Protein 5HK7 (pdb70)

Solvent-accessible surface area: 26959 Å² total; per-residue (Å²): 156,46,70,59,178,47,32,98,93,24,114,73,16,30,126,79,33,0,58,104,0,28,86,53,0,24,168,55,31,77,138,35,0,26,81,66,50,23,0,48,27,0,0,19,0,0,40,18,54,6,24,0,0,64,17,0,0,26,37,0,33,141,51,51,92,117,0,112,90,12,0,26,36,0,6,89,65,0,46,125,6,19,37,40,20,65,11,10,40,8,31,57,26,4,70,81,44,12,8,110,59,30,38,54,38,57,109,82,30,35,96,129,1,49,71,31,10,85,73,0,13,90,27,3,99,58,3,10,45,59,1,65,129,11,15,206,133,68,99,144,49,62,60,163,41,27,92,86,33,107,70,23,30,123,82,32,0,48,102,0,24,158,61,0,21,163,60,28,77,107,38,0,28,85,70,46,22,0,74,28,0,0,23,0,0,40,21,53,7,23,0,0,67,19,0,0,37,33,0,36,130,48,57,92,112,0,111,88,11,0,23,40,0,4,83,65,1,44,104,9,57,21,46,34,46,10,16,31,10,33,98,34,2,64,91,55,12,8,56,66,22,43,54,40,49,110,85,37,40,102,130,1,49,67,24,6,92,80,1,22,42,34,2,109,76,2,23,54,34,2,47,98,16,29,169,139,85,146,61,74,62,182,52,26,110,86,30,107,74,21,23,119,77,26,0,34,85,0,26,165,64,0,23,166,55,24,64,116,36,0,24,83,61,45,25,0,71,23,0,0,22,0,0,42,22,66,6,22,0,0,52,13,0,0,36,45,0,40,145,50,55,98,106,0,113,88,1,0,26,33,0,10,84,58,2,53,106,7,59,28,56,29,15,11,23,35,4,26,117,34,3,59,76,44,10,10,99,60,28,55,60,28,51,105,82,32,36,103,147,1,55,72,18,9,85,77,0,6,83,30,2,106,64,2,14,51,39,2,54,105,22,28,181,90,112,152,52,44,48,178,39,32,103,73,34,114,71,22,31,121,77,34,0,58,113,0,29,84,58,0,20,170,55,30,82,117,34,0,26,87,65,40,23,0,68,28,0,0,27,0,0,48,25,56,9,23,0,0,71,18,0,0,47,42,0,33,149,50,57,92,112,0,116,90,11,0,22,36,1,7,93,68,4,52,98,11,61,38,56,39,38,5,19,37,5,22,92,29,2,58,77,46,8,6,115,45,29,48,52,92,51,91,80,38,36,103,145,1,53,69,32,9,78,82,1,6,87,38,1,98,72,2,17,64,46,2,36,96,15,56,168,145,128

Secondary structure (DSSP, 8-state):
--HHHHHHHHHHHHHHHHHHHHHHHTTT-HHHHSSHHHHHHHHHHHHTTSSIIIIIIHHHHHHSTTTHHHHHHHHHHHHHHHHHHHHHHHHHHHIIIIIHHHHHHHHHHHHHHHHHHHHHHHHHHHHHHHHHHHHHHT-/--THHHHHHHHHHHHHHHHHHHHHHTTT-HHHHSSHHHHHHHHHHHHTTSSIIIIIITTHHHHSTTTHHHHHHHHHHHHHHHHHHHHHHHHHHHIIIIIHHHHHHHHHHHHHHHHHHHHHHHHHHHHHHHHHHHHHH-/--THHHHHHHHHHHHHHHHHHHHHHTTT-HHHHSSHHHHHHHHHHHHTTSSIIIIIIHHHHHHSTTTHHHHHHHHHHHHHHHHHHHHHHHHHHHIIIIIHHHHHHHHHHHHHHHHHHHHHHHHHHHHHHHHHHHHHH-/--THHHHHHHHHHHHHHHHHHHHHHTTT-HHHHSSHHHHHHHHHHHHTTSSIIIIIIHHHHTTSGGGHHHHHHHHHHHHHHHHHHHHHHHHHHHIIIIIHHHHHHHHHHHHHHHHHHHHHHHHHHHHHHHTTTTTT--

Structure (mmCIF, N/CA/C/O backbone):
data_5HK7
#
_entry.id   5HK7
#
_cell.length_a   153.510
_cell.length_b   160.520
_cell.length_c   166.370
_cell.angle_alpha   90.00
_cell.angle_beta   90.00
_cell.angle_gamma   90.00
#
_symmetry.space_group_name_H-M   'I 2 2 2'
#
loop_
_entity.id
_entity.type
_entity.pdbx_description
1 polymer 'Ion transport protein'
2 non-polymer 'CHLORIDE ION'
3 non-polymer '2-{[(S)-(2-aminoethoxy)(hydroxy)phosphoryl]oxy}ethyl heptadecanoate'
4 non-polymer 'SODIUM ION'
5 water water
#
loop_
_atom_site.group_PDB
_atom_site.id
_atom_site.type_symbol
_atom_site.label_atom_id
_atom_site.label_alt_id
_atom_site.label_comp_id
_atom_site.label_asym_id
_atom_site.label_entity_id
_atom_site.label_seq_id
_atom_site.pdbx_PDB_ins_code
_atom_site.Cartn_x
_atom_site.Cartn_y
_atom_site.Cartn_z
_atom_site.occupancy
_atom_site.B_iso_or_equiv
_atom_site.auth_seq_id
_atom_site.auth_comp_id
_atom_site.auth_asym_id
_atom_site.auth_atom_id
_atom_site.pdbx_PDB_model_num
ATOM 1 N N . PRO A 1 12 ? 18.023 34.136 35.010 1.00 151.52 148 PRO A N 1
ATOM 2 C CA . PRO A 1 12 ? 18.142 35.361 35.811 1.00 139.23 148 PRO A CA 1
ATOM 3 C C . PRO A 1 12 ? 18.872 34.933 37.077 1.00 120.37 148 PRO A C 1
ATOM 4 O O . PRO A 1 12 ? 18.884 35.625 38.097 1.00 96.06 148 PRO A O 1
ATOM 8 N N . GLY A 1 13 ? 19.484 33.762 36.967 1.00 121.63 149 GLY A N 1
ATOM 9 C CA . GLY A 1 13 ? 20.687 33.431 37.719 1.00 128.37 149 GLY A CA 1
ATOM 10 C C . GLY A 1 13 ? 20.577 32.159 38.572 1.00 139.58 149 GLY A C 1
ATOM 11 O O . GLY A 1 13 ? 20.152 31.114 38.094 1.00 149.90 149 GLY A O 1
ATOM 12 N N . ILE A 1 14 ? 20.968 32.268 39.839 1.00 134.52 150 ILE A N 1
ATOM 13 C CA . ILE A 1 14 ? 20.752 31.234 40.853 1.00 120.38 150 ILE A CA 1
ATOM 14 C C . ILE A 1 14 ? 19.282 30.994 41.103 1.00 127.31 150 ILE A C 1
ATOM 15 O O . ILE A 1 14 ? 18.898 29.948 41.612 1.00 149.22 150 ILE A O 1
ATOM 20 N N . ALA A 1 15 ? 18.456 31.993 40.823 1.00 122.84 151 ALA A N 1
ATOM 21 C CA . ALA A 1 15 ? 17.047 31.783 40.997 1.00 114.15 151 ALA A CA 1
ATOM 22 C C . ALA A 1 15 ? 16.748 30.658 40.001 1.00 120.34 151 ALA A C 1
ATOM 23 O O . ALA A 1 15 ? 15.931 29.759 40.254 1.00 128.32 151 ALA A O 1
ATOM 25 N N . TRP A 1 16 ? 17.507 30.649 38.912 1.00 134.30 152 TRP A N 1
ATOM 26 C CA . TRP A 1 16 ? 17.472 29.496 38.024 1.00 148.34 152 TRP A CA 1
ATOM 27 C C . TRP A 1 16 ? 17.597 28.230 38.873 1.00 131.87 152 TRP A C 1
ATOM 28 O O . TRP A 1 16 ? 16.713 27.378 38.847 1.00 128.53 152 TRP A O 1
ATOM 39 N N . ILE A 1 17 ? 18.663 28.155 39.671 1.00 126.28 153 ILE A N 1
ATOM 40 C CA . ILE A 1 17 ? 18.960 26.975 40.511 1.00 112.37 153 ILE A CA 1
ATOM 41 C C . ILE A 1 17 ? 17.946 26.716 41.633 1.00 106.96 153 ILE A C 1
ATOM 42 O O . ILE A 1 17 ? 17.717 25.562 41.972 1.00 104.32 153 ILE A O 1
ATOM 47 N N . ALA A 1 18 ? 17.368 27.781 42.206 1.00 95.69 154 ALA A N 1
ATOM 48 C CA . ALA A 1 18 ? 16.336 27.656 43.239 1.00 86.85 154 ALA A CA 1
ATOM 49 C C . ALA A 1 18 ? 15.121 26.978 42.635 1.00 96.99 154 ALA A C 1
ATOM 50 O O . ALA A 1 18 ? 14.399 26.254 43.302 1.00 111.53 154 ALA A O 1
ATOM 52 N N . LEU A 1 19 ? 14.889 27.210 41.357 1.00 102.83 155 LEU A N 1
ATOM 53 C CA . LEU A 1 19 ? 13.769 26.576 40.728 1.00 106.79 155 LEU A CA 1
ATOM 54 C C . LEU A 1 19 ? 14.056 25.097 40.535 1.00 100.05 155 LEU A C 1
ATOM 55 O O . LEU A 1 19 ? 13.124 24.297 40.547 1.00 110.21 155 LEU A O 1
ATOM 60 N N . LEU A 1 20 ? 15.332 24.739 40.364 1.00 90.61 156 LEU A N 1
ATOM 61 C CA . LEU A 1 20 ? 15.702 23.327 40.229 1.00 97.09 156 LEU A CA 1
ATOM 62 C C . LEU A 1 20 ? 15.414 22.585 41.524 1.00 112.02 156 LEU A C 1
ATOM 63 O O . LEU A 1 20 ? 15.038 21.404 41.515 1.00 128.77 156 LEU A O 1
ATOM 68 N N . LEU A 1 21 ? 15.621 23.282 42.634 1.00 112.32 157 LEU A N 1
ATOM 69 C CA . LEU A 1 21 ? 15.395 22.714 43.948 1.00 99.47 157 LEU A CA 1
ATOM 70 C C . LEU A 1 21 ? 13.905 22.466 44.170 1.00 100.70 157 LEU A C 1
ATOM 71 O O . LEU A 1 21 ? 13.521 21.344 44.463 1.00 114.86 157 LEU A O 1
ATOM 76 N N . LEU A 1 22 ? 13.076 23.499 44.002 1.00 95.48 158 LEU A N 1
ATOM 77 C CA . LEU A 1 22 ? 11.634 23.389 44.197 1.00 90.63 158 LEU A CA 1
ATOM 78 C C . LEU A 1 22 ? 11.048 22.306 43.315 1.00 97.25 158 LEU A C 1
ATOM 79 O O . LEU A 1 22 ? 10.013 21.757 43.627 1.00 100.91 158 LEU A O 1
ATOM 84 N N . VAL A 1 23 ? 11.703 21.994 42.207 1.00 105.14 159 VAL A N 1
ATOM 85 C CA . VAL A 1 23 ? 11.200 20.948 41.325 1.00 105.48 159 VAL A CA 1
ATOM 86 C C . VAL A 1 23 ? 11.522 19.590 41.915 1.00 103.90 159 VAL A C 1
ATOM 87 O O . VAL A 1 23 ? 10.695 18.698 41.850 1.00 104.01 159 VAL A O 1
ATOM 91 N N . ILE A 1 24 ? 12.704 19.460 42.518 1.00 108.96 160 ILE A N 1
ATOM 92 C CA . ILE A 1 24 ? 13.120 18.227 43.189 1.00 107.87 160 ILE A CA 1
ATOM 93 C C . ILE A 1 24 ? 12.253 17.890 44.399 1.00 105.62 160 ILE A C 1
ATOM 94 O O . ILE A 1 24 ? 11.967 16.711 44.642 1.00 106.83 160 ILE A O 1
ATOM 99 N N . PHE A 1 25 ? 11.845 18.907 45.157 1.00 90.80 161 PHE A N 1
ATOM 100 C CA . PHE A 1 25 ? 10.877 18.684 46.224 1.00 92.38 161 PHE A CA 1
ATOM 101 C C . PHE A 1 25 ? 9.636 18.117 45.656 1.00 100.72 161 PHE A C 1
ATOM 102 O O . PHE A 1 25 ? 9.146 17.101 46.117 1.00 113.27 161 PHE A O 1
ATOM 110 N N . TYR A 1 26 ? 9.118 18.817 44.659 1.00 101.92 162 TYR A N 1
ATOM 111 C CA . TYR A 1 26 ? 7.810 18.538 44.161 1.00 101.49 162 TYR A CA 1
ATOM 112 C C . TYR A 1 26 ? 7.764 17.061 43.726 1.00 99.76 162 TYR A C 1
ATOM 113 O O . TYR A 1 26 ? 6.803 16.340 43.993 1.00 103.63 162 TYR A O 1
ATOM 122 N N . VAL A 1 27 ? 8.836 16.622 43.093 1.00 81.57 163 VAL A N 1
ATOM 123 C CA . VAL A 1 27 ? 8.894 15.326 42.494 1.00 80.72 163 VAL A CA 1
ATOM 124 C C . VAL A 1 27 ? 8.950 14.259 43.575 1.00 94.80 163 VAL A C 1
ATOM 125 O O . VAL A 1 27 ? 8.309 13.208 43.470 1.00 101.91 163 VAL A O 1
ATOM 129 N N . PHE A 1 28 ? 9.739 14.521 44.607 1.00 88.94 164 PHE A N 1
ATOM 130 C CA . PHE A 1 28 ? 9.919 13.549 45.660 1.00 81.09 164 PHE A CA 1
ATOM 131 C C . PHE A 1 28 ? 8.713 13.570 46.624 1.00 80.77 164 PHE A C 1
ATOM 132 O O . PHE A 1 28 ? 8.337 12.548 47.181 1.00 81.47 164 PHE A O 1
ATOM 140 N N . ALA A 1 29 ? 8.108 14.737 46.823 1.00 78.90 165 ALA A N 1
ATOM 141 C CA . ALA A 1 29 ? 6.887 14.833 47.615 1.00 77.39 165 ALA A CA 1
ATOM 142 C C . ALA A 1 29 ? 5.768 14.061 46.968 1.00 88.16 165 ALA A C 1
ATOM 143 O O . ALA A 1 29 ? 4.986 13.409 47.636 1.00 102.89 165 ALA A O 1
ATOM 145 N N . VAL A 1 30 ? 5.680 14.130 45.655 1.00 94.15 166 VAL A N 1
ATOM 146 C CA . VAL A 1 30 ? 4.694 13.323 44.974 1.00 94.41 166 VAL A CA 1
ATOM 147 C C . VAL A 1 30 ? 5.094 11.861 44.882 1.00 94.14 166 VAL A C 1
ATOM 148 O O . VAL A 1 30 ? 4.238 10.996 45.005 1.00 103.72 166 VAL A O 1
ATOM 152 N N . MET A 1 31 ? 6.373 11.590 44.621 1.00 90.27 167 MET A N 1
ATOM 153 C CA . MET A 1 31 ? 6.856 10.215 44.535 1.00 93.00 167 MET A CA 1
ATOM 154 C C . MET A 1 31 ? 6.659 9.595 45.916 1.00 92.43 167 MET A C 1
ATOM 155 O O . MET A 1 31 ? 6.421 8.397 46.084 1.00 90.78 167 MET A O 1
ATOM 160 N N . GLY A 1 32 ? 6.718 10.468 46.905 1.00 87.14 168 GLY A N 1
ATOM 161 C CA . GLY A 1 32 ? 6.618 10.049 48.268 1.00 86.61 168 GLY A CA 1
ATOM 162 C C . GLY A 1 32 ? 5.201 9.854 48.736 1.00 81.91 168 GLY A C 1
ATOM 163 O O . GLY A 1 32 ? 4.936 8.937 49.487 1.00 90.94 168 GLY A O 1
ATOM 164 N N . THR A 1 33 ? 4.280 10.713 48.329 1.00 79.28 169 THR A N 1
ATOM 165 C CA . THR A 1 33 ? 2.926 10.502 48.769 1.00 80.23 169 THR A CA 1
ATOM 166 C C . THR A 1 33 ? 2.340 9.273 48.093 1.00 86.49 169 THR A C 1
ATOM 167 O O . THR A 1 33 ? 1.685 8.484 48.763 1.00 82.42 169 THR A O 1
ATOM 171 N N . LYS A 1 34 ? 2.595 9.098 46.787 1.00 98.60 170 LYS A N 1
ATOM 172 C CA . LYS A 1 34 ? 2.158 7.892 46.047 1.00 91.62 170 LYS A CA 1
ATOM 173 C C . LYS A 1 34 ? 2.707 6.709 46.779 1.00 85.61 170 LYS A C 1
ATOM 174 O O . LYS A 1 34 ? 1.957 5.842 47.195 1.00 102.47 170 LYS A O 1
ATOM 176 N N . LEU A 1 35 ? 4.012 6.714 46.986 1.00 76.40 171 LEU A N 1
ATOM 177 C CA . LEU A 1 35 ? 4.701 5.577 47.585 1.00 83.24 171 LEU A CA 1
ATOM 178 C C . LEU A 1 35 ? 4.358 5.219 49.066 1.00 90.40 171 LEU A C 1
ATOM 179 O O . LEU A 1 35 ? 4.297 4.046 49.423 1.00 90.57 171 LEU A O 1
ATOM 184 N N . PHE A 1 36 ? 4.180 6.210 49.942 1.00 94.26 172 PHE A N 1
ATOM 185 C CA . PHE A 1 36 ? 4.193 5.938 51.392 1.00 89.32 172 PHE A CA 1
ATOM 186 C C . PHE A 1 36 ? 2.969 6.325 52.170 1.00 92.83 172 PHE A C 1
ATOM 187 O O . PHE A 1 36 ? 2.971 6.181 53.366 1.00 105.67 172 PHE A O 1
ATOM 195 N N . ALA A 1 37 ? 1.943 6.877 51.562 1.00 86.86 173 ALA A N 1
ATOM 196 C CA . ALA A 1 37 ? 0.882 7.425 52.407 1.00 84.04 173 ALA A CA 1
ATOM 197 C C . ALA A 1 37 ? -0.032 6.374 53.031 1.00 89.77 173 ALA A C 1
ATOM 198 O O . ALA A 1 37 ? -0.782 6.676 53.953 1.00 95.10 173 ALA A O 1
ATOM 200 N N . GLN A 1 38 ? -0.007 5.147 52.528 1.00 88.68 174 GLN A N 1
ATOM 201 C CA . GLN A 1 38 ? -0.854 4.156 53.131 1.00 92.91 174 GLN A CA 1
ATOM 202 C C . GLN A 1 38 ? -0.225 3.847 54.468 1.00 96.52 174 GLN A C 1
ATOM 203 O O . GLN A 1 38 ? -0.840 4.101 55.497 1.00 99.00 174 GLN A O 1
ATOM 209 N N . SER A 1 39 ? 1.022 3.376 54.458 1.00 90.74 175 SER A N 1
ATOM 210 C CA . SER A 1 39 ? 1.692 3.017 55.711 1.00 82.99 175 SER A CA 1
ATOM 211 C C . SER A 1 39 ? 2.233 4.139 56.594 1.00 75.57 175 SER A C 1
ATOM 212 O O . SER A 1 39 ? 2.323 3.968 57.777 1.00 86.44 175 SER A O 1
ATOM 215 N N . PHE A 1 40 ? 2.578 5.293 56.062 1.00 72.57 176 PHE A N 1
ATOM 216 C CA . PHE A 1 40 ? 3.092 6.343 56.927 1.00 72.17 176 PHE A CA 1
ATOM 217 C C . PHE A 1 40 ? 2.322 7.598 56.686 1.00 77.87 176 PHE A C 1
ATOM 218 O O . PHE A 1 40 ? 2.871 8.560 56.233 1.00 87.57 176 PHE A O 1
ATOM 226 N N . PRO A 1 41 ? 1.040 7.595 57.023 1.00 80.46 177 PRO A N 1
ATOM 227 C CA . PRO A 1 41 ? 0.161 8.710 56.730 1.00 74.13 177 PRO A CA 1
ATOM 228 C C . PRO A 1 41 ? 0.538 9.990 57.432 1.00 84.93 177 PRO A C 1
ATOM 229 O O . PRO A 1 41 ? 0.118 11.064 56.990 1.00 92.24 177 PRO A O 1
ATOM 233 N N . GLU A 1 42 ? 1.251 9.912 58.555 1.00 99.57 178 GLU A N 1
ATOM 234 C CA . GLU A 1 42 ? 1.430 11.125 59.340 1.00 101.62 178 GLU A CA 1
ATOM 235 C C . GLU A 1 42 ? 2.400 11.971 58.576 1.00 92.92 178 GLU A C 1
ATOM 236 O O . GLU A 1 42 ? 2.174 13.160 58.327 1.00 89.84 178 GLU A O 1
ATOM 242 N N . TRP A 1 43 ? 3.453 11.278 58.155 1.00 85.31 179 TRP A N 1
ATOM 243 C CA . TRP A 1 43 ? 4.588 11.826 57.487 1.00 77.68 179 TRP A CA 1
ATOM 244 C C . TRP A 1 43 ? 4.365 12.150 56.043 1.00 79.36 179 TRP A C 1
ATOM 245 O O . TRP A 1 43 ? 4.756 13.194 55.605 1.00 89.68 179 TRP A O 1
ATOM 256 N N . PHE A 1 44 ? 3.778 11.213 55.307 1.00 83.21 180 PHE A N 1
ATOM 257 C CA . PHE A 1 44 ? 3.594 11.292 53.853 1.00 80.83 180 PHE A CA 1
ATOM 258 C C . PHE A 1 44 ? 2.155 11.116 53.430 1.00 86.28 180 PHE A C 1
ATOM 259 O O . PHE A 1 44 ? 1.898 10.538 52.394 1.00 92.84 180 PHE A O 1
ATOM 267 N N . GLY A 1 45 ? 1.211 11.577 54.234 1.00 96.24 181 GLY A N 1
ATOM 268 C CA . GLY A 1 45 ? -0.195 11.221 54.037 1.00 99.46 181 GLY A CA 1
ATOM 269 C C . GLY A 1 45 ? -0.812 11.934 52.870 1.00 85.49 181 GLY A C 1
ATOM 270 O O . GLY A 1 45 ? -1.677 11.406 52.208 1.00 94.90 181 GLY A O 1
ATOM 271 N N . THR A 1 46 ? -0.323 13.135 52.637 1.00 82.64 182 THR A N 1
ATOM 272 C CA . THR A 1 46 ? -0.891 14.090 51.748 1.00 82.50 182 THR A CA 1
ATOM 273 C C . THR A 1 46 ? 0.331 14.837 51.192 1.00 93.26 182 THR A C 1
ATOM 274 O O . THR A 1 46 ? 1.421 14.714 51.735 1.00 103.40 182 THR A O 1
ATOM 278 N N . LEU A 1 47 ? 0.181 15.593 50.110 1.00 94.54 183 LEU A N 1
ATOM 279 C CA . LEU A 1 47 ? 1.339 16.251 49.539 1.00 89.25 183 LEU A CA 1
ATOM 280 C C . LEU A 1 47 ? 1.903 17.246 50.512 1.00 95.27 183 LEU A C 1
ATOM 281 O O . LEU A 1 47 ? 3.125 17.373 50.637 1.00 92.98 183 LEU A O 1
ATOM 286 N N . GLY A 1 48 ? 1.004 17.978 51.168 1.00 94.01 184 GLY A N 1
ATOM 287 C CA . GLY A 1 48 ? 1.415 18.981 52.138 1.00 98.99 184 GLY A CA 1
ATOM 288 C C . GLY A 1 48 ? 2.273 18.317 53.188 1.00 95.81 184 GLY A C 1
ATOM 289 O O . GLY A 1 48 ? 3.373 18.789 53.522 1.00 94.88 184 GLY A O 1
ATOM 290 N N . ALA A 1 49 ? 1.763 17.191 53.679 1.00 85.78 185 ALA A N 1
ATOM 291 C CA . ALA A 1 49 ? 2.436 16.419 54.689 1.00 79.11 185 ALA A CA 1
ATOM 292 C C . ALA A 1 49 ? 3.788 16.007 54.187 1.00 82.83 185 ALA A C 1
ATOM 293 O O . ALA A 1 49 ? 4.799 16.128 54.869 1.00 87.17 185 ALA A O 1
ATOM 295 N N . SER A 1 50 ? 3.791 15.521 52.964 1.00 80.33 186 SER A N 1
ATOM 296 C CA . SER A 1 50 ? 4.960 14.914 52.429 1.00 79.28 186 SER A CA 1
ATOM 297 C C . SER A 1 50 ? 6.103 15.901 52.205 1.00 76.40 186 SER A C 1
ATOM 298 O O . SER A 1 50 ? 7.258 15.522 52.151 1.00 73.43 186 SER A O 1
ATOM 301 N N . MET A 1 51 ? 5.768 17.166 52.056 1.00 80.03 187 MET A N 1
ATOM 302 C CA . MET A 1 51 ? 6.761 18.170 51.775 1.00 88.32 187 MET A CA 1
ATOM 303 C C . MET A 1 51 ? 7.407 18.599 53.044 1.00 89.72 187 MET A C 1
ATOM 304 O O . MET A 1 51 ? 8.638 18.782 53.100 1.00 82.80 187 MET A O 1
ATOM 309 N N . TYR A 1 52 ? 6.551 18.819 54.044 1.00 77.64 188 TYR A N 1
ATOM 310 C CA . TYR A 1 52 ? 7.027 19.169 55.354 1.00 79.46 188 TYR A CA 1
ATOM 311 C C . TYR A 1 52 ? 8.084 18.143 55.737 1.00 84.92 188 TYR A C 1
ATOM 312 O O . TYR A 1 52 ? 9.177 18.499 56.178 1.00 84.06 188 TYR A O 1
ATOM 321 N N . THR A 1 53 ? 7.735 16.872 55.549 1.00 74.72 189 THR A N 1
ATOM 322 C CA . THR A 1 53 ? 8.583 15.785 55.924 1.00 68.41 189 THR A CA 1
ATOM 323 C C . THR A 1 53 ? 9.868 15.867 55.160 1.00 67.72 189 THR A C 1
ATOM 324 O O . THR A 1 53 ? 10.913 15.563 55.690 1.00 68.86 189 THR A O 1
ATOM 328 N N . LEU A 1 54 ? 9.805 16.315 53.919 1.00 68.49 190 LEU A N 1
ATOM 329 C CA . LEU A 1 54 ? 11.004 16.353 53.118 1.00 72.65 190 LEU A CA 1
ATOM 330 C C . LEU A 1 54 ? 11.854 17.553 53.448 1.00 87.39 190 LEU A C 1
ATOM 331 O O . LEU A 1 54 ? 13.089 17.482 53.315 1.00 86.05 190 LEU A O 1
ATOM 336 N N . PHE A 1 55 ? 11.203 18.660 53.831 1.00 85.53 191 PHE A N 1
ATOM 337 C CA . PHE A 1 55 ? 11.937 19.832 54.304 1.00 83.01 191 PHE A CA 1
ATOM 338 C C . PHE A 1 55 ? 12.674 19.468 55.588 1.00 91.00 191 PHE A C 1
ATOM 339 O O . PHE A 1 55 ? 13.771 19.927 55.864 1.00 88.92 191 PHE A O 1
ATOM 347 N N . GLN A 1 56 ? 12.028 18.628 56.376 1.00 90.44 192 GLN A N 1
ATOM 348 C CA . GLN A 1 56 ? 12.592 18.142 57.590 1.00 68.51 192 GLN A CA 1
ATOM 349 C C . GLN A 1 56 ? 13.745 17.232 57.347 1.00 67.97 192 GLN A C 1
ATOM 350 O O . GLN A 1 56 ? 14.682 17.246 58.111 1.00 73.23 192 GLN A O 1
ATOM 356 N N . VAL A 1 57 ? 13.647 16.390 56.327 1.00 69.35 193 VAL A N 1
ATOM 357 C CA . VAL A 1 57 ? 14.775 15.531 55.919 1.00 74.26 193 VAL A CA 1
ATOM 358 C C . VAL A 1 57 ? 15.940 16.372 55.375 1.00 75.86 193 VAL A C 1
ATOM 359 O O . VAL A 1 57 ? 17.092 16.026 55.517 1.00 66.69 193 VAL A O 1
ATOM 363 N N . MET A 1 58 ? 15.619 17.467 54.715 1.00 76.55 194 MET A N 1
ATOM 364 C CA . MET A 1 58 ? 16.621 18.256 54.076 1.00 79.86 194 MET A CA 1
ATOM 365 C C . MET A 1 58 ? 17.464 18.991 55.086 1.00 82.81 194 MET A C 1
ATOM 366 O O . MET A 1 58 ? 18.639 19.248 54.827 1.00 106.64 194 MET A O 1
ATOM 371 N N . THR A 1 59 ? 16.863 19.335 56.220 1.00 68.58 195 THR A N 1
ATOM 372 C CA . THR A 1 59 ? 17.586 19.985 57.289 1.00 64.89 195 THR A CA 1
ATOM 373 C C . THR A 1 59 ? 18.288 18.901 58.062 1.00 65.46 195 THR A C 1
ATOM 374 O O . THR A 1 59 ? 18.912 19.151 59.087 1.00 66.88 195 THR A O 1
ATOM 378 N N . LEU A 1 60 ? 18.151 17.676 57.583 1.00 67.26 196 LEU A N 1
ATOM 379 C CA . LEU A 1 60 ? 18.792 16.526 58.227 1.00 68.02 196 LEU A CA 1
ATOM 380 C C . LEU A 1 60 ? 18.289 16.213 59.634 1.00 75.40 196 LEU A C 1
ATOM 381 O O . LEU A 1 60 ? 19.023 15.652 60.446 1.00 81.89 196 LEU A O 1
ATOM 386 N N . GLU A 1 61 ? 17.042 16.573 59.920 1.00 72.20 197 GLU A N 1
ATOM 387 C CA . GLU A 1 61 ? 16.549 16.514 61.263 1.00 69.33 197 GLU A CA 1
ATOM 388 C C . GLU A 1 61 ? 15.879 15.179 61.520 1.00 74.86 197 GLU A C 1
ATOM 389 O O . GLU A 1 61 ? 14.723 14.983 61.182 1.00 78.97 197 GLU A O 1
ATOM 395 N N . SER A 1 62 ? 16.606 14.256 62.133 1.00 78.59 198 SER A N 1
ATOM 396 C CA . SER A 1 62 ? 16.071 12.918 62.410 1.00 77.88 198 SER A CA 1
ATOM 397 C C . SER A 1 62 ? 15.725 12.220 61.148 1.00 78.15 198 SER A C 1
ATOM 398 O O . SER A 1 62 ? 14.789 11.416 61.115 1.00 93.24 198 SER A O 1
ATOM 401 N N . TRP A 1 63 ? 16.440 12.534 60.086 1.00 70.09 199 TRP A N 1
ATOM 402 C CA . TRP A 1 63 ? 15.984 12.011 58.831 1.00 71.23 199 TRP A CA 1
ATOM 403 C C . TRP A 1 63 ? 15.984 10.501 58.914 1.00 72.12 199 TRP A C 1
ATOM 404 O O . TRP A 1 63 ? 15.118 9.870 58.336 1.00 75.08 199 TRP A O 1
ATOM 415 N N . SER A 1 64 ? 16.919 9.942 59.689 1.00 71.91 200 SER A N 1
ATOM 416 C CA . SER A 1 64 ? 17.127 8.497 59.741 1.00 73.73 200 SER A CA 1
ATOM 417 C C . SER A 1 64 ? 16.480 7.744 60.882 1.00 82.55 200 SER A C 1
ATOM 418 O O . SER A 1 64 ? 15.734 6.803 60.645 1.00 97.35 200 SER A O 1
ATOM 421 N N . MET A 1 65 ? 16.841 8.099 62.112 1.00 76.85 201 MET A N 1
ATOM 422 C CA . MET A 1 65 ? 16.313 7.418 63.261 1.00 68.91 201 MET A CA 1
ATOM 423 C C . MET A 1 65 ? 14.827 7.685 63.249 1.00 70.42 201 MET A C 1
ATOM 424 O O . MET A 1 65 ? 14.035 6.811 63.522 1.00 76.28 201 MET A O 1
ATOM 429 N N . GLY A 1 66 ? 14.454 8.891 62.860 1.00 68.96 202 GLY A N 1
ATOM 430 C CA . GLY A 1 66 ? 13.094 9.338 63.030 1.00 76.93 202 GLY A CA 1
ATOM 431 C C . GLY A 1 66 ? 12.120 8.975 61.923 1.00 85.47 202 GLY A C 1
ATOM 432 O O . GLY A 1 66 ? 11.010 8.507 62.208 1.00 93.40 202 GLY A O 1
ATOM 433 N N . ILE A 1 67 ? 12.509 9.237 60.673 1.00 83.17 203 ILE A N 1
ATOM 434 C CA . ILE A 1 67 ? 11.648 9.008 59.517 1.00 73.92 203 ILE A CA 1
ATOM 435 C C . ILE A 1 67 ? 12.127 7.835 58.682 1.00 75.45 203 ILE A C 1
ATOM 436 O O . ILE A 1 67 ? 11.336 7.019 58.279 1.00 81.81 203 ILE A O 1
ATOM 441 N N . ALA A 1 68 ? 13.405 7.780 58.340 1.00 68.10 204 ALA A N 1
ATOM 442 C CA . ALA A 1 68 ? 13.814 6.892 57.265 1.00 65.05 204 ALA A CA 1
ATOM 443 C C . ALA A 1 68 ? 13.727 5.448 57.693 1.00 66.94 204 ALA A C 1
ATOM 444 O O . ALA A 1 68 ? 13.155 4.602 56.999 1.00 59.72 204 ALA A O 1
ATOM 446 N N . ARG A 1 69 ? 14.368 5.172 58.817 1.00 70.08 205 ARG A N 1
ATOM 447 C CA . ARG A 1 69 ? 14.610 3.818 59.264 1.00 66.13 205 ARG A CA 1
ATOM 448 C C . ARG A 1 69 ? 13.299 3.071 59.541 1.00 64.24 205 ARG A C 1
ATOM 449 O O . ARG A 1 69 ? 13.181 1.900 59.203 1.00 67.92 205 ARG A O 1
ATOM 457 N N . PRO A 1 70 ? 12.303 3.764 60.125 1.00 63.46 206 PRO A N 1
ATOM 458 C CA . PRO A 1 70 ? 10.916 3.341 60.229 1.00 67.90 206 PRO A CA 1
ATOM 459 C C . PRO A 1 70 ? 10.216 2.939 58.952 1.00 70.18 206 PRO A C 1
ATOM 460 O O . PRO A 1 70 ? 9.500 1.961 58.950 1.00 86.41 206 PRO A O 1
ATOM 464 N N . VAL A 1 71 ? 10.396 3.699 57.892 1.00 71.99 207 VAL A N 1
ATOM 465 C CA . VAL A 1 71 ? 9.865 3.378 56.575 1.00 64.68 207 VAL A CA 1
ATOM 466 C C . VAL A 1 71 ? 10.601 2.217 55.941 1.00 67.82 207 VAL A C 1
ATOM 467 O O . VAL A 1 71 ? 9.962 1.324 55.393 1.00 80.12 207 VAL A O 1
ATOM 471 N N . ILE A 1 72 ? 11.931 2.234 55.989 1.00 59.09 208 ILE A N 1
ATOM 472 C CA . ILE A 1 72 ? 12.709 1.140 55.452 1.00 62.08 208 ILE A CA 1
ATOM 473 C C . ILE A 1 72 ? 12.475 -0.136 56.216 1.00 72.30 208 ILE A C 1
ATOM 474 O O . ILE A 1 72 ? 12.964 -1.213 55.836 1.00 70.42 208 ILE A O 1
ATOM 479 N N . GLU A 1 73 ? 11.779 -0.016 57.340 1.00 81.08 209 GLU A N 1
ATOM 480 C CA . GLU A 1 73 ? 11.333 -1.199 58.029 1.00 83.96 209 GLU A CA 1
ATOM 481 C C . GLU A 1 73 ? 10.317 -1.826 57.110 1.00 83.01 209 GLU A C 1
ATOM 482 O O . GLU A 1 73 ? 10.308 -3.036 56.919 1.00 93.30 209 GLU A O 1
ATOM 488 N N . ALA A 1 74 ? 9.502 -0.980 56.494 1.00 72.83 210 ALA A N 1
ATOM 489 C CA . ALA A 1 74 ? 8.276 -1.423 55.867 1.00 75.77 210 ALA A CA 1
ATOM 490 C C . ALA A 1 74 ? 8.465 -1.611 54.354 1.00 87.65 210 ALA A C 1
ATOM 491 O O . ALA A 1 74 ? 7.908 -2.522 53.721 1.00 94.40 210 ALA A O 1
ATOM 493 N N . TYR A 1 75 ? 9.242 -0.723 53.766 1.00 81.46 211 TYR A N 1
ATOM 494 C CA . TYR A 1 75 ? 9.573 -0.851 52.389 1.00 70.32 211 TYR A CA 1
ATOM 495 C C . TYR A 1 75 ? 11.074 -0.862 52.326 1.00 70.34 211 TYR A C 1
ATOM 496 O O . TYR A 1 75 ? 11.724 0.175 52.327 1.00 78.79 211 TYR A O 1
ATOM 505 N N . PRO A 1 76 ? 11.641 -2.050 52.313 1.00 67.47 212 PRO A N 1
ATOM 506 C CA . PRO A 1 76 ? 13.063 -2.327 52.491 1.00 74.75 212 PRO A CA 1
ATOM 507 C C . PRO A 1 76 ? 14.018 -1.609 51.555 1.00 75.13 212 PRO A C 1
ATOM 508 O O . PRO A 1 76 ? 15.210 -1.637 51.794 1.00 72.80 212 PRO A O 1
ATOM 512 N N . TRP A 1 77 ? 13.503 -0.976 50.510 1.00 82.99 213 TRP A N 1
ATOM 513 C CA . TRP A 1 77 ? 14.323 -0.440 49.414 1.00 89.26 213 TRP A CA 1
ATOM 514 C C . TRP A 1 77 ? 14.238 1.054 49.477 1.00 81.90 213 TRP A C 1
ATOM 515 O O . TRP A 1 77 ? 14.538 1.723 48.504 1.00 85.25 213 TRP A O 1
ATOM 526 N N . ALA A 1 78 ? 13.761 1.590 50.583 1.00 70.81 214 ALA A N 1
ATOM 527 C CA . ALA A 1 78 ? 13.371 2.977 50.529 1.00 71.99 214 ALA A CA 1
ATOM 528 C C . ALA A 1 78 ? 14.549 3.751 51.027 1.00 77.57 214 ALA A C 1
ATOM 529 O O . ALA A 1 78 ? 14.435 4.928 51.351 1.00 78.43 214 ALA A O 1
ATOM 531 N N . TRP A 1 79 ? 15.697 3.089 51.111 1.00 78.72 215 TRP A N 1
ATOM 532 C CA . TRP A 1 79 ? 16.875 3.808 51.546 1.00 81.20 215 TRP A CA 1
ATOM 533 C C . TRP A 1 79 ? 17.363 4.627 50.375 1.00 84.51 215 TRP A C 1
ATOM 534 O O . TRP A 1 79 ? 18.107 5.612 50.528 1.00 79.11 215 TRP A O 1
ATOM 545 N N . ILE A 1 80 ? 16.887 4.210 49.208 1.00 86.73 216 ILE A N 1
ATOM 546 C CA . ILE A 1 80 ? 17.121 4.889 47.959 1.00 82.22 216 ILE A CA 1
ATOM 547 C C . ILE A 1 80 ? 16.354 6.178 47.906 1.00 75.09 216 ILE A C 1
ATOM 548 O O . ILE A 1 80 ? 16.873 7.140 47.331 1.00 83.23 216 ILE A O 1
ATOM 553 N N . TYR A 1 81 ? 15.155 6.218 48.493 1.00 57.96 217 TYR A N 1
ATOM 554 C CA . TYR A 1 81 ? 14.377 7.443 48.393 1.00 63.78 217 TYR A CA 1
ATOM 555 C C . TYR A 1 81 ? 15.069 8.491 49.240 1.00 72.69 217 TYR A C 1
ATOM 556 O O . TYR A 1 81 ? 15.292 9.631 48.807 1.00 73.33 217 TYR A O 1
ATOM 565 N N . PHE A 1 82 ? 15.457 8.069 50.435 1.00 70.40 218 PHE A N 1
ATOM 566 C CA . PHE A 1 82 ? 16.056 8.962 51.374 1.00 68.27 218 PHE A CA 1
ATOM 567 C C . PHE A 1 82 ? 17.487 9.293 51.031 1.00 70.71 218 PHE A C 1
ATOM 568 O O . PHE A 1 82 ? 17.814 10.470 51.041 1.00 76.74 218 PHE A O 1
ATOM 576 N N . VAL A 1 83 ? 18.340 8.306 50.748 1.00 63.08 219 VAL A N 1
ATOM 577 C CA . VAL A 1 83 ? 19.745 8.644 50.472 1.00 73.48 219 VAL A CA 1
ATOM 578 C C . VAL A 1 83 ? 19.821 9.536 49.233 1.00 79.90 219 VAL A C 1
ATOM 579 O O . VAL A 1 83 ? 20.524 10.560 49.193 1.00 78.40 219 VAL A O 1
ATOM 583 N N . SER A 1 84 ? 19.071 9.153 48.216 1.00 76.83 220 SER A N 1
ATOM 584 C CA . SER A 1 84 ? 19.167 9.866 46.979 1.00 74.94 220 SER A CA 1
ATOM 585 C C . SER A 1 84 ? 18.637 11.297 47.129 1.00 74.59 220 SER A C 1
ATOM 586 O O . SER A 1 84 ? 19.169 12.197 46.515 1.00 80.78 220 SER A O 1
ATOM 589 N N . PHE A 1 85 ? 17.619 11.508 47.961 1.00 76.13 221 PHE A N 1
ATOM 590 C CA . PHE A 1 85 ? 17.079 12.850 48.170 1.00 73.38 221 PHE A CA 1
ATOM 591 C C . PHE A 1 85 ? 18.025 13.744 48.935 1.00 74.44 221 PHE A C 1
ATOM 592 O O . PHE A 1 85 ? 18.078 14.938 48.722 1.00 80.74 221 PHE A O 1
ATOM 600 N N . ILE A 1 86 ? 18.755 13.169 49.861 1.00 76.61 222 ILE A N 1
ATOM 601 C CA . ILE A 1 86 ? 19.692 13.961 50.608 1.00 81.82 222 ILE A CA 1
ATOM 602 C C . ILE A 1 86 ? 20.863 14.356 49.703 1.00 89.00 222 ILE A C 1
ATOM 603 O O . ILE A 1 86 ? 21.413 15.455 49.857 1.00 101.09 222 ILE A O 1
ATOM 608 N N . LEU A 1 87 ? 21.246 13.489 48.762 1.00 75.24 223 LEU A N 1
ATOM 609 C CA . LEU A 1 87 ? 22.318 13.883 47.858 1.00 74.03 223 LEU A CA 1
ATOM 610 C C . LEU A 1 87 ? 21.809 14.977 46.923 1.00 77.99 223 LEU A C 1
ATOM 611 O O . LEU A 1 87 ? 22.176 16.157 47.032 1.00 80.46 223 LEU A O 1
ATOM 616 N N . VAL A 1 88 ? 20.908 14.585 46.044 1.00 76.98 224 VAL A N 1
ATOM 617 C CA . VAL A 1 88 ? 20.356 15.497 45.067 1.00 77.19 224 VAL A CA 1
ATOM 618 C C . VAL A 1 88 ? 19.898 16.771 45.767 1.00 83.51 224 VAL A C 1
ATOM 619 O O . VAL A 1 88 ? 20.268 17.856 45.390 1.00 88.84 224 VAL A O 1
ATOM 623 N N . SER A 1 89 ? 19.110 16.616 46.813 1.00 89.10 225 SER A N 1
ATOM 624 C CA . SER A 1 89 ? 18.620 17.750 47.548 1.00 89.89 225 SER A CA 1
ATOM 625 C C . SER A 1 89 ? 19.753 18.568 48.113 1.00 88.58 225 SER A C 1
ATOM 626 O O . SER A 1 89 ? 19.617 19.766 48.209 1.00 92.48 225 SER A O 1
ATOM 629 N N . SER A 1 90 ? 20.832 17.938 48.568 1.00 90.62 226 SER A N 1
ATOM 630 C CA . SER A 1 90 ? 21.794 18.706 49.354 1.00 99.16 226 SER A CA 1
ATOM 631 C C . SER A 1 90 ? 22.767 19.293 48.395 1.00 100.90 226 SER A C 1
ATOM 632 O O . SER A 1 90 ? 23.059 20.479 48.478 1.00 104.52 226 SER A O 1
ATOM 635 N N . PHE A 1 91 ? 23.199 18.484 47.432 1.00 112.36 227 PHE A N 1
ATOM 636 C CA . PHE A 1 91 ? 24.084 18.964 46.379 1.00 120.93 227 PHE A CA 1
ATOM 637 C C . PHE A 1 91 ? 23.518 20.214 45.669 1.00 113.44 227 PHE A C 1
ATOM 638 O O . PHE A 1 91 ? 24.257 21.131 45.339 1.00 129.73 227 PHE A O 1
ATOM 646 N N . THR A 1 92 ? 22.208 20.254 45.473 1.00 90.14 228 THR A N 1
ATOM 647 C CA . THR A 1 92 ? 21.527 21.398 44.884 1.00 84.82 228 THR A CA 1
ATOM 648 C C . THR A 1 92 ? 21.434 22.615 45.785 1.00 88.84 228 THR A C 1
ATOM 649 O O . THR A 1 92 ? 21.026 23.680 45.366 1.00 104.48 228 THR A O 1
ATOM 653 N N . VAL A 1 93 ? 21.713 22.454 47.055 1.00 92.06 229 VAL A N 1
ATOM 654 C CA . VAL A 1 93 ? 21.540 23.564 47.959 1.00 92.33 229 VAL A CA 1
ATOM 655 C C . VAL A 1 93 ? 22.909 24.097 48.159 1.00 98.04 229 VAL A C 1
ATOM 656 O O . VAL A 1 93 ? 23.075 25.162 48.692 1.00 118.21 229 VAL A O 1
ATOM 660 N N . LEU A 1 94 ? 23.894 23.318 47.748 1.00 105.31 230 LEU A N 1
ATOM 661 C CA . LEU A 1 94 ? 25.266 23.732 47.842 1.00 107.28 230 LEU A CA 1
ATOM 662 C C . LEU A 1 94 ? 25.492 24.767 46.780 1.00 110.71 230 LEU A C 1
ATOM 663 O O . LEU A 1 94 ? 26.060 25.822 47.060 1.00 117.73 230 LEU A O 1
ATOM 668 N N . ASN A 1 95 ? 25.020 24.457 45.574 1.00 99.78 231 ASN A N 1
ATOM 669 C CA . ASN A 1 95 ? 25.115 25.367 44.453 1.00 101.83 231 ASN A CA 1
ATOM 670 C C . ASN A 1 95 ? 24.368 26.669 44.675 1.00 106.40 231 ASN A C 1
ATOM 671 O O . ASN A 1 95 ? 24.799 27.715 44.197 1.00 113.30 231 ASN A O 1
ATOM 676 N N . LEU A 1 96 ? 23.269 26.619 45.416 1.00 93.23 232 LEU A N 1
ATOM 677 C CA . LEU A 1 96 ? 22.685 27.847 45.900 1.00 86.08 232 LEU A CA 1
ATOM 678 C C . LEU A 1 96 ? 23.587 28.595 46.871 1.00 90.44 232 LEU A C 1
ATOM 679 O O . LEU A 1 96 ? 23.528 29.810 46.964 1.00 98.61 232 LEU A O 1
ATOM 684 N N . PHE A 1 97 ? 24.393 27.881 47.635 1.00 98.65 233 PHE A N 1
ATOM 685 C CA A PHE A 1 97 ? 25.161 28.550 48.668 0.50 106.05 233 PHE A CA 1
ATOM 686 C CA B PHE A 1 97 ? 25.183 28.525 48.686 0.50 106.71 233 PHE A CA 1
ATOM 687 C C . PHE A 1 97 ? 26.398 29.136 48.054 1.00 107.17 233 PHE A C 1
ATOM 688 O O . PHE A 1 97 ? 26.834 30.173 48.483 1.00 124.53 233 PHE A O 1
ATOM 703 N N . ILE A 1 98 ? 26.949 28.449 47.061 1.00 107.92 234 ILE A N 1
ATOM 704 C CA . ILE A 1 98 ? 28.061 28.959 46.294 1.00 107.70 234 ILE A CA 1
ATOM 705 C C . ILE A 1 98 ? 27.560 30.208 45.580 1.00 108.10 234 ILE A C 1
ATOM 706 O O . ILE A 1 98 ? 28.133 31.291 45.733 1.00 105.38 234 ILE A O 1
ATOM 711 N N . GLY A 1 99 ? 26.459 30.039 44.842 1.00 102.12 235 GLY A N 1
ATOM 712 C CA . GLY A 1 99 ? 25.933 31.059 43.950 1.00 90.43 235 GLY A CA 1
ATOM 713 C C . GLY A 1 99 ? 25.734 32.355 44.705 1.00 93.37 235 GLY A C 1
ATOM 714 O O . GLY A 1 99 ? 26.002 33.432 44.196 1.00 105.39 235 GLY A O 1
ATOM 715 N N . ILE A 1 100 ? 25.281 32.251 45.939 1.00 95.29 236 ILE A N 1
ATOM 716 C CA . ILE A 1 100 ? 25.154 33.419 46.771 1.00 95.81 236 ILE A CA 1
ATOM 717 C C . ILE A 1 100 ? 26.542 33.900 47.129 1.00 96.92 236 ILE A C 1
ATOM 718 O O . ILE A 1 100 ? 26.812 35.088 47.047 1.00 103.09 236 ILE A O 1
ATOM 723 N N . ILE A 1 101 ? 27.427 32.974 47.476 1.00 102.61 237 ILE A N 1
ATOM 724 C CA . ILE A 1 101 ? 28.772 33.339 47.907 1.00 101.60 237 ILE A CA 1
ATOM 725 C C . ILE A 1 101 ? 29.443 34.164 46.797 1.00 114.83 237 ILE A C 1
ATOM 726 O O . ILE A 1 101 ? 30.025 35.216 47.062 1.00 116.46 237 ILE A O 1
ATOM 731 N N . ILE A 1 102 ? 29.295 33.704 45.554 1.00 113.78 238 ILE A N 1
ATOM 732 C CA . ILE A 1 102 ? 29.824 34.378 44.376 1.00 97.28 238 ILE A CA 1
ATOM 733 C C . ILE A 1 102 ? 29.228 35.758 44.207 1.00 97.97 238 ILE A C 1
ATOM 734 O O . ILE A 1 102 ? 29.990 36.728 44.228 1.00 111.54 238 ILE A O 1
ATOM 739 N N . GLU A 1 103 ? 27.892 35.846 44.056 1.00 91.64 239 GLU A N 1
ATOM 740 C CA . GLU A 1 103 ? 27.240 37.131 43.697 1.00 87.37 239 GLU A CA 1
ATOM 741 C C . GLU A 1 103 ? 27.460 38.116 44.830 1.00 86.77 239 GLU A C 1
ATOM 742 O O . GLU A 1 103 ? 27.281 39.317 44.654 1.00 87.10 239 GLU A O 1
ATOM 744 N N . SER A 1 104 ? 27.895 37.584 45.970 1.00 88.92 240 SER A N 1
ATOM 745 C CA . SER A 1 104 ? 28.338 38.388 47.086 1.00 93.31 240 SER A CA 1
ATOM 746 C C . SER A 1 104 ? 29.623 39.057 46.677 1.00 94.99 240 SER A C 1
ATOM 747 O O . SER A 1 104 ? 29.660 40.267 46.587 1.00 103.38 240 SER A O 1
ATOM 750 N N . MET A 1 105 ? 30.662 38.291 46.373 1.00 98.82 241 MET A N 1
ATOM 751 C CA . MET A 1 105 ? 31.905 38.921 45.909 1.00 97.16 241 MET A CA 1
ATOM 752 C C . MET A 1 105 ? 31.690 39.798 44.681 1.00 105.13 241 MET A C 1
ATOM 753 O O . MET A 1 105 ? 32.134 40.932 44.653 1.00 120.49 241 MET A O 1
ATOM 758 N N . GLN A 1 106 ? 30.958 39.321 43.689 1.00 96.67 242 GLN A N 1
ATOM 759 C CA . GLN A 1 106 ? 30.681 40.218 42.595 1.00 94.58 242 GLN A CA 1
ATOM 760 C C . GLN A 1 106 ? 30.424 41.606 43.150 1.00 93.98 242 GLN A C 1
ATOM 761 O O . GLN A 1 106 ? 31.022 42.565 42.719 1.00 131.85 242 GLN A O 1
ATOM 767 N N . SER A 1 107 ? 29.547 41.729 44.123 1.00 79.16 243 SER A N 1
ATOM 768 C CA . SER A 1 107 ? 29.268 43.046 44.630 1.00 79.34 243 SER A CA 1
ATOM 769 C C . SER A 1 107 ? 30.126 43.573 45.760 1.00 84.66 243 SER A C 1
ATOM 770 O O . SER A 1 107 ? 30.028 44.733 46.100 1.00 102.54 243 SER A O 1
ATOM 773 N N . ALA A 1 108 ? 30.958 42.749 46.366 1.00 96.04 244 ALA A N 1
ATOM 774 C CA . ALA A 1 108 ? 31.982 43.306 47.244 1.00 100.43 244 ALA A CA 1
ATOM 775 C C . ALA A 1 108 ? 32.883 44.155 46.377 1.00 111.28 244 ALA A C 1
ATOM 776 O O . ALA A 1 108 ? 33.038 45.318 46.691 1.00 127.35 244 ALA A O 1
ATOM 778 N N . HIS A 1 109 ? 33.385 43.591 45.258 1.00 107.71 245 HIS A N 1
ATOM 779 C CA . HIS A 1 109 ? 34.724 43.857 44.695 1.00 95.09 245 HIS A CA 1
ATOM 780 C C . HIS A 1 109 ? 34.746 43.790 43.218 1.00 92.36 245 HIS A C 1
ATOM 781 O O . HIS A 1 109 ? 35.033 44.752 42.550 1.00 114.89 245 HIS A O 1
ATOM 788 N N . TRP A 1 110 ? 34.539 42.592 42.716 1.00 91.13 246 TRP A N 1
ATOM 789 C CA . TRP A 1 110 ? 34.702 42.312 41.308 1.00 100.29 246 TRP A CA 1
ATOM 790 C C . TRP A 1 110 ? 33.979 43.309 40.424 1.00 105.37 246 TRP A C 1
ATOM 791 O O . TRP A 1 110 ? 34.539 43.880 39.515 1.00 111.58 246 TRP A O 1
ATOM 802 N N . GLU A 1 111 ? 32.721 43.530 40.732 1.00 122.77 247 GLU A N 1
ATOM 803 C CA . GLU A 1 111 ? 31.951 44.573 40.114 1.00 118.11 247 GLU A CA 1
ATOM 804 C C . GLU A 1 111 ? 32.792 45.820 39.958 1.00 116.36 247 GLU A C 1
ATOM 805 O O . GLU A 1 111 ? 32.919 46.325 38.860 1.00 118.64 247 GLU A O 1
ATOM 811 N N . ALA A 1 112 ? 33.345 46.304 41.073 1.00 111.29 248 ALA A N 1
ATOM 812 C CA . ALA A 1 112 ? 33.972 47.612 41.155 1.00 96.36 248 ALA A CA 1
ATOM 813 C C . ALA A 1 112 ? 35.393 47.613 40.645 1.00 99.48 248 ALA A C 1
ATOM 814 O O . ALA A 1 112 ? 35.715 48.455 39.815 1.00 134.52 248 ALA A O 1
ATOM 816 N N . GLU A 1 113 ? 36.264 46.736 41.163 1.00 103.73 249 GLU A N 1
ATOM 817 C CA . GLU A 1 113 ? 37.665 46.692 40.679 1.00 108.65 249 GLU A CA 1
ATOM 818 C C . GLU A 1 113 ? 37.613 46.364 39.189 1.00 108.26 249 GLU A C 1
ATOM 819 O O . GLU A 1 113 ? 38.410 46.854 38.399 1.00 122.31 249 GLU A O 1
ATOM 825 N N . ASP A 1 114 ? 36.687 45.517 38.789 1.00 105.94 250 ASP A N 1
ATOM 826 C CA . ASP A 1 114 ? 36.673 45.179 37.407 1.00 108.72 250 ASP A CA 1
ATOM 827 C C . ASP A 1 114 ? 36.499 46.487 36.616 1.00 103.47 250 ASP A C 1
ATOM 828 O O . ASP A 1 114 ? 37.228 46.736 35.667 1.00 114.24 250 ASP A O 1
ATOM 833 N N . ALA A 1 115 ? 35.614 47.370 37.047 1.00 89.35 251 ALA A N 1
ATOM 834 C CA . ALA A 1 115 ? 35.362 48.520 36.214 1.00 89.35 251 ALA A CA 1
ATOM 835 C C . ALA A 1 115 ? 36.296 49.670 36.526 1.00 86.71 251 ALA A C 1
ATOM 836 O O . ALA A 1 115 ? 36.607 50.451 35.624 1.00 96.76 251 ALA A O 1
ATOM 838 N N . LYS A 1 116 ? 36.792 49.742 37.763 1.00 83.58 252 LYS A N 1
ATOM 839 C CA . LYS A 1 116 ? 37.891 50.708 38.094 1.00 87.09 252 LYS A CA 1
ATOM 840 C C . LYS A 1 116 ? 39.015 50.604 37.079 1.00 86.27 252 LYS A C 1
ATOM 841 O O . LYS A 1 116 ? 39.556 51.621 36.654 1.00 117.19 252 LYS A O 1
ATOM 843 N N . ARG A 1 117 ? 39.276 49.388 36.623 1.00 84.62 253 ARG A N 1
ATOM 844 C CA . ARG A 1 117 ? 40.397 49.153 35.745 1.00 93.05 253 ARG A CA 1
ATOM 845 C C . ARG A 1 117 ? 40.039 49.405 34.297 1.00 87.65 253 ARG A C 1
ATOM 846 O O . ARG A 1 117 ? 40.853 49.927 33.540 1.00 108.01 253 ARG A O 1
ATOM 854 N N . ILE A 1 118 ? 38.822 49.064 33.909 1.00 81.01 254 ILE A N 1
ATOM 855 C CA . ILE A 1 118 ? 38.422 49.429 32.574 1.00 83.83 254 ILE A CA 1
ATOM 856 C C . ILE A 1 118 ? 38.684 50.924 32.496 1.00 92.82 254 ILE A C 1
ATOM 857 O O . ILE A 1 118 ? 39.366 51.408 31.573 1.00 91.29 254 ILE A O 1
ATOM 862 N N . GLU A 1 119 ? 38.232 51.645 33.520 1.00 92.45 255 GLU A N 1
ATOM 863 C CA . GLU A 1 119 ? 38.294 53.085 33.426 1.00 93.03 255 GLU A CA 1
ATOM 864 C C . GLU A 1 119 ? 39.739 53.482 33.232 1.00 92.59 255 GLU A C 1
ATOM 865 O O . GLU A 1 119 ? 40.036 54.393 32.472 1.00 112.67 255 GLU A O 1
ATOM 871 N N . GLN A 1 120 ? 40.626 52.773 33.918 1.00 90.34 256 GLN A N 1
ATOM 872 C CA . GLN A 1 120 ? 41.965 53.258 34.167 1.00 80.32 256 GLN A CA 1
ATOM 873 C C . GLN A 1 120 ? 42.811 53.051 32.952 1.00 80.38 256 GLN A C 1
ATOM 874 O O . GLN A 1 120 ? 43.722 53.808 32.673 1.00 97.39 256 GLN A O 1
ATOM 880 N N . GLU A 1 121 ? 42.482 52.035 32.192 1.00 78.20 257 GLU A N 1
ATOM 881 C CA . GLU A 1 121 ? 43.178 51.827 30.984 1.00 82.65 257 GLU A CA 1
ATOM 882 C C . GLU A 1 121 ? 42.570 52.651 29.846 1.00 90.30 257 GLU A C 1
ATOM 883 O O . GLU A 1 121 ? 43.226 52.870 28.837 1.00 120.70 257 GLU A O 1
ATOM 889 N N . GLN A 1 122 ? 41.345 53.141 30.007 1.00 89.68 258 GLN A N 1
ATOM 890 C CA . GLN A 1 122 ? 40.913 54.277 29.197 1.00 87.94 258 GLN A CA 1
ATOM 891 C C . GLN A 1 122 ? 41.806 55.419 29.549 1.00 83.92 258 GLN A C 1
ATOM 892 O O . GLN A 1 122 ? 42.418 56.020 28.673 1.00 89.28 258 GLN A O 1
ATOM 898 N N . ARG A 1 123 ? 41.934 55.701 30.833 1.00 86.89 259 ARG A N 1
ATOM 899 C CA . ARG A 1 123 ? 42.863 56.735 31.154 1.00 91.67 259 ARG A CA 1
ATOM 900 C C . ARG A 1 123 ? 44.155 56.600 30.429 1.00 91.35 259 ARG A C 1
ATOM 901 O O . ARG A 1 123 ? 44.474 57.542 29.783 1.00 109.66 259 ARG A O 1
ATOM 909 N N . ALA A 1 124 ? 44.837 55.449 30.454 1.00 88.46 260 ALA A N 1
ATOM 910 C CA . ALA A 1 124 ? 46.144 55.288 29.787 1.00 78.45 260 ALA A CA 1
ATOM 911 C C . ALA A 1 124 ? 46.098 55.048 28.306 1.00 74.66 260 ALA A C 1
ATOM 912 O O . ALA A 1 124 ? 47.003 55.454 27.601 1.00 83.46 260 ALA A O 1
ATOM 914 N N . HIS A 1 125 ? 45.092 54.357 27.811 1.00 79.99 261 HIS A N 1
ATOM 915 C CA . HIS A 1 125 ? 44.984 54.234 26.366 1.00 85.73 261 HIS A CA 1
ATOM 916 C C . HIS A 1 125 ? 44.857 55.609 25.767 1.00 85.18 261 HIS A C 1
ATOM 917 O O . HIS A 1 125 ? 45.575 55.937 24.830 1.00 91.63 261 HIS A O 1
ATOM 924 N N . ASP A 1 126 ? 43.953 56.406 26.323 1.00 83.30 262 ASP A N 1
ATOM 925 C CA . ASP A 1 126 ? 43.764 57.771 25.865 1.00 84.92 262 ASP A CA 1
ATOM 926 C C . ASP A 1 126 ? 45.046 58.576 25.863 1.00 78.81 262 ASP A C 1
ATOM 927 O O . ASP A 1 126 ? 45.322 59.233 24.880 1.00 83.44 262 ASP A O 1
ATOM 932 N N . GLU A 1 127 ? 45.816 58.526 26.955 1.00 73.30 263 GLU A N 1
ATOM 933 C CA . GLU A 1 127 ? 47.143 59.176 27.021 1.00 64.76 263 GLU A CA 1
ATOM 934 C C . GLU A 1 127 ? 47.987 58.702 25.879 1.00 69.51 263 GLU A C 1
ATOM 935 O O . GLU A 1 127 ? 48.473 59.498 25.119 1.00 84.50 263 GLU A O 1
ATOM 941 N N . ARG A 1 128 ? 48.127 57.394 25.738 1.00 70.55 264 ARG A N 1
ATOM 942 C CA . ARG A 1 128 ? 49.047 56.872 24.769 1.00 66.63 264 ARG A CA 1
ATOM 943 C C . ARG A 1 128 ? 48.562 57.435 23.460 1.00 67.01 264 ARG A C 1
ATOM 944 O O . ARG A 1 128 ? 49.332 57.962 22.694 1.00 82.92 264 ARG A O 1
ATOM 952 N N . LEU A 1 129 ? 47.264 57.402 23.254 1.00 68.27 265 LEU A N 1
ATOM 953 C CA . LEU A 1 129 ? 46.733 57.848 21.992 1.00 69.21 265 LEU A CA 1
ATOM 954 C C . LEU A 1 129 ? 47.277 59.238 21.725 1.00 67.89 265 LEU A C 1
ATOM 955 O O . LEU A 1 129 ? 47.803 59.484 20.670 1.00 76.53 265 LEU A O 1
ATOM 960 N N . GLU A 1 130 ? 47.219 60.099 22.732 1.00 63.14 266 GLU A N 1
ATOM 961 C CA . GLU A 1 130 ? 47.732 61.449 22.632 1.00 62.00 266 GLU A CA 1
ATOM 962 C C . GLU A 1 130 ? 49.167 61.527 22.188 1.00 65.99 266 GLU A C 1
ATOM 963 O O . GLU A 1 130 ? 49.434 62.111 21.148 1.00 76.34 266 GLU A O 1
ATOM 969 N N . MET A 1 131 ? 50.082 60.977 22.982 1.00 63.50 267 MET A N 1
ATOM 970 C CA . MET A 1 131 ? 51.484 60.857 22.566 1.00 69.70 267 MET A CA 1
ATOM 971 C C . MET A 1 131 ? 51.520 60.419 21.110 1.00 77.80 267 MET A C 1
ATOM 972 O O . MET A 1 131 ? 52.320 60.882 20.310 1.00 91.65 267 MET A O 1
ATOM 977 N N . LEU A 1 132 ? 50.622 59.536 20.745 1.00 81.03 268 LEU A N 1
ATOM 978 C CA . LEU A 1 132 ? 50.731 58.966 19.444 1.00 80.36 268 LEU A CA 1
ATOM 979 C C . LEU A 1 132 ? 50.588 60.120 18.454 1.00 79.72 268 LEU A C 1
ATOM 980 O O . LEU A 1 132 ? 51.513 60.388 17.665 1.00 75.17 268 LEU A O 1
ATOM 985 N N . GLN A 1 133 ? 49.481 60.854 18.599 1.00 72.70 269 GLN A N 1
ATOM 986 C CA . GLN A 1 133 ? 49.221 62.040 17.810 1.00 67.74 269 GLN A CA 1
ATOM 987 C C . GLN A 1 133 ? 50.435 62.886 17.685 1.00 72.10 269 GLN A C 1
ATOM 988 O O . GLN A 1 133 ? 50.861 63.193 16.569 1.00 70.09 269 GLN A O 1
ATOM 994 N N . LEU A 1 134 ? 50.995 63.287 18.818 1.00 67.78 270 LEU A N 1
ATOM 995 C CA . LEU A 1 134 ? 52.087 64.250 18.732 1.00 62.87 270 LEU A CA 1
ATOM 996 C C . LEU A 1 134 ? 53.244 63.695 17.924 1.00 63.92 270 LEU A C 1
ATOM 997 O O . LEU A 1 134 ? 53.796 64.414 17.117 1.00 85.07 270 LEU A O 1
ATOM 1002 N N . ILE A 1 135 ? 53.543 62.408 18.046 1.00 61.43 271 ILE A N 1
ATOM 1003 C CA . ILE A 1 135 ? 54.714 61.882 17.394 1.00 64.92 271 ILE A CA 1
ATOM 1004 C C . ILE A 1 135 ? 54.453 61.891 15.913 1.00 67.71 271 ILE A C 1
ATOM 1005 O O . ILE A 1 135 ? 55.335 62.214 15.123 1.00 89.25 271 ILE A O 1
ATOM 1010 N N . ARG A 1 136 ? 53.243 61.564 15.521 1.00 61.11 272 ARG A N 1
ATOM 1011 C CA . ARG A 1 136 ? 52.961 61.667 14.116 1.00 62.17 272 ARG A CA 1
ATOM 1012 C C . ARG A 1 136 ? 53.234 63.083 13.680 1.00 64.67 272 ARG A C 1
ATOM 1013 O O . ARG A 1 136 ? 53.907 63.333 12.686 1.00 70.91 272 ARG A O 1
ATOM 1021 N N . ASP A 1 137 ? 52.691 64.002 14.458 1.00 68.17 273 ASP A N 1
ATOM 1022 C CA . ASP A 1 137 ? 52.638 65.398 14.118 1.00 65.49 273 ASP A CA 1
ATOM 1023 C C . ASP A 1 137 ? 54.021 65.906 13.883 1.00 61.51 273 ASP A C 1
ATOM 1024 O O . ASP A 1 137 ? 54.274 66.569 12.908 1.00 66.36 273 ASP A O 1
ATOM 1029 N N . LEU A 1 138 ? 54.895 65.589 14.828 1.00 62.81 274 LEU A N 1
ATOM 1030 C CA . LEU A 1 138 ? 56.316 65.830 14.749 1.00 59.68 274 LEU A CA 1
ATOM 1031 C C . LEU A 1 138 ? 56.884 65.283 13.472 1.00 59.08 274 LEU A C 1
ATOM 1032 O O . LEU A 1 138 ? 57.544 66.002 12.779 1.00 67.74 274 LEU A O 1
ATOM 1037 N N . SER A 1 139 ? 56.597 64.028 13.150 1.00 63.25 275 SER A N 1
ATOM 1038 C CA . SER A 1 139 ? 57.029 63.463 11.868 1.00 63.80 275 SER A CA 1
ATOM 1039 C C . SER A 1 139 ? 56.650 64.302 10.721 1.00 60.45 275 SER A C 1
ATOM 1040 O O . SER A 1 139 ? 57.524 64.548 9.923 1.00 75.23 275 SER A O 1
ATOM 1043 N N . SER A 1 140 ? 55.408 64.766 10.630 1.00 54.30 276 SER A N 1
ATOM 1044 C CA . SER A 1 140 ? 55.049 65.602 9.495 1.00 58.14 276 SER A CA 1
ATOM 1045 C C . SER A 1 140 ? 55.939 66.831 9.486 1.00 61.51 276 SER A C 1
ATOM 1046 O O . SER A 1 140 ? 56.519 67.159 8.471 1.00 68.04 276 SER A O 1
ATOM 1049 N N . LYS A 1 141 ? 56.087 67.481 10.634 1.00 58.89 277 LYS A N 1
ATOM 1050 C CA . LYS A 1 141 ? 56.891 68.671 10.686 1.00 60.88 277 LYS A CA 1
ATOM 1051 C C . LYS A 1 141 ? 58.321 68.369 10.188 1.00 65.69 277 LYS A C 1
ATOM 1052 O O . LYS A 1 141 ? 58.896 69.129 9.412 1.00 73.62 277 LYS A O 1
ATOM 1058 N N . VAL A 1 142 ? 58.872 67.231 10.581 1.00 61.58 278 VAL A N 1
ATOM 1059 C CA . VAL A 1 142 ? 60.136 66.802 10.035 1.00 58.76 278 VAL A CA 1
ATOM 1060 C C . VAL A 1 142 ? 60.029 66.539 8.568 1.00 61.09 278 VAL A C 1
ATOM 1061 O O . VAL A 1 142 ? 60.906 66.941 7.832 1.00 70.62 278 VAL A O 1
ATOM 1065 N N . ASP A 1 143 ? 58.937 65.932 8.132 1.00 75.54 279 ASP A N 1
ATOM 1066 C CA . ASP A 1 143 ? 58.724 65.682 6.686 1.00 83.91 279 ASP A CA 1
ATOM 1067 C C . ASP A 1 143 ? 58.944 66.916 5.822 1.00 75.81 279 ASP A C 1
ATOM 1068 O O . ASP A 1 143 ? 59.743 66.890 4.908 1.00 91.41 279 ASP A O 1
ATOM 1073 N N . ARG A 1 144 ? 58.327 68.014 6.207 1.00 72.24 280 ARG A N 1
ATOM 1074 C CA . ARG A 1 144 ? 58.341 69.225 5.437 1.00 69.06 280 ARG A CA 1
ATOM 1075 C C . ARG A 1 144 ? 59.625 69.949 5.630 1.00 66.85 280 ARG A C 1
ATOM 1076 O O . ARG A 1 144 ? 60.244 70.357 4.678 1.00 87.58 280 ARG A O 1
ATOM 1084 N N . LEU A 1 145 ? 60.049 70.095 6.864 1.00 63.72 281 LEU A N 1
ATOM 1085 C CA . LEU A 1 145 ? 61.366 70.589 7.063 1.00 64.17 281 LEU A CA 1
ATOM 1086 C C . LEU A 1 145 ? 62.228 69.859 6.055 1.00 74.91 281 LEU A C 1
ATOM 1087 O O . LEU A 1 145 ? 63.059 70.479 5.391 1.00 87.03 281 LEU A O 1
ATOM 1092 N N . GLU A 1 146 ? 62.013 68.551 5.922 1.00 77.44 282 GLU A N 1
ATOM 1093 C CA . GLU A 1 146 ? 62.893 67.759 5.091 1.00 80.16 282 GLU A CA 1
ATOM 1094 C C . GLU A 1 146 ? 62.784 68.197 3.639 1.00 83.46 282 GLU A C 1
ATOM 1095 O O . GLU A 1 146 ? 63.782 68.517 3.020 1.00 101.74 282 GLU A O 1
ATOM 1101 N N . ARG A 1 147 ? 61.580 68.244 3.099 1.00 82.87 283 ARG A N 1
ATOM 1102 C CA . ARG A 1 147 ? 61.404 68.611 1.705 1.00 79.97 283 ARG A CA 1
ATOM 1103 C C . ARG A 1 147 ? 61.859 69.996 1.421 1.00 83.68 283 ARG A C 1
ATOM 1104 O O . ARG A 1 147 ? 62.549 70.205 0.451 1.00 105.50 283 ARG A O 1
ATOM 1112 N N . ARG A 1 148 ? 61.419 70.956 2.219 1.00 94.79 284 ARG A N 1
ATOM 1113 C CA . ARG A 1 148 ? 61.690 72.339 1.893 1.00 96.90 284 ARG A CA 1
ATOM 1114 C C . ARG A 1 148 ? 63.189 72.483 1.752 1.00 96.67 284 ARG A C 1
ATOM 1115 O O . ARG A 1 148 ? 63.639 73.062 0.798 1.00 134.57 284 ARG A O 1
ATOM 1123 N N . SER A 1 149 ? 63.975 71.814 2.569 1.00 95.39 285 SER A N 1
ATOM 1124 C CA . SER A 1 149 ? 65.427 71.906 2.404 1.00 107.43 285 SER A CA 1
ATOM 1125 C C . SER A 1 149 ? 66.269 71.002 1.415 1.00 118.67 285 SER A C 1
ATOM 1126 O O . SER A 1 149 ? 67.484 70.991 1.537 1.00 149.26 285 SER A O 1
ATOM 1129 N N . GLY A 1 150 ? 65.689 70.276 0.450 1.00 132.70 286 GLY A N 1
ATOM 1130 C CA . GLY A 1 150 ? 66.445 69.226 -0.306 1.00 140.82 286 GLY A CA 1
ATOM 1131 C C . GLY A 1 150 ? 67.247 69.700 -1.515 1.00 143.75 286 GLY A C 1
ATOM 1132 O O . GLY A 1 150 ? 67.378 70.910 -1.770 1.00 160.24 286 GLY A O 1
ATOM 1133 N N . PRO B 1 12 ? 27.772 49.728 60.404 1.00 141.50 148 PRO B N 1
ATOM 1134 C CA . PRO B 1 12 ? 29.223 49.519 60.364 1.00 142.67 148 PRO B CA 1
ATOM 1135 C C . PRO B 1 12 ? 29.637 48.133 59.790 1.00 139.32 148 PRO B C 1
ATOM 1136 O O . PRO B 1 12 ? 30.610 47.535 60.255 1.00 124.57 148 PRO B O 1
ATOM 1140 N N . GLY B 1 13 ? 28.908 47.639 58.785 1.00 142.58 149 GLY B N 1
ATOM 1141 C CA . GLY B 1 13 ? 29.306 46.417 58.048 1.00 139.47 149 GLY B CA 1
ATOM 1142 C C . GLY B 1 13 ? 28.541 45.119 58.365 1.00 156.48 149 GLY B C 1
ATOM 1143 O O . GLY B 1 13 ? 27.336 45.010 58.095 1.00 151.49 149 GLY B O 1
ATOM 1144 N N . ILE B 1 14 ? 29.240 44.119 58.916 1.00 162.63 150 ILE B N 1
ATOM 1145 C CA . ILE B 1 14 ? 28.633 42.797 59.198 1.00 139.30 150 ILE B CA 1
ATOM 1146 C C . ILE B 1 14 ? 27.560 42.939 60.235 1.00 136.69 150 ILE B C 1
ATOM 1147 O O . ILE B 1 14 ? 26.425 42.508 60.035 1.00 137.85 150 ILE B O 1
ATOM 1152 N N . ALA B 1 15 ? 27.966 43.539 61.354 1.00 131.01 151 ALA B N 1
ATOM 1153 C CA . ALA B 1 15 ? 27.131 43.681 62.517 1.00 123.48 151 ALA B CA 1
ATOM 1154 C C . ALA B 1 15 ? 25.879 44.530 62.197 1.00 122.12 151 ALA B C 1
ATOM 1155 O O . ALA B 1 15 ? 24.975 44.663 63.029 1.00 118.48 151 ALA B O 1
ATOM 1157 N N . TRP B 1 16 ? 25.789 45.047 60.971 1.00 120.44 152 TRP B N 1
ATOM 1158 C CA . TRP B 1 16 ? 24.481 45.420 60.447 1.00 139.85 152 TRP B CA 1
ATOM 1159 C C . TRP B 1 16 ? 23.545 44.215 60.347 1.00 135.00 152 TRP B C 1
ATOM 1160 O O . TRP B 1 16 ? 22.394 44.307 60.754 1.00 131.92 152 TRP B O 1
ATOM 1171 N N . ILE B 1 17 ? 24.037 43.086 59.843 1.00 141.72 153 ILE B N 1
ATOM 1172 C CA . ILE B 1 17 ? 23.218 41.851 59.846 1.00 129.94 153 ILE B CA 1
ATOM 1173 C C . ILE B 1 17 ? 22.979 41.238 61.227 1.00 123.17 153 ILE B C 1
ATOM 1174 O O . ILE B 1 17 ? 21.858 40.840 61.513 1.00 131.77 153 ILE B O 1
ATOM 1179 N N . ALA B 1 18 ? 24.025 41.139 62.059 1.00 107.43 154 ALA B N 1
ATOM 1180 C CA . ALA B 1 18 ? 23.877 40.662 63.437 1.00 97.52 154 ALA B CA 1
ATOM 1181 C C . ALA B 1 18 ? 22.679 41.320 64.097 1.00 107.65 154 ALA B C 1
ATOM 1182 O O . ALA B 1 18 ? 21.812 40.666 64.684 1.00 115.60 154 ALA B O 1
ATOM 1184 N N . LEU B 1 19 ? 22.639 42.633 63.985 1.00 110.08 155 LEU B N 1
ATOM 1185 C CA . LEU B 1 19 ? 21.562 43.362 64.560 1.00 116.99 155 LEU B CA 1
ATOM 1186 C C . LEU B 1 19 ? 20.234 42.868 63.972 1.00 112.99 155 LEU B C 1
ATOM 1187 O O . LEU B 1 19 ? 19.227 42.843 64.673 1.00 123.27 155 LEU B O 1
ATOM 1192 N N . LEU B 1 20 ? 20.247 42.472 62.697 1.00 103.09 156 LEU B N 1
ATOM 1193 C CA . LEU B 1 20 ? 19.047 41.928 62.050 1.00 104.67 156 LEU B CA 1
ATOM 1194 C C . LEU B 1 20 ? 18.663 40.592 62.656 1.00 122.80 156 LEU B C 1
ATOM 1195 O O . LEU B 1 20 ? 17.489 40.345 62.920 1.00 131.99 156 LEU B O 1
ATOM 1200 N N . LEU B 1 21 ? 19.662 39.730 62.840 1.00 127.94 157 LEU B N 1
ATOM 1201 C CA . LEU B 1 21 ? 19.467 38.424 63.445 1.00 118.33 157 LEU B CA 1
ATOM 1202 C C . LEU B 1 21 ? 18.822 38.554 64.833 1.00 120.30 157 LEU B C 1
ATOM 1203 O O . LEU B 1 21 ? 17.784 37.937 65.079 1.00 120.40 157 LEU B O 1
ATOM 1208 N N . LEU B 1 22 ? 19.404 39.381 65.711 1.00 109.12 158 LEU B N 1
ATOM 1209 C CA . LEU B 1 22 ? 18.831 39.634 67.047 1.00 95.98 158 LEU B CA 1
ATOM 1210 C C . LEU B 1 22 ? 17.380 40.052 66.956 1.00 91.18 158 LEU B C 1
ATOM 1211 O O . LEU B 1 22 ? 16.579 39.673 67.776 1.00 88.32 158 LEU B O 1
ATOM 1216 N N . VAL B 1 23 ? 17.048 40.809 65.929 1.00 95.84 159 VAL B N 1
ATOM 1217 C CA . VAL B 1 23 ? 15.722 41.375 65.775 1.00 102.50 159 VAL B CA 1
ATOM 1218 C C . VAL B 1 23 ? 14.678 40.378 65.268 1.00 104.51 159 VAL B C 1
ATOM 1219 O O . VAL B 1 23 ? 13.527 40.418 65.688 1.00 97.80 159 VAL B O 1
ATOM 1223 N N . ILE B 1 24 ? 15.091 39.497 64.366 1.00 100.19 160 ILE B N 1
ATOM 1224 C CA . ILE B 1 24 ? 14.242 38.425 63.879 1.00 107.41 160 ILE B CA 1
ATOM 1225 C C . ILE B 1 24 ? 13.964 37.453 65.018 1.00 108.10 160 ILE B C 1
ATOM 1226 O O . ILE B 1 24 ? 12.868 36.870 65.141 1.00 96.59 160 ILE B O 1
ATOM 1231 N N . PHE B 1 25 ? 14.987 37.288 65.845 1.00 99.47 161 PHE B N 1
ATOM 1232 C CA . PHE B 1 25 ? 14.898 36.451 67.009 1.00 96.65 161 PHE B CA 1
ATOM 1233 C C . PHE B 1 25 ? 13.891 36.978 67.971 1.00 98.51 161 PHE B C 1
ATOM 1234 O O . PHE B 1 25 ? 13.145 36.229 68.565 1.00 106.31 161 PHE B O 1
ATOM 1242 N N . TYR B 1 26 ? 13.915 38.287 68.141 1.00 99.69 162 TYR B N 1
ATOM 1243 C CA . TYR B 1 26 ? 13.123 38.915 69.138 1.00 91.03 162 TYR B CA 1
ATOM 1244 C C . TYR B 1 26 ? 11.674 38.929 68.678 1.00 90.39 162 TYR B C 1
ATOM 1245 O O . TYR B 1 26 ? 10.752 38.750 69.466 1.00 87.29 162 TYR B O 1
ATOM 1254 N N . VAL B 1 27 ? 11.484 39.139 67.392 1.00 90.02 163 VAL B N 1
ATOM 1255 C CA . VAL B 1 27 ? 10.158 39.162 66.814 1.00 94.44 163 VAL B CA 1
ATOM 1256 C C . VAL B 1 27 ? 9.518 37.791 66.923 1.00 103.17 163 VAL B C 1
ATOM 1257 O O . VAL B 1 27 ? 8.374 37.674 67.350 1.00 111.30 163 VAL B O 1
ATOM 1261 N N . PHE B 1 28 ? 10.250 36.752 66.549 1.00 95.71 164 PHE B N 1
ATOM 1262 C CA . PHE B 1 28 ? 9.665 35.445 66.567 1.00 91.28 164 PHE B CA 1
ATOM 1263 C C . PHE B 1 28 ? 9.552 34.914 68.001 1.00 94.10 164 PHE B C 1
ATOM 1264 O O . PHE B 1 28 ? 8.657 34.132 68.308 1.00 91.49 164 PHE B O 1
ATOM 1272 N N . ALA B 1 29 ? 10.473 35.311 68.874 1.00 88.61 165 ALA B N 1
ATOM 1273 C CA . ALA B 1 29 ? 10.437 34.858 70.266 1.00 84.02 165 ALA B CA 1
ATOM 1274 C C . ALA B 1 29 ? 9.193 35.388 70.959 1.00 87.36 165 ALA B C 1
ATOM 1275 O O . ALA B 1 29 ? 8.585 34.700 71.756 1.00 91.29 165 ALA B O 1
ATOM 1277 N N . VAL B 1 30 ? 8.813 36.613 70.626 1.00 95.70 166 VAL B N 1
ATOM 1278 C CA . VAL B 1 30 ? 7.576 37.217 71.112 1.00 95.18 166 VAL B CA 1
ATOM 1279 C C . VAL B 1 30 ? 6.329 36.633 70.478 1.00 88.95 166 VAL B C 1
ATOM 1280 O O . VAL B 1 30 ? 5.334 36.416 71.158 1.00 73.77 166 VAL B O 1
ATOM 1284 N N . MET B 1 31 ? 6.390 36.464 69.158 1.00 87.99 167 MET B N 1
ATOM 1285 C CA . MET B 1 31 ? 5.325 35.893 68.372 1.00 99.90 167 MET B CA 1
ATOM 1286 C C . MET B 1 31 ? 5.036 34.501 68.959 1.00 99.85 167 MET B C 1
ATOM 1287 O O . MET B 1 31 ? 3.884 34.085 69.080 1.00 92.37 167 MET B O 1
ATOM 1292 N N . GLY B 1 32 ? 6.099 33.822 69.380 1.00 95.99 168 GLY B N 1
ATOM 1293 C CA . GLY B 1 32 ? 6.009 32.436 69.779 1.00 89.80 168 GLY B CA 1
ATOM 1294 C C . GLY B 1 32 ? 5.461 32.304 71.174 1.00 88.82 168 GLY B C 1
ATOM 1295 O O . GLY B 1 32 ? 4.675 31.406 71.447 1.00 93.31 168 GLY B O 1
ATOM 1296 N N . THR B 1 33 ? 5.874 33.200 72.056 1.00 84.61 169 THR B N 1
ATOM 1297 C CA . THR B 1 33 ? 5.302 33.270 73.394 1.00 85.84 169 THR B CA 1
ATOM 1298 C C . THR B 1 33 ? 3.831 33.658 73.418 1.00 92.48 169 THR B C 1
ATOM 1299 O O . THR B 1 33 ? 3.087 33.209 74.265 1.00 95.68 169 THR B O 1
ATOM 1303 N N . LYS B 1 34 ? 3.422 34.542 72.521 1.00 101.92 170 LYS B N 1
ATOM 1304 C CA . LYS B 1 34 ? 2.019 34.887 72.428 1.00 97.18 170 LYS B CA 1
ATOM 1305 C C . LYS B 1 34 ? 1.331 33.651 71.945 1.00 92.08 170 LYS B C 1
ATOM 1306 O O . LYS B 1 34 ? 0.517 33.078 72.649 1.00 121.49 170 LYS B O 1
ATOM 1312 N N . LEU B 1 35 ? 1.673 33.201 70.754 1.00 87.76 171 LEU B N 1
ATOM 1313 C CA . LEU B 1 35 ? 0.893 32.114 70.155 1.00 98.74 171 LEU B CA 1
ATOM 1314 C C . LEU B 1 35 ? 0.897 30.799 70.976 1.00 101.41 171 LEU B C 1
ATOM 1315 O O . LEU B 1 35 ? -0.094 30.065 70.972 1.00 101.70 171 LEU B O 1
ATOM 1320 N N . PHE B 1 36 ? 2.005 30.495 71.655 1.00 91.00 172 PHE B N 1
ATOM 1321 C CA . PHE B 1 36 ? 2.282 29.116 72.018 1.00 80.27 172 PHE B CA 1
ATOM 1322 C C . PHE B 1 36 ? 2.423 28.868 73.489 1.00 79.20 172 PHE B C 1
ATOM 1323 O O . PHE B 1 36 ? 2.550 27.712 73.894 1.00 77.27 172 PHE B O 1
ATOM 1331 N N . ALA B 1 37 ? 2.443 29.927 74.294 1.00 79.73 173 ALA B N 1
ATOM 1332 C CA . ALA B 1 37 ? 2.908 29.780 75.700 1.00 79.86 173 ALA B CA 1
ATOM 1333 C C . ALA B 1 37 ? 1.939 29.035 76.548 1.00 84.16 173 ALA B C 1
ATOM 1334 O O . ALA B 1 37 ? 2.318 28.448 77.560 1.00 88.78 173 ALA B O 1
ATOM 1336 N N . GLN B 1 38 ? 0.670 29.118 76.182 1.00 88.81 174 GLN B N 1
ATOM 1337 C CA . GLN B 1 38 ? -0.317 28.591 77.053 1.00 90.86 174 GLN B CA 1
ATOM 1338 C C . GLN B 1 38 ? -0.264 27.119 76.844 1.00 93.78 174 GLN B C 1
ATOM 1339 O O . GLN B 1 38 ? -0.074 26.368 77.796 1.00 98.88 174 GLN B O 1
ATOM 1345 N N . SER B 1 39 ? -0.386 26.711 75.586 1.00 94.52 175 SER B N 1
ATOM 1346 C CA . SER B 1 39 ? -0.562 25.310 75.292 1.00 89.30 175 SER B CA 1
ATOM 1347 C C . SER B 1 39 ? 0.715 24.511 75.392 1.00 84.89 175 SER B C 1
ATOM 1348 O O . SER B 1 39 ? 0.636 23.297 75.564 1.00 89.59 175 SER B O 1
ATOM 1351 N N . PHE B 1 40 ? 1.864 25.185 75.265 1.00 81.40 176 PHE B N 1
ATOM 1352 C CA . PHE B 1 40 ? 3.199 24.585 75.429 1.00 79.41 176 PHE B CA 1
ATOM 1353 C C . PHE B 1 40 ? 4.105 25.415 76.335 1.00 86.32 176 PHE B C 1
ATOM 1354 O O . PHE B 1 40 ? 4.970 26.150 75.835 1.00 83.92 176 PHE B O 1
ATOM 1362 N N . PRO B 1 41 ? 3.927 25.307 77.671 1.00 84.57 177 PRO B N 1
ATOM 1363 C CA . PRO B 1 41 ? 4.660 26.232 78.516 1.00 74.72 177 PRO B CA 1
ATOM 1364 C C . PRO B 1 41 ? 6.142 26.002 78.649 1.00 70.98 177 PRO B C 1
ATOM 1365 O O . PRO B 1 41 ? 6.824 26.960 78.917 1.00 77.12 177 PRO B O 1
ATOM 1369 N N . GLU B 1 42 ? 6.649 24.780 78.516 1.00 72.61 178 GLU B N 1
ATOM 1370 C CA A GLU B 1 42 ? 8.070 24.479 78.745 0.50 77.56 178 GLU B CA 1
ATOM 1371 C CA B GLU B 1 42 ? 8.081 24.549 78.769 0.50 76.36 178 GLU B CA 1
ATOM 1372 C C . GLU B 1 42 ? 8.987 25.044 77.630 1.00 86.83 178 GLU B C 1
ATOM 1373 O O . GLU B 1 42 ? 10.137 25.502 77.875 1.00 97.95 178 GLU B O 1
ATOM 1384 N N . TRP B 1 43 ? 8.472 24.993 76.400 1.00 83.80 179 TRP B N 1
ATOM 1385 C CA . TRP B 1 43 ? 9.104 25.584 75.221 1.00 76.25 179 TRP B CA 1
ATOM 1386 C C . TRP B 1 43 ? 8.856 27.091 75.033 1.00 81.49 179 TRP B C 1
ATOM 1387 O O . TRP B 1 43 ? 9.761 27.818 74.692 1.00 72.71 179 TRP B O 1
ATOM 1398 N N . PHE B 1 44 ? 7.622 27.557 75.209 1.00 82.16 180 PHE B N 1
ATOM 1399 C CA . PHE B 1 44 ? 7.335 28.953 74.933 1.00 78.45 180 PHE B CA 1
ATOM 1400 C C . PHE B 1 44 ? 6.665 29.700 76.103 1.00 85.83 180 PHE B C 1
ATOM 1401 O O . PHE B 1 44 ? 6.058 30.753 75.925 1.00 90.10 180 PHE B O 1
ATOM 1409 N N . GLY B 1 45 ? 6.768 29.198 77.314 1.00 90.02 181 GLY B N 1
ATOM 1410 C CA . GLY B 1 45 ? 6.052 29.846 78.421 1.00 97.95 181 GLY B CA 1
ATOM 1411 C C . GLY B 1 45 ? 6.421 31.261 78.830 1.00 90.67 181 GLY B C 1
ATOM 1412 O O . GLY B 1 45 ? 5.630 31.954 79.429 1.00 101.73 181 GLY B O 1
ATOM 1413 N N . THR B 1 46 ? 7.637 31.680 78.566 1.00 87.61 182 THR B N 1
ATOM 1414 C CA . THR B 1 46 ? 8.063 32.986 78.970 1.00 86.61 182 THR B CA 1
ATOM 1415 C C . THR B 1 46 ? 8.830 33.447 77.742 1.00 94.39 182 THR B C 1
ATOM 1416 O O . THR B 1 46 ? 9.082 32.637 76.857 1.00 90.06 182 THR B O 1
ATOM 1420 N N . LEU B 1 47 ? 9.174 34.723 77.633 1.00 95.16 183 LEU B N 1
ATOM 1421 C CA . LEU B 1 47 ? 9.903 35.133 76.442 1.00 91.18 183 LEU B CA 1
ATOM 1422 C C . LEU B 1 47 ? 11.324 34.547 76.476 1.00 97.61 183 LEU B C 1
ATOM 1423 O O . LEU B 1 47 ? 11.851 34.142 75.450 1.00 98.71 183 LEU B O 1
ATOM 1428 N N . GLY B 1 48 ? 11.936 34.474 77.652 1.00 104.60 184 GLY B N 1
ATOM 1429 C CA . GLY B 1 48 ? 13.279 33.881 77.752 1.00 111.94 184 GLY B CA 1
ATOM 1430 C C . GLY B 1 48 ? 13.316 32.398 77.381 1.00 92.97 184 GLY B C 1
ATOM 1431 O O . GLY B 1 48 ? 14.367 31.845 77.010 1.00 81.97 184 GLY B O 1
ATOM 1432 N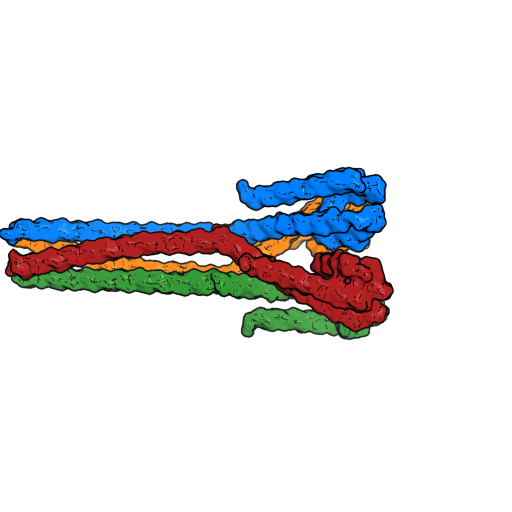 N . ALA B 1 49 ? 12.151 31.763 77.487 1.00 74.96 185 ALA B N 1
ATOM 1433 C CA . ALA B 1 49 ? 12.031 30.353 77.265 1.00 70.16 185 ALA B CA 1
ATOM 1434 C C . ALA B 1 49 ? 12.140 30.105 75.801 1.00 72.28 185 ALA B C 1
ATOM 1435 O O . ALA B 1 49 ? 12.656 29.045 75.370 1.00 74.42 185 ALA B O 1
ATOM 1437 N N . SER B 1 50 ? 11.611 31.067 75.046 1.00 71.14 186 SER B N 1
ATOM 1438 C CA . SER B 1 50 ? 11.393 30.868 73.634 1.00 71.84 186 SER B CA 1
ATOM 1439 C C . SER B 1 50 ? 12.626 31.253 72.917 1.00 63.75 186 SER B C 1
ATOM 1440 O O . SER B 1 50 ? 12.889 30.763 71.842 1.00 63.37 186 SER B O 1
ATOM 1443 N N . MET B 1 51 ? 13.382 32.151 73.511 1.00 72.79 187 MET B N 1
ATOM 1444 C CA . MET B 1 51 ? 14.714 32.480 73.024 1.00 87.21 187 MET B CA 1
ATOM 1445 C C . MET B 1 51 ? 15.621 31.287 73.044 1.00 73.39 187 MET B C 1
ATOM 1446 O O . MET B 1 51 ? 16.308 31.003 72.067 1.00 76.05 187 MET B O 1
ATOM 1451 N N . TYR B 1 52 ? 15.631 30.577 74.150 1.00 58.86 188 TYR B N 1
ATOM 1452 C CA . TYR B 1 52 ? 16.206 29.262 74.091 1.00 65.67 188 TYR B CA 1
ATOM 1453 C C . TYR B 1 52 ? 15.659 28.296 73.032 1.00 65.47 188 TYR B C 1
ATOM 1454 O O . TYR B 1 52 ? 16.440 27.666 72.339 1.00 74.95 188 TYR B O 1
ATOM 1463 N N . THR B 1 53 ? 14.347 28.151 72.912 1.00 68.67 189 THR B N 1
ATOM 1464 C CA . THR B 1 53 ? 13.799 27.138 72.000 1.00 69.78 189 THR B CA 1
ATOM 1465 C C . THR B 1 53 ? 14.212 27.483 70.583 1.00 75.54 189 THR B C 1
ATOM 1466 O O . THR B 1 53 ? 14.564 26.602 69.803 1.00 73.60 189 THR B O 1
ATOM 1470 N N . LEU B 1 54 ? 14.174 28.776 70.256 1.00 78.25 190 LEU B N 1
ATOM 1471 C CA . LEU B 1 54 ? 14.427 29.203 68.895 1.00 67.74 190 LEU B CA 1
ATOM 1472 C C . LEU B 1 54 ? 15.873 29.066 68.626 1.00 66.03 190 LEU B C 1
ATOM 1473 O O . LEU B 1 54 ? 16.250 28.781 67.517 1.00 70.21 190 LEU B O 1
ATOM 1478 N N . PHE B 1 55 ? 16.691 29.242 69.652 1.00 65.61 191 PHE B N 1
ATOM 1479 C CA . PHE B 1 55 ? 18.080 28.915 69.504 1.00 61.22 191 PHE B CA 1
ATOM 1480 C C . PHE B 1 55 ? 18.297 27.463 69.098 1.00 66.03 191 PHE B C 1
ATOM 1481 O O . PHE B 1 55 ? 18.953 27.162 68.103 1.00 67.52 191 PHE B O 1
ATOM 1489 N N . GLN B 1 56 ? 17.729 26.540 69.847 1.00 64.62 192 GLN B N 1
ATOM 1490 C CA . GLN B 1 56 ? 17.894 25.155 69.434 1.00 68.87 192 GLN B CA 1
ATOM 1491 C C . GLN B 1 56 ? 17.252 24.884 68.082 1.00 66.48 192 GLN B C 1
ATOM 1492 O O . GLN B 1 56 ? 17.685 23.992 67.381 1.00 67.27 192 GLN B O 1
ATOM 1498 N N . VAL B 1 57 ? 16.217 25.643 67.732 1.00 63.81 193 VAL B N 1
ATOM 1499 C CA . VAL B 1 57 ? 15.511 25.382 66.484 1.00 67.65 193 VAL B CA 1
ATOM 1500 C C . VAL B 1 57 ? 16.393 25.935 65.396 1.00 69.97 193 VAL B C 1
ATOM 1501 O O . VAL B 1 57 ? 16.492 25.400 64.307 1.00 66.26 193 VAL B O 1
ATOM 1505 N N . MET B 1 58 ? 17.061 27.022 65.717 1.00 78.65 194 MET B N 1
ATOM 1506 C CA . MET B 1 58 ? 17.791 27.725 64.698 1.00 85.40 194 MET B CA 1
ATOM 1507 C C . MET B 1 58 ? 18.980 26.893 64.281 1.00 80.47 194 MET B C 1
ATOM 1508 O O . MET B 1 58 ? 19.416 27.035 63.124 1.00 84.80 194 MET B O 1
ATOM 1513 N N . THR B 1 59 ? 19.472 26.055 65.222 1.00 67.56 195 THR B N 1
ATOM 1514 C CA . THR B 1 59 ? 20.601 25.123 65.010 1.00 65.63 195 THR B CA 1
ATOM 1515 C C . THR B 1 59 ? 20.109 23.742 64.522 1.00 70.95 195 THR B C 1
ATOM 1516 O O . THR B 1 59 ? 20.866 22.720 64.447 1.00 61.27 195 THR B O 1
ATOM 1520 N N . LEU B 1 60 ? 18.816 23.753 64.184 1.00 70.02 196 LEU B N 1
ATOM 1521 C CA . LEU B 1 60 ? 18.083 22.615 63.637 1.00 68.89 196 LEU B CA 1
ATOM 1522 C C . LEU B 1 60 ? 18.071 21.346 64.489 1.00 74.19 196 LEU B C 1
ATOM 1523 O O . LEU B 1 60 ? 18.092 20.229 63.959 1.00 85.96 196 LEU B O 1
ATOM 1528 N N . GLU B 1 61 ? 18.019 21.514 65.801 1.00 70.25 197 GLU B N 1
ATOM 1529 C CA . GLU B 1 61 ? 18.245 20.406 66.681 1.00 72.75 197 GLU B CA 1
ATOM 1530 C C . GLU B 1 61 ? 16.895 19.898 67.089 1.00 70.31 197 GLU B C 1
ATOM 1531 O O . GLU B 1 61 ? 16.249 20.536 67.912 1.00 60.33 197 GLU B O 1
ATOM 1537 N N . SER B 1 62 ? 16.504 18.748 66.522 1.00 68.28 198 SER B N 1
ATOM 1538 C CA . SER B 1 62 ? 15.299 18.080 66.891 1.00 66.78 198 SER B CA 1
ATOM 1539 C C . SER B 1 62 ? 14.124 19.071 66.715 1.00 70.85 198 SER B C 1
ATOM 1540 O O . SER B 1 62 ? 13.153 19.059 67.468 1.00 64.09 198 SER B O 1
ATOM 1543 N N . TRP B 1 63 ? 14.246 19.962 65.737 1.00 71.34 199 TRP B N 1
ATOM 1544 C CA . TRP B 1 63 ? 13.326 21.087 65.621 1.00 75.96 199 TRP B CA 1
ATOM 1545 C C . TRP B 1 63 ? 11.887 20.637 65.277 1.00 71.59 199 TRP B C 1
ATOM 1546 O O . TRP B 1 63 ? 10.929 21.331 65.588 1.00 72.86 199 TRP B O 1
ATOM 1557 N N . SER B 1 64 ? 11.747 19.483 64.647 1.00 64.31 200 SER B N 1
ATOM 1558 C CA . SER B 1 64 ? 10.496 19.123 64.016 1.00 67.14 200 SER B CA 1
ATOM 1559 C C . SER B 1 64 ? 9.909 17.938 64.716 1.00 75.93 200 SER B C 1
ATOM 1560 O O . SER B 1 64 ? 8.716 17.865 64.930 1.00 76.85 200 SER B O 1
ATOM 1563 N N . MET B 1 65 ? 10.779 16.974 64.995 1.00 82.44 201 MET B N 1
ATOM 1564 C CA . MET B 1 65 ? 10.383 15.739 65.601 1.00 70.28 201 MET B CA 1
ATOM 1565 C C . MET B 1 65 ? 10.098 15.979 67.066 1.00 70.04 201 MET B C 1
ATOM 1566 O O . MET B 1 65 ? 9.217 15.345 67.658 1.00 87.21 201 MET B O 1
ATOM 1571 N N . GLY B 1 66 ? 10.828 16.901 67.660 1.00 58.12 202 GLY B N 1
ATOM 1572 C CA . GLY B 1 66 ? 10.687 17.135 69.072 1.00 56.74 202 GLY B CA 1
ATOM 1573 C C . GLY B 1 66 ? 10.056 18.460 69.463 1.00 61.80 202 GLY B C 1
ATOM 1574 O O . GLY B 1 66 ? 9.619 18.607 70.610 1.00 72.55 202 GLY B O 1
ATOM 1575 N N . ILE B 1 67 ? 9.982 19.426 68.545 1.00 60.08 203 ILE B N 1
ATOM 1576 C CA . ILE B 1 67 ? 9.362 20.693 68.908 1.00 58.03 203 ILE B CA 1
ATOM 1577 C C . ILE B 1 67 ? 8.234 21.128 68.033 1.00 58.40 203 ILE B C 1
ATOM 1578 O O . ILE B 1 67 ? 7.326 21.752 68.500 1.00 67.06 203 ILE B O 1
ATOM 1583 N N . ALA B 1 68 ? 8.265 20.838 66.763 1.00 61.36 204 ALA B N 1
ATOM 1584 C CA . ALA B 1 68 ? 7.364 21.598 65.926 1.00 71.04 204 ALA B CA 1
ATOM 1585 C C . ALA B 1 68 ? 6.313 20.708 65.458 1.00 78.24 204 ALA B C 1
ATOM 1586 O O . ALA B 1 68 ? 5.290 21.159 64.984 1.00 88.61 204 ALA B O 1
ATOM 1588 N N . ARG B 1 69 ? 6.599 19.427 65.490 1.00 74.84 205 ARG B N 1
ATOM 1589 C CA . ARG B 1 69 ? 5.618 18.541 64.978 1.00 73.80 205 ARG B CA 1
ATOM 1590 C C . ARG B 1 69 ? 4.590 18.403 66.076 1.00 81.50 205 ARG B C 1
ATOM 1591 O O . ARG B 1 69 ? 3.410 18.258 65.781 1.00 78.57 205 ARG B O 1
ATOM 1599 N N . PRO B 1 70 ? 5.051 18.444 67.346 1.00 78.06 206 PRO B N 1
ATOM 1600 C CA . PRO B 1 70 ? 4.228 18.565 68.492 1.00 65.86 206 PRO B CA 1
ATOM 1601 C C . PRO B 1 70 ? 3.370 19.742 68.500 1.00 65.18 206 PRO B C 1
ATOM 1602 O O . PRO B 1 70 ? 2.300 19.652 69.081 1.00 72.50 206 PRO B O 1
ATOM 1606 N N . VAL B 1 71 ? 3.873 20.869 67.997 1.00 61.71 207 VAL B N 1
ATOM 1607 C CA . VAL B 1 71 ? 3.144 22.115 68.139 1.00 65.06 207 VAL B CA 1
ATOM 1608 C C . VAL B 1 71 ? 2.051 22.198 67.088 1.00 72.04 207 VAL B C 1
ATOM 1609 O O . VAL B 1 71 ? 0.960 22.649 67.363 1.00 79.07 207 VAL B O 1
ATOM 1613 N N . ILE B 1 72 ? 2.358 21.706 65.901 1.00 80.16 208 ILE B N 1
ATOM 1614 C CA . ILE B 1 72 ? 1.436 21.541 64.777 1.00 77.79 208 ILE B CA 1
ATOM 1615 C C . ILE B 1 72 ? 0.241 20.635 65.084 1.00 82.13 208 ILE B C 1
ATOM 1616 O O . ILE B 1 72 ? -0.759 20.639 64.380 1.00 88.19 208 ILE B O 1
ATOM 1621 N N . GLU B 1 73 ? 0.346 19.822 66.112 1.00 80.74 209 GLU B N 1
ATOM 1622 C CA . GLU B 1 73 ? -0.770 18.985 66.419 1.00 86.37 209 GLU B CA 1
ATOM 1623 C C . GLU B 1 73 ? -1.862 19.794 67.124 1.00 89.58 209 GLU B C 1
ATOM 1624 O O . GLU B 1 73 ? -3.050 19.577 66.921 1.00 101.22 209 GLU B O 1
ATOM 1630 N N . ALA B 1 74 ? -1.438 20.730 67.958 1.00 84.58 210 ALA B N 1
ATOM 1631 C CA . ALA B 1 74 ? -2.337 21.664 68.606 1.00 89.19 210 ALA B CA 1
ATOM 1632 C C . ALA B 1 74 ? -2.795 22.737 67.625 1.00 94.17 210 ALA B C 1
ATOM 1633 O O . ALA B 1 74 ? -3.994 23.038 67.508 1.00 104.26 210 ALA B O 1
ATOM 1635 N N . TYR B 1 75 ? -1.812 23.320 66.948 1.00 87.37 211 TYR B N 1
ATOM 1636 C CA . TYR B 1 75 ? -1.991 24.445 66.058 1.00 73.62 211 TYR B CA 1
ATOM 1637 C C . TYR B 1 75 ? -1.522 24.088 64.653 1.00 73.03 211 TYR B C 1
ATOM 1638 O O . TYR B 1 75 ? -0.376 24.327 64.329 1.00 79.78 211 TYR B O 1
ATOM 1647 N N . PRO B 1 76 ? -2.398 23.501 63.815 1.00 73.84 212 PRO B N 1
ATOM 1648 C CA . PRO B 1 76 ? -1.987 22.866 62.549 1.00 80.22 212 PRO B CA 1
ATOM 1649 C C . PRO B 1 76 ? -1.284 23.764 61.543 1.00 79.82 212 PRO B C 1
ATOM 1650 O O . PRO B 1 76 ? -0.662 23.267 60.596 1.00 76.00 212 PRO B O 1
ATOM 1654 N N . TRP B 1 77 ? -1.413 25.066 61.741 1.00 76.47 213 TRP B N 1
ATOM 1655 C CA . TRP B 1 77 ? -0.986 26.049 60.770 1.00 80.39 213 TRP B CA 1
ATOM 1656 C C . TRP B 1 77 ? 0.362 26.567 61.187 1.00 84.62 213 TRP B C 1
ATOM 1657 O O . TRP B 1 77 ? 0.826 27.578 60.681 1.00 79.04 213 TRP B O 1
ATOM 1668 N N . ALA B 1 78 ? 0.964 25.908 62.169 1.00 95.81 214 ALA B N 1
ATOM 1669 C CA . ALA B 1 78 ? 2.061 26.516 62.903 1.00 91.96 214 ALA B CA 1
ATOM 1670 C C . ALA B 1 78 ? 3.338 26.098 62.258 1.00 92.73 214 ALA B C 1
ATOM 1671 O O . ALA B 1 78 ? 4.392 26.483 62.718 1.00 87.65 214 ALA B O 1
ATOM 1673 N N . TRP B 1 79 ? 3.250 25.304 61.195 1.00 88.16 215 TRP B N 1
ATOM 1674 C CA . TRP B 1 79 ? 4.439 24.992 60.437 1.00 90.58 215 TRP B CA 1
ATOM 1675 C C . TRP B 1 79 ? 4.980 26.258 59.800 1.00 88.89 215 TRP B C 1
ATOM 1676 O O . TRP B 1 79 ? 6.150 26.327 59.457 1.00 88.82 215 TRP B O 1
ATOM 1687 N N . ILE B 1 80 ? 4.116 27.255 59.650 1.00 86.72 216 ILE B N 1
ATOM 1688 C CA . ILE B 1 80 ? 4.497 28.508 59.044 1.00 87.22 216 ILE B CA 1
ATOM 1689 C C . ILE B 1 80 ? 5.449 29.234 59.936 1.00 84.97 216 ILE B C 1
ATOM 1690 O O . ILE B 1 80 ? 6.330 29.939 59.443 1.00 86.23 216 ILE B O 1
ATOM 1695 N N . TYR B 1 81 ? 5.264 29.056 61.239 1.00 74.66 217 TYR B N 1
ATOM 1696 C CA . TYR B 1 81 ? 6.142 29.681 62.208 1.00 77.13 217 TYR B CA 1
ATOM 1697 C C . TYR B 1 81 ? 7.525 29.035 62.151 1.00 80.36 217 TYR B C 1
ATOM 1698 O O . TYR B 1 81 ? 8.567 29.697 62.184 1.00 79.59 217 TYR B O 1
ATOM 1707 N N . PHE B 1 82 ? 7.511 27.721 62.039 1.00 75.44 218 PHE B N 1
ATOM 1708 C CA . PHE B 1 82 ? 8.714 26.985 62.115 1.00 69.59 218 PHE B CA 1
ATOM 1709 C C . PHE B 1 82 ? 9.425 27.018 60.804 1.00 73.49 218 PHE B C 1
ATOM 1710 O O . PHE B 1 82 ? 10.627 27.189 60.801 1.00 80.40 218 PHE B O 1
ATOM 1718 N N . VAL B 1 83 ? 8.710 26.881 59.694 1.00 74.05 219 VAL B N 1
ATOM 1719 C CA . VAL B 1 83 ? 9.399 26.857 58.392 1.00 80.25 219 VAL B CA 1
ATOM 1720 C C . VAL B 1 83 ? 9.835 28.269 57.990 1.00 79.87 219 VAL B C 1
ATOM 1721 O O . VAL B 1 83 ? 10.869 28.452 57.373 1.00 76.78 219 VAL B O 1
ATOM 1725 N N . SER B 1 84 ? 9.046 29.270 58.339 1.00 75.93 220 SER B N 1
ATOM 1726 C CA . SER B 1 84 ? 9.444 30.627 58.065 1.00 76.92 220 SER B CA 1
ATOM 1727 C C . SER B 1 84 ? 10.731 31.011 58.811 1.00 78.84 220 SER B C 1
ATOM 1728 O O . SER B 1 84 ? 11.527 31.772 58.297 1.00 84.17 220 SER B O 1
ATOM 1731 N N . PHE B 1 85 ? 10.904 30.508 60.028 1.00 83.73 221 PHE B N 1
ATOM 1732 C CA . PHE B 1 85 ? 12.045 30.840 60.857 1.00 79.11 221 PHE B CA 1
ATOM 1733 C C . PHE B 1 85 ? 13.281 30.147 60.372 1.00 87.44 221 PHE B C 1
ATOM 1734 O O . PHE B 1 85 ? 14.351 30.742 60.315 1.00 103.81 221 PHE B O 1
ATOM 1742 N N . ILE B 1 86 ? 13.158 28.870 60.055 1.00 88.48 222 ILE B N 1
ATOM 1743 C CA . ILE B 1 86 ? 14.326 28.174 59.576 1.00 92.45 222 ILE B CA 1
ATOM 1744 C C . ILE B 1 86 ? 14.802 28.934 58.345 1.00 100.61 222 ILE B C 1
ATOM 1745 O O . ILE B 1 86 ? 15.984 29.240 58.218 1.00 114.47 222 ILE B O 1
ATOM 1750 N N . LEU B 1 87 ? 13.863 29.258 57.452 1.00 92.79 223 LEU B N 1
ATOM 1751 C CA . LEU B 1 87 ? 14.191 29.933 56.198 1.00 87.74 223 LEU B CA 1
ATOM 1752 C C . LEU B 1 87 ? 14.827 31.298 56.444 1.00 88.15 223 LEU B C 1
ATOM 1753 O O . LEU B 1 87 ? 15.905 31.618 55.943 1.00 93.93 223 LEU B O 1
ATOM 1758 N N . VAL B 1 88 ? 14.137 32.108 57.217 1.00 84.20 224 VAL B N 1
ATOM 1759 C CA . VAL B 1 88 ? 14.561 33.462 57.413 1.00 75.92 224 VAL B CA 1
ATOM 1760 C C . VAL B 1 88 ? 15.822 33.529 58.271 1.00 83.57 224 VAL B C 1
ATOM 1761 O O . VAL B 1 88 ? 16.682 34.333 57.994 1.00 93.32 224 VAL B O 1
ATOM 1765 N N . SER B 1 89 ? 15.952 32.677 59.284 1.00 90.48 225 SER B N 1
ATOM 1766 C CA . SER B 1 89 ? 17.128 32.721 60.157 1.00 99.52 225 SER B CA 1
ATOM 1767 C C . SER B 1 89 ? 18.354 32.099 59.494 1.00 106.21 225 SER B C 1
ATOM 1768 O O . SER B 1 89 ? 19.472 32.513 59.767 1.00 107.37 225 SER B O 1
ATOM 1771 N N . SER B 1 90 ? 18.155 31.086 58.651 1.00 109.20 226 SER B N 1
ATOM 1772 C CA . SER B 1 90 ? 19.288 30.470 57.974 1.00 106.80 226 SER B CA 1
ATOM 1773 C C . SER B 1 90 ? 19.855 31.462 56.987 1.00 107.40 226 SER B C 1
ATOM 1774 O O . SER B 1 90 ? 21.074 31.635 56.925 1.00 98.65 226 SER B O 1
ATOM 1777 N N . PHE B 1 91 ? 18.970 32.122 56.231 1.00 106.24 227 PHE B N 1
ATOM 1778 C CA . PHE B 1 91 ? 19.423 33.077 55.227 1.00 107.73 227 PHE B CA 1
ATOM 1779 C C . PHE B 1 91 ? 20.256 34.143 55.882 1.00 100.75 227 PHE B C 1
ATOM 1780 O O . PHE B 1 91 ? 21.272 34.534 55.330 1.00 110.87 227 PHE B O 1
ATOM 1788 N N . THR B 1 92 ? 19.861 34.574 57.075 1.00 80.98 228 THR B N 1
ATOM 1789 C CA . THR B 1 92 ? 20.638 35.562 57.801 1.00 82.99 228 THR B CA 1
ATOM 1790 C C . THR B 1 92 ? 21.961 35.050 58.357 1.00 93.05 228 THR B C 1
ATOM 1791 O O . THR B 1 92 ? 22.986 35.743 58.271 1.00 100.90 228 THR B O 1
ATOM 1795 N N . VAL B 1 93 ? 21.933 33.857 58.949 1.00 95.80 229 VAL B N 1
ATOM 1796 C CA . VAL B 1 93 ? 23.119 33.280 59.542 1.00 96.71 229 VAL B CA 1
ATOM 1797 C C . VAL B 1 93 ? 24.102 33.096 58.420 1.00 105.62 229 VAL B C 1
ATOM 1798 O O . VAL B 1 93 ? 25.313 33.130 58.636 1.00 99.94 229 VAL B O 1
ATOM 1802 N N . LEU B 1 94 ? 23.553 32.872 57.225 1.00 116.70 230 LEU B N 1
ATOM 1803 C CA . LEU B 1 94 ? 24.353 32.569 56.052 1.00 119.21 230 LEU B CA 1
ATOM 1804 C C . LEU B 1 94 ? 25.214 33.756 55.816 1.00 117.64 230 LEU B C 1
ATOM 1805 O O . LEU B 1 94 ? 26.402 33.634 55.581 1.00 119.90 230 LEU B O 1
ATOM 1810 N N . ASN B 1 95 ? 24.595 34.918 55.887 1.00 113.05 231 ASN B N 1
ATOM 1811 C CA . ASN B 1 95 ? 25.276 36.105 55.480 1.00 114.45 231 ASN B CA 1
ATOM 1812 C C . ASN B 1 95 ? 26.431 36.525 56.370 1.00 116.00 231 ASN B C 1
ATOM 1813 O O . ASN B 1 95 ? 27.503 36.843 55.867 1.00 148.69 231 ASN B O 1
ATOM 1818 N N . LEU B 1 96 ? 26.240 36.497 57.679 1.00 100.03 232 LEU B N 1
ATOM 1819 C CA . LEU B 1 96 ? 27.352 36.758 58.553 1.00 103.39 232 LEU B CA 1
ATOM 1820 C C . LEU B 1 96 ? 28.526 35.921 58.097 1.00 121.21 232 LEU B C 1
ATOM 1821 O O . LEU B 1 96 ? 29.650 36.398 58.057 1.00 150.92 232 LEU B O 1
ATOM 1826 N N . PHE B 1 97 ? 28.249 34.663 57.768 1.00 124.42 233 PHE B N 1
ATOM 1827 C CA . PHE B 1 97 ? 29.278 33.737 57.328 1.00 130.86 233 PHE B CA 1
ATOM 1828 C C . PHE B 1 97 ? 29.883 34.308 56.047 1.00 130.80 233 PHE B C 1
ATOM 1829 O O . PHE B 1 97 ? 31.090 34.405 55.936 1.00 150.00 233 PHE B O 1
ATOM 1837 N N . ILE B 1 98 ? 29.045 34.738 55.112 1.00 126.69 234 ILE B N 1
ATOM 1838 C CA . ILE B 1 98 ? 29.510 35.435 53.909 1.00 111.89 234 ILE B CA 1
ATOM 1839 C C . ILE B 1 98 ? 30.165 36.771 54.308 1.00 111.12 234 ILE B C 1
ATOM 1840 O O . ILE B 1 98 ? 31.361 36.971 54.110 1.00 92.41 234 ILE B O 1
ATOM 1845 N N . GLY B 1 99 ? 29.370 37.648 54.917 1.00 111.82 235 GLY B N 1
ATOM 1846 C CA . GLY B 1 99 ? 29.796 38.982 55.284 1.00 99.15 235 GLY B CA 1
ATOM 1847 C C . GLY B 1 99 ? 31.105 38.907 56.024 1.00 94.65 235 GLY B C 1
ATOM 1848 O O . GLY B 1 99 ? 31.890 39.831 55.997 1.00 108.43 235 GLY B O 1
ATOM 1849 N N . ILE B 1 100 ? 31.363 37.789 56.672 1.00 91.90 236 ILE B N 1
ATOM 1850 C CA . ILE B 1 100 ? 32.643 37.626 57.325 1.00 94.82 236 ILE B CA 1
ATOM 1851 C C . ILE B 1 100 ? 33.668 37.012 56.385 1.00 101.28 236 ILE B C 1
ATOM 1852 O O . ILE B 1 100 ? 34.849 37.279 56.540 1.00 100.17 236 ILE B O 1
ATOM 1857 N N . ILE B 1 101 ? 33.240 36.187 55.424 1.00 112.98 237 ILE B N 1
ATOM 1858 C CA . ILE B 1 101 ? 34.207 35.563 54.503 1.00 113.02 237 ILE B CA 1
ATOM 1859 C C . ILE B 1 101 ? 34.813 36.698 53.747 1.00 112.24 237 ILE B C 1
ATOM 1860 O O . ILE B 1 101 ? 36.016 36.895 53.757 1.00 123.49 237 ILE B O 1
ATOM 1865 N N . ILE B 1 102 ? 33.926 37.437 53.097 1.00 109.90 238 ILE B N 1
ATOM 1866 C CA . ILE B 1 102 ? 34.251 38.594 52.289 1.00 104.60 238 ILE B CA 1
ATOM 1867 C C . ILE B 1 102 ? 35.237 39.529 53.016 1.00 100.16 238 ILE B C 1
ATOM 1868 O O . ILE B 1 102 ? 36.412 39.600 52.647 1.00 98.98 238 ILE B O 1
ATOM 1873 N N . GLU B 1 103 ? 34.767 40.195 54.066 1.00 83.15 239 GLU B N 1
ATOM 1874 C CA . GLU B 1 103 ? 35.566 41.152 54.771 1.00 85.16 239 GLU B CA 1
ATOM 1875 C C . GLU B 1 103 ? 36.869 40.551 55.254 1.00 81.36 239 GLU B C 1
ATOM 1876 O O . GLU B 1 103 ? 37.797 41.261 55.635 1.00 86.59 239 GLU B O 1
ATOM 1882 N N . SER B 1 104 ? 36.947 39.240 55.260 1.00 79.50 240 SER B N 1
ATOM 1883 C CA . SER B 1 104 ? 38.207 38.623 55.591 1.00 93.72 240 SER B CA 1
ATOM 1884 C C . SER B 1 104 ? 39.126 38.623 54.382 1.00 101.54 240 SER B C 1
ATOM 1885 O O . SER B 1 104 ? 40.312 38.896 54.513 1.00 93.11 240 SER B O 1
ATOM 1888 N N . MET B 1 105 ? 38.571 38.293 53.214 1.00 110.94 241 MET B N 1
ATOM 1889 C CA . MET B 1 105 ? 39.315 38.255 51.965 1.00 104.53 241 MET B CA 1
ATOM 1890 C C . MET B 1 105 ? 39.936 39.622 51.804 1.00 104.75 241 MET B C 1
ATOM 1891 O O . MET B 1 105 ? 41.143 39.791 51.633 1.00 108.84 241 MET B O 1
ATOM 1896 N N . GLN B 1 106 ? 39.062 40.596 51.907 1.00 98.02 242 GLN B N 1
ATOM 1897 C CA . GLN B 1 106 ? 39.423 41.967 51.889 1.00 91.23 242 GLN B CA 1
ATOM 1898 C C . GLN B 1 106 ? 40.662 42.318 52.704 1.00 89.26 242 GLN B C 1
ATOM 1899 O O . GLN B 1 106 ? 41.498 43.071 52.246 1.00 111.53 242 GLN B O 1
ATOM 1905 N N . SER B 1 107 ? 40.797 41.809 53.913 1.00 89.21 243 SER B N 1
ATOM 1906 C CA . SER B 1 107 ? 41.953 42.208 54.680 1.00 98.86 243 SER B CA 1
ATOM 1907 C C . SER B 1 107 ? 43.225 41.486 54.236 1.00 101.82 243 SER B C 1
ATOM 1908 O O . SER B 1 107 ? 44.314 42.049 54.237 1.00 107.31 243 SER B O 1
ATOM 1911 N N . ALA B 1 108 ? 43.066 40.241 53.824 1.00 101.38 244 ALA B N 1
ATOM 1912 C CA . ALA B 1 108 ? 44.175 39.465 53.337 1.00 94.52 244 ALA B CA 1
ATOM 1913 C C . ALA B 1 108 ? 44.661 40.014 52.030 1.00 99.33 244 ALA B C 1
ATOM 1914 O O . ALA B 1 108 ? 45.847 39.953 51.766 1.00 127.79 244 ALA B O 1
ATOM 1916 N N . HIS B 1 109 ? 43.755 40.536 51.204 1.00 98.31 245 HIS B N 1
ATOM 1917 C CA . HIS B 1 109 ? 44.097 40.813 49.812 1.00 92.58 245 HIS B CA 1
ATOM 1918 C C . HIS B 1 109 ? 43.645 42.116 49.224 1.00 91.20 245 HIS B C 1
ATOM 1919 O O . HIS B 1 109 ? 44.461 42.917 48.794 1.00 109.72 245 HIS B O 1
ATOM 1926 N N . TRP B 1 110 ? 42.333 42.260 49.107 1.00 89.88 246 TRP B N 1
ATOM 1927 C CA . TRP B 1 110 ? 41.738 43.303 48.293 1.00 95.71 246 TRP B CA 1
ATOM 1928 C C . TRP B 1 110 ? 42.268 44.663 48.758 1.00 101.84 246 TRP B C 1
ATOM 1929 O O . TRP B 1 110 ? 42.766 45.450 47.966 1.00 98.04 246 TRP B O 1
ATOM 1940 N N . GLU B 1 111 ? 42.275 44.858 50.073 1.00 122.29 247 GLU B N 1
ATOM 1941 C CA . GLU B 1 111 ? 42.783 46.087 50.689 1.00 120.25 247 GLU B CA 1
ATOM 1942 C C . GLU B 1 111 ? 44.073 46.526 50.007 1.00 111.76 247 GLU B C 1
ATOM 1943 O O . GLU B 1 111 ? 44.156 47.661 49.550 1.00 116.62 247 GLU B O 1
ATOM 1945 N N . ALA B 1 112 ? 45.062 45.641 49.906 1.00 98.61 248 ALA B N 1
ATOM 1946 C CA . ALA B 1 112 ? 46.341 46.063 49.318 1.00 104.74 248 ALA B CA 1
ATOM 1947 C C . ALA B 1 112 ? 46.421 45.919 47.785 1.00 107.43 248 ALA B C 1
ATOM 1948 O O . ALA B 1 112 ? 47.090 46.710 47.100 1.00 127.64 248 ALA B O 1
ATOM 1950 N N . GLU B 1 113 ? 45.723 44.927 47.243 1.00 107.95 249 GLU B N 1
ATOM 1951 C CA . GLU B 1 113 ? 45.615 44.823 45.796 1.00 95.35 249 GLU B CA 1
ATOM 1952 C C . GLU B 1 113 ? 45.178 46.158 45.193 1.00 93.80 249 GLU B C 1
ATOM 1953 O O . GLU B 1 113 ? 45.802 46.601 44.266 1.00 101.59 249 GLU B O 1
ATOM 1959 N N . ASP B 1 114 ? 44.139 46.810 45.698 1.00 95.95 250 ASP B N 1
ATOM 1960 C CA . ASP B 1 114 ? 43.676 48.026 45.012 1.00 101.32 250 ASP B CA 1
ATOM 1961 C C . ASP B 1 114 ? 44.698 49.086 45.213 1.00 94.29 250 ASP B C 1
ATOM 1962 O O . ASP B 1 114 ? 45.036 49.807 44.293 1.00 134.32 250 ASP B O 1
ATOM 1967 N N . ALA B 1 115 ? 45.281 49.085 46.389 1.00 91.26 251 ALA B N 1
ATOM 1968 C CA . ALA B 1 115 ? 46.258 50.069 46.742 1.00 92.83 251 ALA B CA 1
ATOM 1969 C C . ALA B 1 115 ? 47.479 49.922 45.847 1.00 101.56 251 ALA B C 1
ATOM 1970 O O . ALA B 1 115 ? 47.810 50.876 45.149 1.00 116.05 251 ALA B O 1
ATOM 1972 N N . LYS B 1 116 ? 48.104 48.731 45.810 1.00 101.93 252 LYS B N 1
ATOM 1973 C CA . LYS B 1 116 ? 49.293 48.511 44.936 1.00 91.33 252 LYS B CA 1
ATOM 1974 C C . LYS B 1 116 ? 48.985 48.953 43.519 1.00 90.96 252 LYS B C 1
ATOM 1975 O O . LYS B 1 116 ? 49.859 49.491 42.871 1.00 120.42 252 LYS B O 1
ATOM 1977 N N . ARG B 1 117 ? 47.786 48.771 43.020 1.00 83.81 253 ARG B N 1
ATOM 1978 C CA . ARG B 1 117 ? 47.592 49.117 41.642 1.00 88.00 253 ARG B CA 1
ATOM 1979 C C . ARG B 1 117 ? 47.096 50.487 41.361 1.00 85.92 253 ARG B C 1
ATOM 1980 O O . ARG B 1 117 ? 47.298 50.978 40.311 1.00 103.49 253 ARG B O 1
ATOM 1988 N N . ILE B 1 118 ? 46.439 51.114 42.290 1.00 102.09 254 ILE B N 1
ATOM 1989 C CA . ILE B 1 118 ? 46.323 52.560 42.291 1.00 102.96 254 ILE B CA 1
ATOM 1990 C C . ILE B 1 118 ? 47.720 53.125 42.141 1.00 97.42 254 ILE B C 1
ATOM 1991 O O . ILE B 1 118 ? 47.975 53.887 41.205 1.00 106.22 254 ILE B O 1
ATOM 1996 N N . GLU B 1 119 ? 48.630 52.650 42.977 1.00 88.61 255 GLU B N 1
ATOM 1997 C CA . GLU B 1 119 ? 49.955 53.219 43.014 1.00 97.98 255 GLU B CA 1
ATOM 1998 C C . GLU B 1 119 ? 50.760 52.872 41.738 1.00 98.70 255 GLU B C 1
ATOM 1999 O O . GLU B 1 119 ? 51.243 53.776 41.025 1.00 115.43 255 GLU B O 1
ATOM 2005 N N . GLN B 1 120 ? 50.833 51.602 41.373 1.00 92.18 256 GLN B N 1
ATOM 2006 C CA . GLN B 1 120 ? 51.477 51.300 40.096 1.00 90.34 256 GLN B CA 1
ATOM 2007 C C . GLN B 1 120 ? 51.045 52.207 38.946 1.00 86.84 256 GLN B C 1
ATOM 2008 O O . GLN B 1 120 ? 51.881 52.581 38.141 1.00 98.61 256 GLN B O 1
ATOM 2014 N N . GLU B 1 121 ? 49.781 52.599 38.893 1.00 81.94 257 GLU B N 1
ATOM 2015 C CA . GLU B 1 121 ? 49.349 53.460 37.832 1.00 80.07 257 GLU B CA 1
ATOM 2016 C C . GLU B 1 121 ? 49.712 54.914 37.957 1.00 82.41 257 GLU B C 1
ATOM 2017 O O . GLU B 1 121 ? 49.975 55.556 36.950 1.00 95.07 257 GLU B O 1
ATOM 2023 N N . GLN B 1 122 ? 49.788 55.431 39.171 1.00 83.28 258 GLN B N 1
ATOM 2024 C CA . GLN B 1 122 ? 50.563 56.657 39.364 1.00 87.80 258 GLN B CA 1
ATOM 2025 C C . GLN B 1 122 ? 51.917 56.565 38.714 1.00 84.67 258 GLN B C 1
ATOM 2026 O O . GLN B 1 122 ? 52.220 57.391 37.855 1.00 100.73 258 GLN B O 1
ATOM 2032 N N . ARG B 1 123 ? 52.724 55.566 39.065 1.00 78.52 259 ARG B N 1
ATOM 2033 C CA . ARG B 1 123 ? 54.028 55.506 38.383 1.00 81.12 259 ARG B CA 1
ATOM 2034 C C . ARG B 1 123 ? 53.800 55.547 36.890 1.00 79.25 259 ARG B C 1
ATOM 2035 O O . ARG B 1 123 ? 54.281 56.448 36.226 1.00 90.90 259 ARG B O 1
ATOM 2043 N N . ALA B 1 124 ? 53.035 54.599 36.366 1.00 86.18 260 ALA B N 1
ATOM 2044 C CA . ALA B 1 124 ? 52.859 54.501 34.916 1.00 82.46 260 ALA B CA 1
ATOM 2045 C C . ALA B 1 124 ? 52.547 55.856 34.416 1.00 79.64 260 ALA B C 1
ATOM 2046 O O . ALA B 1 124 ? 53.190 56.318 33.496 1.00 100.18 260 ALA B O 1
ATOM 2048 N N . HIS B 1 125 ? 51.565 56.498 35.027 1.00 77.51 261 HIS B N 1
ATOM 2049 C CA . HIS B 1 125 ? 51.073 57.760 34.518 1.00 78.15 261 HIS B CA 1
ATOM 2050 C C . HIS B 1 125 ? 52.156 58.852 34.552 1.00 78.25 261 HIS B C 1
ATOM 2051 O O . HIS B 1 125 ? 52.374 59.572 33.584 1.00 78.24 261 HIS B O 1
ATOM 2058 N N . ASP B 1 126 ? 52.862 58.943 35.652 1.00 74.36 262 ASP B N 1
ATOM 2059 C CA . ASP B 1 126 ? 53.942 59.860 35.712 1.00 81.01 262 ASP B CA 1
ATOM 2060 C C . ASP B 1 126 ? 54.990 59.602 34.611 1.00 83.06 262 ASP B C 1
ATOM 2061 O O . ASP B 1 126 ? 55.356 60.536 33.910 1.00 107.31 262 ASP B O 1
ATOM 2066 N N . GLU B 1 127 ? 55.413 58.364 34.383 1.00 75.96 263 GLU B N 1
ATOM 2067 C CA . GLU B 1 127 ? 56.354 58.130 33.290 1.00 73.80 263 GLU B CA 1
ATOM 2068 C C . GLU B 1 127 ? 55.757 58.641 31.996 1.00 71.58 263 GLU B C 1
ATOM 2069 O O . GLU B 1 127 ? 56.386 59.374 31.265 1.00 82.49 263 GLU B O 1
ATOM 2075 N N . ARG B 1 128 ? 54.511 58.289 31.757 1.00 69.78 264 ARG B N 1
ATOM 2076 C CA . ARG B 1 128 ? 53.849 58.607 30.529 1.00 68.96 264 ARG B CA 1
ATOM 2077 C C . ARG B 1 128 ? 53.711 60.119 30.417 1.00 75.56 264 ARG B C 1
ATOM 2078 O O . ARG B 1 128 ? 53.841 60.698 29.337 1.00 89.59 264 ARG B O 1
ATOM 2086 N N . LEU B 1 129 ? 53.513 60.767 31.553 1.00 78.84 265 LEU B N 1
ATOM 2087 C CA . LEU B 1 129 ? 53.529 62.233 31.617 1.00 82.64 265 LEU B CA 1
ATOM 2088 C C . LEU B 1 129 ? 54.831 62.876 31.183 1.00 79.54 265 LEU B C 1
ATOM 2089 O O . LEU B 1 129 ? 54.815 63.842 30.446 1.00 85.29 265 LEU B O 1
ATOM 2094 N N . GLU B 1 130 ? 55.947 62.358 31.681 1.00 77.70 266 GLU B N 1
ATOM 2095 C CA . GLU B 1 130 ? 57.248 62.856 31.315 1.00 71.80 266 GLU B CA 1
ATOM 2096 C C . GLU B 1 130 ? 57.383 62.746 29.836 1.00 79.74 266 GLU B C 1
ATOM 2097 O O . GLU B 1 130 ? 57.718 63.718 29.196 1.00 101.16 266 GLU B O 1
ATOM 2103 N N . MET B 1 131 ? 57.103 61.579 29.276 1.00 79.92 267 MET B N 1
ATOM 2104 C CA . MET B 1 131 ? 57.305 61.417 27.855 1.00 80.51 267 MET B CA 1
ATOM 2105 C C . MET B 1 131 ? 56.533 62.506 27.196 1.00 79.86 267 MET B C 1
ATOM 2106 O O . MET B 1 131 ? 57.081 63.200 26.378 1.00 89.01 267 MET B O 1
ATOM 2111 N N . LEU B 1 132 ? 55.301 62.723 27.635 1.00 82.50 268 LEU B N 1
ATOM 2112 C CA . LEU B 1 132 ? 54.460 63.715 26.990 1.00 88.71 268 LEU B CA 1
ATOM 2113 C C . LEU B 1 132 ? 55.163 65.057 26.852 1.00 96.14 268 LEU B C 1
ATOM 2114 O O . LEU B 1 132 ? 55.158 65.595 25.756 1.00 106.24 268 LEU B O 1
ATOM 2119 N N . GLN B 1 133 ? 55.798 65.561 27.929 1.00 95.60 269 GLN B N 1
ATOM 2120 C CA . GLN B 1 133 ? 56.579 66.836 27.898 1.00 81.52 269 GLN B CA 1
ATOM 2121 C C . GLN B 1 133 ? 57.679 66.765 26.908 1.00 83.19 269 GLN B C 1
ATOM 2122 O O . GLN B 1 133 ? 57.746 67.624 26.036 1.00 104.58 269 GLN B O 1
ATOM 2124 N N . LEU B 1 134 ? 58.562 65.770 27.050 1.00 73.60 270 LEU B N 1
ATOM 2125 C CA . LEU B 1 134 ? 59.757 65.715 26.188 1.00 68.64 270 LEU B CA 1
ATOM 2126 C C . LEU B 1 134 ? 59.317 65.873 24.750 1.00 69.85 270 LEU B C 1
ATOM 2127 O O . LEU B 1 134 ? 59.911 66.635 24.025 1.00 80.13 270 LEU B O 1
ATOM 2132 N N . ILE B 1 135 ? 58.236 65.204 24.372 1.00 67.62 271 ILE B N 1
ATOM 2133 C CA . ILE B 1 135 ? 57.733 65.245 23.021 1.00 70.29 271 ILE B CA 1
ATOM 2134 C C . ILE B 1 135 ? 57.219 66.619 22.726 1.00 71.29 271 ILE B C 1
ATOM 2135 O O . ILE B 1 135 ? 57.288 67.068 21.586 1.00 70.95 271 ILE B O 1
ATOM 2140 N N . ARG B 1 136 ? 56.714 67.290 23.757 1.00 73.28 272 ARG B N 1
ATOM 2141 C CA . ARG B 1 136 ? 56.260 68.666 23.576 1.00 89.73 272 ARG B CA 1
ATOM 2142 C C . ARG B 1 136 ? 57.449 69.615 23.339 1.00 87.01 272 ARG B C 1
ATOM 2143 O O . ARG B 1 136 ? 57.440 70.341 22.333 1.00 78.63 272 ARG B O 1
ATOM 2151 N N . ASP B 1 137 ? 58.452 69.590 24.234 1.00 73.70 273 ASP B N 1
ATOM 2152 C CA . ASP B 1 137 ? 59.695 70.350 24.049 1.00 82.01 273 ASP B CA 1
ATOM 2153 C C . ASP B 1 137 ? 60.312 70.047 22.700 1.00 92.44 273 ASP B C 1
ATOM 2154 O O . ASP B 1 137 ? 60.617 70.940 21.927 1.00 102.98 273 ASP B O 1
ATOM 2159 N N . LEU B 1 138 ? 60.521 68.776 22.424 1.00 92.23 274 LEU B N 1
ATOM 2160 C CA . LEU B 1 138 ? 61.018 68.372 21.139 1.00 77.35 274 LEU B CA 1
ATOM 2161 C C . LEU B 1 138 ? 60.080 68.819 20.058 1.00 74.87 274 LEU B C 1
ATOM 2162 O O . LEU B 1 138 ? 60.537 69.279 19.028 1.00 72.62 274 LEU B O 1
ATOM 2167 N N . SER B 1 139 ? 58.775 68.691 20.285 1.00 79.53 275 SER B N 1
ATOM 2168 C CA . SER B 1 139 ? 57.837 69.028 19.214 1.00 91.27 275 SER B CA 1
ATOM 2169 C C . SER B 1 139 ? 58.142 70.431 18.743 1.00 88.33 275 SER B C 1
ATOM 2170 O O . SER B 1 139 ? 58.373 70.683 17.547 1.00 83.38 275 SER B O 1
ATOM 2173 N N . SER B 1 140 ? 58.272 71.310 19.718 1.00 77.03 276 SER B N 1
ATOM 2174 C CA . SER B 1 140 ? 58.423 72.682 19.421 1.00 75.47 276 SER B CA 1
ATOM 2175 C C . SER B 1 140 ? 59.861 73.183 19.198 1.00 71.12 276 SER B C 1
ATOM 2176 O O . SER B 1 140 ? 60.046 74.217 18.574 1.00 83.76 276 SER B O 1
ATOM 2179 N N . LYS B 1 141 ? 60.885 72.453 19.611 1.00 65.79 277 LYS B N 1
ATOM 2180 C CA . LYS B 1 141 ? 62.182 72.680 18.943 1.00 74.94 277 LYS B CA 1
ATOM 2181 C C . LYS B 1 141 ? 62.031 72.604 17.447 1.00 68.83 277 LYS B C 1
ATOM 2182 O O . LYS B 1 141 ? 62.486 73.466 16.733 1.00 71.20 277 LYS B O 1
ATOM 2188 N N . VAL B 1 142 ? 61.382 71.562 16.982 1.00 70.32 278 VAL B N 1
ATOM 2189 C CA . VAL B 1 142 ? 61.350 71.291 15.575 1.00 67.92 278 VAL B CA 1
ATOM 2190 C C . VAL B 1 142 ? 60.511 72.397 14.998 1.00 73.25 278 VAL B C 1
ATOM 2191 O O . VAL B 1 142 ? 60.823 72.880 13.916 1.00 73.96 278 VAL B O 1
ATOM 2195 N N . ASP B 1 143 ? 59.491 72.831 15.751 1.00 87.67 279 ASP B N 1
ATOM 2196 C CA . ASP B 1 143 ? 58.666 73.988 15.366 1.00 103.88 279 ASP B CA 1
ATOM 2197 C C . ASP B 1 143 ? 59.553 75.149 14.929 1.00 99.16 279 ASP B C 1
ATOM 2198 O O . ASP B 1 143 ? 59.438 75.634 13.798 1.00 98.70 279 ASP B O 1
ATOM 2203 N N . ARG B 1 144 ? 60.435 75.580 15.830 1.00 83.56 280 ARG B N 1
ATOM 2204 C CA . ARG B 1 144 ? 61.374 76.645 15.547 1.00 76.66 280 ARG B CA 1
ATOM 2205 C C . ARG B 1 144 ? 62.214 76.367 14.346 1.00 87.36 280 ARG B C 1
ATOM 2206 O O . ARG B 1 144 ? 62.269 77.160 13.424 1.00 136.54 280 ARG B O 1
ATOM 2214 N N . LEU B 1 145 ? 62.940 75.277 14.401 1.00 94.61 281 LEU B N 1
ATOM 2215 C CA . LEU B 1 145 ? 63.965 75.021 13.441 1.00 89.11 281 LEU B CA 1
ATOM 2216 C C . LEU B 1 145 ? 63.365 75.201 12.039 1.00 89.77 281 LEU B C 1
ATOM 2217 O O . LEU B 1 145 ? 63.882 75.971 11.226 1.00 104.56 281 LEU B O 1
ATOM 2222 N N . GLU B 1 146 ? 62.219 74.577 11.803 1.00 82.90 282 GLU B N 1
ATOM 2223 C CA . GLU B 1 146 ? 61.512 74.774 10.559 1.00 93.03 282 GLU B CA 1
ATOM 2224 C C . GLU B 1 146 ? 61.166 76.229 10.270 1.00 97.86 282 GLU B C 1
ATOM 2225 O O . GLU B 1 146 ? 61.274 76.662 9.137 1.00 117.38 282 GLU B O 1
ATOM 2231 N N . ARG B 1 147 ? 60.786 77.010 11.272 1.00 106.19 283 ARG B N 1
ATOM 2232 C CA . ARG B 1 147 ? 60.530 78.433 10.972 1.00 111.22 283 ARG B CA 1
ATOM 2233 C C . ARG B 1 147 ? 61.703 79.246 10.425 1.00 101.41 283 ARG B C 1
ATOM 2234 O O . ARG B 1 147 ? 61.507 79.911 9.419 1.00 124.98 283 ARG B O 1
ATOM 2242 N N . ARG B 1 148 ? 62.907 79.149 10.986 1.00 90.52 284 ARG B N 1
ATOM 2243 C CA . ARG B 1 148 ? 64.154 79.519 10.226 1.00 101.25 284 ARG B CA 1
ATOM 2244 C C . ARG B 1 148 ? 64.501 78.888 8.838 1.00 119.42 284 ARG B C 1
ATOM 2245 O O . ARG B 1 148 ? 64.739 79.619 7.857 1.00 136.43 284 ARG B O 1
ATOM 2253 N N . SER B 1 149 ? 64.594 77.556 8.787 1.00 128.15 285 SER B N 1
ATOM 2254 C CA . SER B 1 149 ? 64.909 76.788 7.555 1.00 137.26 285 SER B CA 1
ATOM 2255 C C . SER B 1 149 ? 65.629 77.508 6.409 1.00 144.47 285 SER B C 1
ATOM 2256 O O . SER B 1 149 ? 65.983 78.683 6.481 1.00 152.81 285 SER B O 1
ATOM 2259 N N . PRO C 1 12 ? 51.759 31.188 63.857 1.00 158.03 148 PRO C N 1
ATOM 2260 C CA . PRO C 1 12 ? 52.080 30.523 62.579 1.00 159.64 148 PRO C CA 1
ATOM 2261 C C . PRO C 1 12 ? 50.829 30.087 61.743 1.00 148.85 148 PRO C C 1
ATOM 2262 O O . PRO C 1 12 ? 50.805 28.957 61.236 1.00 131.03 148 PRO C O 1
ATOM 2266 N N . GLY C 1 13 ? 49.825 30.969 61.602 1.00 143.54 149 GLY C N 1
ATOM 2267 C CA . GLY C 1 13 ? 48.563 30.671 60.860 1.00 143.70 149 GLY C CA 1
ATOM 2268 C C . GLY C 1 13 ? 47.548 29.827 61.642 1.00 160.64 149 GLY C C 1
ATOM 2269 O O . GLY C 1 13 ? 47.368 30.041 62.839 1.00 158.09 149 GLY C O 1
ATOM 2270 N N . ILE C 1 14 ? 46.906 28.852 60.982 1.00 165.14 150 ILE C N 1
ATOM 2271 C CA . ILE C 1 14 ? 45.695 28.198 61.517 1.00 160.31 150 ILE C CA 1
ATOM 2272 C C . ILE C 1 14 ? 45.771 27.371 62.816 1.00 177.00 150 ILE C C 1
ATOM 2273 O O . ILE C 1 14 ? 44.848 27.471 63.625 1.00 223.48 150 ILE C O 1
ATOM 2278 N N . ALA C 1 15 ? 46.772 26.508 63.020 1.00 159.46 151 ALA C N 1
ATOM 2279 C CA . ALA C 1 15 ? 46.737 25.731 64.277 1.00 155.45 151 ALA C CA 1
ATOM 2280 C C . ALA C 1 15 ? 47.009 26.687 65.454 1.00 152.77 151 ALA C C 1
ATOM 2281 O O . ALA C 1 15 ? 46.917 26.295 66.617 1.00 146.96 151 ALA C O 1
ATOM 2283 N N . TRP C 1 16 ? 47.255 27.966 65.137 1.00 150.24 152 TRP C N 1
ATOM 2284 C CA . TRP C 1 16 ? 47.048 29.024 66.127 1.00 158.03 152 TRP C CA 1
ATOM 2285 C C . TRP C 1 16 ? 45.648 29.088 66.708 1.00 161.16 152 TRP C C 1
ATOM 2286 O O . TRP C 1 16 ? 45.517 29.076 67.916 1.00 176.21 152 TRP C O 1
ATOM 2297 N N . ILE C 1 17 ? 44.617 29.156 65.862 1.00 163.38 153 ILE C N 1
ATOM 2298 C CA . ILE C 1 17 ? 43.215 29.029 66.315 1.00 147.44 153 ILE C CA 1
ATOM 2299 C C . ILE C 1 17 ? 42.817 27.594 66.657 1.00 139.36 153 ILE C C 1
ATOM 2300 O O . ILE C 1 17 ? 42.186 27.360 67.678 1.00 137.44 153 ILE C O 1
ATOM 2305 N N . ALA C 1 18 ? 43.183 26.648 65.799 1.00 125.33 154 ALA C N 1
ATOM 2306 C CA . ALA C 1 18 ? 42.887 25.245 66.028 1.00 117.61 154 ALA C CA 1
ATOM 2307 C C . ALA C 1 18 ? 43.473 24.710 67.348 1.00 125.84 154 ALA C C 1
ATOM 2308 O O . ALA C 1 18 ? 43.117 23.616 67.806 1.00 117.67 154 ALA C O 1
ATOM 2310 N N . LEU C 1 19 ? 44.364 25.479 67.960 1.00 127.56 155 LEU C N 1
ATOM 2311 C CA . LEU C 1 19 ? 44.668 25.239 69.353 1.00 132.00 155 LEU C CA 1
ATOM 2312 C C . LEU C 1 19 ? 43.714 25.925 70.324 1.00 136.38 155 LEU C C 1
ATOM 2313 O O . LEU C 1 19 ? 43.312 25.300 71.295 1.00 141.20 155 LEU C O 1
ATOM 2318 N N . LEU C 1 20 ? 43.357 27.193 70.081 1.00 128.64 156 LEU C N 1
ATOM 2319 C CA . LEU C 1 20 ? 42.348 27.888 70.921 1.00 130.55 156 LEU C CA 1
ATOM 2320 C C . LEU C 1 20 ? 41.120 26.974 71.055 1.00 135.93 156 LEU C C 1
ATOM 2321 O O . LEU C 1 20 ? 40.522 26.839 72.123 1.00 137.91 156 LEU C O 1
ATOM 2326 N N . LEU C 1 21 ? 40.777 26.330 69.946 1.00 125.39 157 LEU C N 1
ATOM 2327 C CA . LEU C 1 21 ? 39.728 25.356 69.932 1.00 110.96 157 LEU C CA 1
ATOM 2328 C C . LEU C 1 21 ? 40.042 24.309 70.958 1.00 110.81 157 LEU C C 1
ATOM 2329 O O . LEU C 1 21 ? 39.193 24.002 71.763 1.00 119.55 157 LEU C O 1
ATOM 2334 N N . LEU C 1 22 ? 41.256 23.765 70.931 1.00 106.78 158 LEU C N 1
ATOM 2335 C CA . LEU C 1 22 ? 41.612 22.658 71.817 1.00 115.02 158 LEU C CA 1
ATOM 2336 C C . LEU C 1 22 ? 41.618 23.003 73.322 1.00 121.37 158 LEU C C 1
ATOM 2337 O O . LEU C 1 22 ? 41.686 22.109 74.170 1.00 106.60 158 LEU C O 1
ATOM 2342 N N . VAL C 1 23 ? 41.565 24.290 73.647 1.00 119.96 159 VAL C N 1
ATOM 2343 C CA . VAL C 1 23 ? 41.654 24.726 75.033 1.00 112.01 159 VAL C CA 1
ATOM 2344 C C . VAL C 1 23 ? 40.294 25.259 75.473 1.00 109.30 159 VAL C C 1
ATOM 2345 O O . VAL C 1 23 ? 39.975 25.259 76.649 1.00 114.55 159 VAL C O 1
ATOM 2349 N N . ILE C 1 24 ? 39.492 25.695 74.513 1.00 109.47 160 ILE C N 1
ATOM 2350 C CA . ILE C 1 24 ? 38.120 26.085 74.781 1.00 105.47 160 ILE C CA 1
ATOM 2351 C C . ILE C 1 24 ? 37.379 24.798 75.133 1.00 101.04 160 ILE C C 1
ATOM 2352 O O . ILE C 1 24 ? 36.507 24.760 76.015 1.00 87.84 160 ILE C O 1
ATOM 2357 N N . PHE C 1 25 ? 37.784 23.731 74.457 1.00 93.52 161 PHE C N 1
ATOM 2358 C CA . PHE C 1 25 ? 37.304 22.414 74.755 1.00 91.67 161 PHE C CA 1
ATOM 2359 C C . PHE C 1 25 ? 37.773 22.009 76.133 1.00 99.74 161 PHE C C 1
ATOM 2360 O O . PHE C 1 25 ? 36.963 21.597 76.952 1.00 102.01 161 PHE C O 1
ATOM 2368 N N . TYR C 1 26 ? 39.076 22.128 76.392 1.00 94.47 162 TYR C N 1
ATOM 2369 C CA . TYR C 1 26 ? 39.627 21.596 77.634 1.00 85.25 162 TYR C CA 1
ATOM 2370 C C . TYR C 1 26 ? 38.996 22.295 78.859 1.00 88.83 162 TYR C C 1
ATOM 2371 O O . TYR C 1 26 ? 38.673 21.665 79.856 1.00 80.93 162 TYR C O 1
ATOM 2380 N N . VAL C 1 27 ? 38.824 23.606 78.773 1.00 84.37 163 VAL C N 1
ATOM 2381 C CA . VAL C 1 27 ? 38.167 24.371 79.828 1.00 82.29 163 VAL C CA 1
ATOM 2382 C C . VAL C 1 27 ? 36.699 23.996 80.062 1.00 86.77 163 VAL C C 1
ATOM 2383 O O . VAL C 1 27 ? 36.293 23.707 81.180 1.00 73.62 163 VAL C O 1
ATOM 2387 N N . PHE C 1 28 ? 35.903 24.030 79.000 1.00 98.35 164 PHE C N 1
ATOM 2388 C CA . PHE C 1 28 ? 34.474 23.795 79.112 1.00 96.50 164 PHE C CA 1
ATOM 2389 C C . PHE C 1 28 ? 34.242 22.344 79.570 1.00 98.47 164 PHE C C 1
ATOM 2390 O O . PHE C 1 28 ? 33.167 21.996 80.087 1.00 87.64 164 PHE C O 1
ATOM 2398 N N . ALA C 1 29 ? 35.273 21.515 79.395 1.00 84.06 165 ALA C N 1
ATOM 2399 C CA . ALA C 1 29 ? 35.195 20.113 79.785 1.00 80.83 165 ALA C CA 1
ATOM 2400 C C . ALA C 1 29 ? 35.542 19.875 81.226 1.00 77.82 165 ALA C C 1
ATOM 2401 O O . ALA C 1 29 ? 35.071 18.927 81.819 1.00 76.94 165 ALA C O 1
ATOM 2403 N N . VAL C 1 30 ? 36.394 20.715 81.789 1.00 77.95 166 VAL C N 1
ATOM 2404 C CA . VAL C 1 30 ? 36.645 20.628 83.217 1.00 77.39 166 VAL C CA 1
ATOM 2405 C C . VAL C 1 30 ? 35.503 21.305 83.965 1.00 75.73 166 VAL C C 1
ATOM 2406 O O . VAL C 1 30 ? 34.945 20.737 84.905 1.00 68.52 166 VAL C O 1
ATOM 2410 N N . MET C 1 31 ? 35.162 22.520 83.541 1.00 77.43 167 MET C N 1
ATOM 2411 C CA . MET C 1 31 ? 34.025 23.261 84.101 1.00 86.57 167 MET C CA 1
ATOM 2412 C C . MET C 1 31 ? 32.807 22.313 84.103 1.00 82.09 167 MET C C 1
ATOM 2413 O O . MET C 1 31 ? 32.080 22.222 85.080 1.00 71.25 167 MET C O 1
ATOM 2418 N N . GLY C 1 32 ? 32.665 21.533 83.032 1.00 87.10 168 GLY C N 1
ATOM 2419 C CA . GLY C 1 32 ? 31.561 20.590 82.881 1.00 91.04 168 GLY C CA 1
ATOM 2420 C C . GLY C 1 32 ? 31.479 19.522 83.941 1.00 81.21 168 GLY C C 1
ATOM 2421 O O . GLY C 1 32 ? 30.418 19.288 84.531 1.00 78.73 168 GLY C O 1
ATOM 2422 N N . THR C 1 33 ? 32.606 18.875 84.167 1.00 74.07 169 THR C N 1
ATOM 2423 C CA . THR C 1 33 ? 32.673 17.810 85.126 1.00 73.14 169 THR C CA 1
ATOM 2424 C C . THR C 1 33 ? 32.546 18.290 86.528 1.00 82.49 169 THR C C 1
ATOM 2425 O O . THR C 1 33 ? 31.947 17.608 87.342 1.00 103.17 169 THR C O 1
ATOM 2429 N N . LYS C 1 34 ? 33.160 19.428 86.841 1.00 88.09 170 LYS C N 1
ATOM 2430 C CA . LYS C 1 34 ? 33.069 19.951 88.193 1.00 86.13 170 LYS C CA 1
ATOM 2431 C C . LYS C 1 34 ? 31.610 20.223 88.441 1.00 78.48 170 LYS C C 1
ATOM 2432 O O . LYS C 1 34 ? 31.013 19.654 89.334 1.00 82.97 170 LYS C O 1
ATOM 2438 N N . LEU C 1 35 ? 31.012 21.014 87.581 1.00 69.17 171 LEU C N 1
ATOM 2439 C CA . LEU C 1 35 ? 29.604 21.327 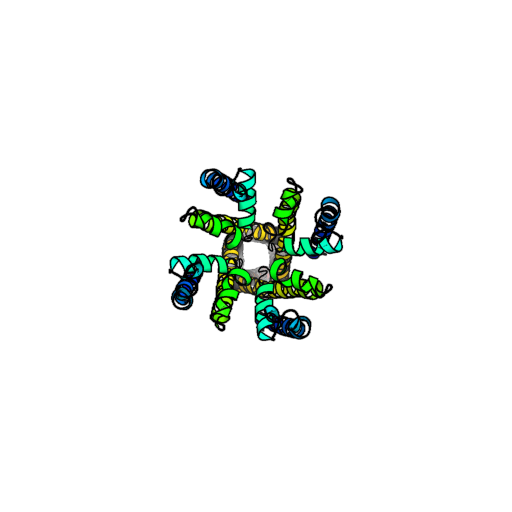87.702 1.00 67.74 171 LEU C CA 1
ATOM 2440 C C . LEU C 1 35 ? 28.631 20.154 87.640 1.00 77.41 171 LEU C C 1
ATOM 2441 O O . LEU C 1 35 ? 27.718 20.066 88.454 1.00 95.85 171 LEU C O 1
ATOM 2446 N N . PHE C 1 36 ? 28.733 19.311 86.620 1.00 74.69 172 PHE C N 1
ATOM 2447 C CA . PHE C 1 36 ? 27.627 18.388 86.368 1.00 77.24 172 PHE C CA 1
ATOM 2448 C C . PHE C 1 36 ? 27.897 16.933 86.636 1.00 79.36 172 PHE C C 1
ATOM 2449 O O . PHE C 1 36 ? 27.105 16.086 86.238 1.00 82.58 172 PHE C O 1
ATOM 2457 N N . ALA C 1 37 ? 29.022 16.611 87.251 1.00 82.73 173 ALA C N 1
ATOM 2458 C CA . ALA C 1 37 ? 29.473 15.219 87.215 1.00 79.45 173 ALA C CA 1
ATOM 2459 C C . ALA C 1 37 ? 28.566 14.314 88.030 1.00 81.41 173 ALA C C 1
ATOM 2460 O O . ALA C 1 37 ? 28.655 13.112 87.942 1.00 95.22 173 ALA C O 1
ATOM 2462 N N . GLN C 1 38 ? 27.698 14.896 88.834 1.00 82.29 174 GLN C N 1
ATOM 2463 C CA . GLN C 1 38 ? 27.209 14.201 89.981 1.00 80.59 174 GLN C CA 1
ATOM 2464 C C . GLN C 1 38 ? 25.794 13.846 89.760 1.00 77.66 174 GLN C C 1
ATOM 2465 O O . GLN C 1 38 ? 25.287 12.902 90.338 1.00 79.27 174 GLN C O 1
ATOM 2471 N N . SER C 1 39 ? 25.141 14.638 88.939 1.00 77.49 175 SER C N 1
ATOM 2472 C CA . SER C 1 39 ? 23.772 14.375 88.619 1.00 76.33 175 SER C CA 1
ATOM 2473 C C . SER C 1 39 ? 23.740 13.743 87.255 1.00 77.55 175 SER C C 1
ATOM 2474 O O . SER C 1 39 ? 22.786 13.046 86.906 1.00 89.28 175 SER C O 1
ATOM 2477 N N . PHE C 1 40 ? 24.803 13.977 86.493 1.00 71.12 176 PHE C N 1
ATOM 2478 C CA . PHE C 1 40 ? 24.860 13.536 85.123 1.00 65.51 176 PHE C CA 1
ATOM 2479 C C . PHE C 1 40 ? 26.159 12.827 84.877 1.00 63.95 176 PHE C C 1
ATOM 2480 O O . PHE C 1 40 ? 27.033 13.324 84.198 1.00 61.62 176 PHE C O 1
ATOM 2488 N N . PRO C 1 41 ? 26.283 11.636 85.437 1.00 65.62 177 PRO C N 1
ATOM 2489 C CA . PRO C 1 41 ? 27.502 10.880 85.532 1.00 63.72 177 PRO C CA 1
ATOM 2490 C C . PRO C 1 41 ? 27.896 10.332 84.209 1.00 72.56 177 PRO C C 1
ATOM 2491 O O . PRO C 1 41 ? 29.097 10.214 83.923 1.00 88.20 177 PRO C O 1
ATOM 2495 N N . GLU C 1 42 ? 26.896 9.968 83.408 1.00 75.49 178 GLU C N 1
ATOM 2496 C CA . GLU C 1 42 ? 27.139 9.269 82.134 1.00 74.12 178 GLU C CA 1
ATOM 2497 C C . GLU C 1 42 ? 27.731 10.285 81.220 1.00 65.18 178 GLU C C 1
ATOM 2498 O O . GLU C 1 42 ? 28.696 10.015 80.523 1.00 76.24 178 GLU C O 1
ATOM 2504 N N . TRP C 1 43 ? 27.174 11.480 81.274 1.00 61.32 179 TRP C N 1
ATOM 2505 C CA . TRP C 1 43 ? 27.502 12.494 80.324 1.00 63.77 179 TRP C CA 1
ATOM 2506 C C . TRP C 1 43 ? 28.707 13.264 80.723 1.00 69.75 179 TRP C C 1
ATOM 2507 O O . TRP C 1 43 ? 29.509 13.578 79.880 1.00 83.74 179 TRP C O 1
ATOM 2518 N N . PHE C 1 44 ? 28.804 13.638 81.987 1.00 64.13 180 PHE C N 1
ATOM 2519 C CA . PHE C 1 44 ? 29.895 14.494 82.421 1.00 67.32 180 PHE C CA 1
ATOM 2520 C C . PHE C 1 44 ? 30.657 13.854 83.572 1.00 69.57 180 PHE C C 1
ATOM 2521 O O . PHE C 1 44 ? 31.219 14.542 84.427 1.00 68.83 180 PHE C O 1
ATOM 2529 N N . GLY C 1 45 ? 30.635 12.545 83.672 1.00 63.03 181 GLY C N 1
ATOM 2530 C CA . GLY C 1 45 ? 31.036 11.992 84.952 1.00 68.72 181 GLY C CA 1
ATOM 2531 C C . GLY C 1 45 ? 32.524 12.084 85.241 1.00 69.25 181 GLY C C 1
ATOM 2532 O O . GLY C 1 45 ? 32.959 11.878 86.355 1.00 72.04 181 GLY C O 1
ATOM 2533 N N . THR C 1 46 ? 33.317 12.326 84.220 1.00 62.06 182 THR C N 1
ATOM 2534 C CA . THR C 1 46 ? 34.724 12.116 84.317 1.00 67.70 182 THR C CA 1
ATOM 2535 C C . THR C 1 46 ? 35.128 13.046 83.212 1.00 72.76 182 THR C C 1
ATOM 2536 O O . THR C 1 46 ? 34.280 13.396 82.414 1.00 80.86 182 THR C O 1
ATOM 2540 N N . LEU C 1 47 ? 36.382 13.480 83.148 1.00 77.25 183 LEU C N 1
ATOM 2541 C CA . LEU C 1 47 ? 36.737 14.509 82.174 1.00 70.50 183 LEU C CA 1
ATOM 2542 C C . LEU C 1 47 ? 36.565 13.968 80.793 1.00 76.14 183 LEU C C 1
ATOM 2543 O O . LEU C 1 47 ? 36.047 14.657 79.915 1.00 80.00 183 LEU C O 1
ATOM 2548 N N . GLY C 1 48 ? 37.042 12.748 80.584 1.00 76.71 184 GLY C N 1
ATOM 2549 C CA . GLY C 1 48 ? 36.895 12.129 79.279 1.00 82.48 184 GLY C CA 1
ATOM 2550 C C . GLY C 1 48 ? 35.441 12.013 78.814 1.00 72.20 184 GLY C C 1
ATOM 2551 O O . GLY C 1 48 ? 35.148 12.117 77.617 1.00 74.76 184 GLY C O 1
ATOM 2552 N N . ALA C 1 49 ? 34.542 11.781 79.766 1.00 67.62 185 ALA C N 1
ATOM 2553 C CA . ALA C 1 49 ? 33.142 11.534 79.479 1.00 70.99 185 ALA C CA 1
ATOM 2554 C C . ALA C 1 49 ? 32.471 12.799 79.041 1.00 74.97 185 ALA C C 1
ATOM 2555 O O . ALA C 1 49 ? 31.495 12.741 78.295 1.00 92.28 185 ALA C O 1
ATOM 2557 N N . SER C 1 50 ? 33.009 13.923 79.514 1.00 72.09 186 SER C N 1
ATOM 2558 C CA . SER C 1 50 ? 32.545 15.253 79.166 1.00 75.37 186 SER C CA 1
ATOM 2559 C C . SER C 1 50 ? 33.125 15.770 77.871 1.00 77.60 186 SER C C 1
ATOM 2560 O O . SER C 1 50 ? 32.564 16.640 77.207 1.00 82.89 186 SER C O 1
ATOM 2563 N N . MET C 1 51 ? 34.271 15.271 77.498 1.00 72.69 187 MET C N 1
ATOM 2564 C CA . MET C 1 51 ? 34.745 15.673 76.220 1.00 79.72 187 MET C CA 1
ATOM 2565 C C . MET C 1 51 ? 33.858 15.062 75.166 1.00 77.69 187 MET C C 1
ATOM 2566 O O . MET C 1 51 ? 33.536 15.704 74.149 1.00 74.59 187 MET C O 1
ATOM 2571 N N . TYR C 1 52 ? 33.464 13.814 75.408 1.00 69.98 188 TYR C N 1
ATOM 2572 C CA . TYR C 1 52 ? 32.805 13.103 74.360 1.00 65.67 188 TYR C CA 1
ATOM 2573 C C . TYR C 1 52 ? 31.477 13.804 74.297 1.00 70.87 188 TYR C C 1
ATOM 2574 O O . TYR C 1 52 ? 30.967 14.058 73.230 1.00 69.68 188 TYR C O 1
ATOM 2583 N N . THR C 1 53 ? 30.957 14.194 75.447 1.00 73.61 189 THR C N 1
ATOM 2584 C CA . THR C 1 53 ? 29.697 14.885 75.458 1.00 65.50 189 THR C CA 1
ATOM 2585 C C . THR C 1 53 ? 29.761 16.206 74.754 1.00 68.65 189 THR C C 1
ATOM 2586 O O . THR C 1 53 ? 28.826 16.553 74.051 1.00 78.75 189 THR C O 1
ATOM 2590 N N . LEU C 1 54 ? 30.841 16.954 74.914 1.00 61.66 190 LEU C N 1
ATOM 2591 C CA . LEU C 1 54 ? 30.864 18.222 74.206 1.00 61.37 190 LEU C CA 1
ATOM 2592 C C . LEU C 1 54 ? 31.244 18.007 72.788 1.00 66.88 190 LEU C C 1
ATOM 2593 O O . LEU C 1 54 ? 31.096 18.907 71.969 1.00 77.38 190 LEU C O 1
ATOM 2598 N N . PHE C 1 55 ? 31.813 16.857 72.474 1.00 65.87 191 PHE C N 1
ATOM 2599 C CA . PHE C 1 55 ? 32.116 16.685 71.085 1.00 69.58 191 PHE C CA 1
ATOM 2600 C C . PHE C 1 55 ? 30.774 16.531 70.426 1.00 66.20 191 PHE C C 1
ATOM 2601 O O . PHE C 1 55 ? 30.492 17.172 69.431 1.00 66.98 191 PHE C O 1
ATOM 2609 N N . GLN C 1 56 ? 29.942 15.718 71.065 1.00 64.37 192 GLN C N 1
ATOM 2610 C CA . GLN C 1 56 ? 28.532 15.582 70.753 1.00 58.16 192 GLN C CA 1
ATOM 2611 C C . GLN C 1 56 ? 27.835 16.873 70.616 1.00 61.44 192 GLN C C 1
ATOM 2612 O O . GLN C 1 56 ? 27.142 17.073 69.627 1.00 66.76 192 GLN C O 1
ATOM 2618 N N . VAL C 1 57 ? 27.977 17.727 71.633 1.00 62.60 193 VAL C N 1
ATOM 2619 C CA . VAL C 1 57 ? 27.297 19.026 71.633 1.00 65.21 193 VAL C CA 1
ATOM 2620 C C . VAL C 1 57 ? 27.795 19.912 70.528 1.00 66.44 193 VAL C C 1
ATOM 2621 O O . VAL C 1 57 ? 27.007 20.591 69.886 1.00 69.48 193 VAL C O 1
ATOM 2625 N N . MET C 1 58 ? 29.104 19.893 70.308 1.00 68.12 194 MET C N 1
ATOM 2626 C CA . MET C 1 58 ? 29.696 20.784 69.353 1.00 69.87 194 MET C CA 1
ATOM 2627 C C . MET C 1 58 ? 29.152 20.489 67.984 1.00 68.29 194 MET C C 1
ATOM 2628 O O . MET C 1 58 ? 28.911 21.419 67.239 1.00 78.06 194 MET C O 1
ATOM 2633 N N . THR C 1 59 ? 28.934 19.208 67.670 1.00 64.48 195 THR C N 1
ATOM 2634 C CA . THR C 1 59 ? 28.379 18.810 66.365 1.00 62.86 195 THR C CA 1
ATOM 2635 C C . THR C 1 59 ? 26.864 19.010 66.315 1.00 68.76 195 THR C C 1
ATOM 2636 O O . THR C 1 59 ? 26.197 18.572 65.362 1.00 72.15 195 THR C O 1
ATOM 2640 N N . LEU C 1 60 ? 26.309 19.629 67.355 1.00 67.75 196 LEU C N 1
ATOM 2641 C CA . LEU C 1 60 ? 24.899 19.955 67.353 1.00 70.10 196 LEU C CA 1
ATOM 2642 C C . LEU C 1 60 ? 23.993 18.715 67.301 1.00 78.64 196 LEU C C 1
ATOM 2643 O O . LEU C 1 60 ? 22.879 18.721 66.712 1.00 90.01 196 LEU C O 1
ATOM 2648 N N . GLU C 1 61 ? 24.493 17.642 67.897 1.00 76.13 197 GLU C N 1
ATOM 2649 C CA . GLU C 1 61 ? 23.848 16.346 67.774 1.00 75.71 197 GLU C CA 1
ATOM 2650 C C . GLU C 1 61 ? 23.053 16.189 69.032 1.00 69.01 197 GLU C C 1
ATOM 2651 O O . GLU C 1 61 ? 23.591 15.838 70.119 1.00 58.99 197 GLU C O 1
ATOM 2657 N N . SER C 1 62 ? 21.767 16.463 68.874 1.00 60.35 198 SER C N 1
ATOM 2658 C CA . SER C 1 62 ? 20.850 16.157 69.905 1.00 55.60 198 SER C CA 1
ATOM 2659 C C . SER C 1 62 ? 21.188 16.988 71.176 1.00 52.86 198 SER C C 1
ATOM 2660 O O . SER C 1 62 ? 21.017 16.527 72.294 1.00 47.81 198 SER C O 1
ATOM 2663 N N . TRP C 1 63 ? 21.674 18.226 71.021 1.00 56.19 199 TRP C N 1
ATOM 2664 C CA . TRP C 1 63 ? 22.419 18.821 72.137 1.00 59.06 199 TRP C CA 1
ATOM 2665 C C . TRP C 1 63 ? 21.457 19.307 73.121 1.00 56.53 199 TRP C C 1
ATOM 2666 O O . TRP C 1 63 ? 21.813 19.564 74.247 1.00 59.27 199 TRP C O 1
ATOM 2677 N N . SER C 1 64 ? 20.237 19.504 72.679 1.00 61.31 200 SER C N 1
ATOM 2678 C CA . SER C 1 64 ? 19.348 20.187 73.549 1.00 64.89 200 SER C CA 1
ATOM 2679 C C . SER C 1 64 ? 18.305 19.281 74.023 1.00 65.29 200 SER C C 1
ATOM 2680 O O . SER C 1 64 ? 17.973 19.357 75.194 1.00 75.48 200 SER C O 1
ATOM 2683 N N . MET C 1 65 ? 17.735 18.465 73.138 1.00 59.26 201 MET C N 1
ATOM 2684 C CA . MET C 1 65 ? 16.628 17.665 73.610 1.00 63.86 201 MET C CA 1
ATOM 2685 C C . MET C 1 65 ? 17.331 16.639 74.431 1.00 63.00 201 MET C C 1
ATOM 2686 O O . MET C 1 65 ? 16.849 16.283 75.498 1.00 73.45 201 MET C O 1
ATOM 2691 N N . GLY C 1 66 ? 18.490 16.204 73.938 1.00 52.24 202 GLY C N 1
ATOM 2692 C CA . GLY C 1 66 ? 19.193 15.068 74.501 1.00 55.90 202 GLY C CA 1
ATOM 2693 C C . GLY C 1 66 ? 19.964 15.368 75.766 1.00 59.67 202 GLY C C 1
ATOM 2694 O O . GLY C 1 66 ? 19.879 14.609 76.720 1.00 70.65 202 GLY C O 1
ATOM 2695 N N . ILE C 1 67 ? 20.735 16.452 75.771 1.00 60.36 203 ILE C N 1
ATOM 2696 C CA . ILE C 1 67 ? 21.580 16.796 76.911 1.00 61.53 203 ILE C CA 1
ATOM 2697 C C . ILE C 1 67 ? 21.013 18.035 77.572 1.00 67.38 203 ILE C C 1
ATOM 2698 O O . ILE C 1 67 ? 20.497 17.949 78.681 1.00 71.09 203 ILE C O 1
ATOM 2703 N N . ALA C 1 68 ? 21.124 19.192 76.915 1.00 65.55 204 ALA C N 1
ATOM 2704 C CA . ALA C 1 68 ? 21.055 20.440 77.661 1.00 59.57 204 ALA C CA 1
ATOM 2705 C C . ALA C 1 68 ? 19.738 20.570 78.424 1.00 58.67 204 ALA C C 1
ATOM 2706 O O . ALA C 1 68 ? 19.771 20.984 79.552 1.00 62.26 204 ALA C O 1
ATOM 2708 N N . ARG C 1 69 ? 18.597 20.198 77.845 1.00 54.13 205 ARG C N 1
ATOM 2709 C CA . ARG C 1 69 ? 17.339 20.546 78.471 1.00 49.02 205 ARG C CA 1
ATOM 2710 C C . ARG C 1 69 ? 17.169 19.751 79.719 1.00 58.60 205 ARG C C 1
ATOM 2711 O O . ARG C 1 69 ? 16.623 20.275 80.673 1.00 69.89 205 ARG C O 1
ATOM 2719 N N . PRO C 1 70 ? 17.570 18.461 79.716 1.00 60.58 206 PRO C N 1
ATOM 2720 C CA . PRO C 1 70 ? 17.716 17.672 80.931 1.00 60.31 206 PRO C CA 1
ATOM 2721 C C . PRO C 1 70 ? 18.643 18.197 81.984 1.00 62.17 206 PRO C C 1
ATOM 2722 O O . PRO C 1 70 ? 18.351 18.009 83.150 1.00 69.56 206 PRO C O 1
ATOM 2726 N N . VAL C 1 71 ? 19.755 18.806 81.588 1.00 61.24 207 VAL C N 1
ATOM 2727 C CA . VAL C 1 71 ? 20.664 19.457 82.533 1.00 57.35 207 VAL C CA 1
ATOM 2728 C C . VAL C 1 71 ? 20.037 20.748 83.046 1.00 57.87 207 VAL C C 1
ATOM 2729 O O . VAL C 1 71 ? 20.094 21.029 84.233 1.00 60.34 207 VAL C O 1
ATOM 2733 N N . ILE C 1 72 ? 19.409 21.509 82.148 1.00 63.54 208 ILE C N 1
ATOM 2734 C CA . ILE C 1 72 ? 18.620 22.731 82.473 1.00 66.45 208 ILE C CA 1
ATOM 2735 C C . ILE C 1 72 ? 17.464 22.451 83.428 1.00 66.71 208 ILE C C 1
ATOM 2736 O O . ILE C 1 72 ? 16.933 23.355 84.027 1.00 78.83 208 ILE C O 1
ATOM 2741 N N . GLU C 1 73 ? 17.033 21.202 83.511 1.00 71.36 209 GLU C N 1
ATOM 2742 C CA . GLU C 1 73 ? 16.004 20.787 84.448 1.00 72.53 209 GLU C CA 1
ATOM 2743 C C . GLU C 1 73 ? 16.534 20.807 85.880 1.00 74.17 209 GLU C C 1
ATOM 2744 O O . GLU C 1 73 ? 15.861 21.227 86.822 1.00 91.26 209 GLU C O 1
ATOM 2750 N N . ALA C 1 74 ? 17.760 20.337 86.024 1.00 70.64 210 ALA C N 1
ATOM 2751 C CA . ALA C 1 74 ? 18.445 20.240 87.293 1.00 60.50 210 ALA C CA 1
ATOM 2752 C C . ALA C 1 74 ? 19.099 21.573 87.695 1.00 64.98 210 ALA C C 1
ATOM 2753 O O . ALA C 1 74 ? 19.143 21.907 88.862 1.00 77.78 210 ALA C O 1
ATOM 2755 N N . TYR C 1 75 ? 19.652 22.319 86.749 1.00 65.49 211 TYR C N 1
ATOM 2756 C CA . TYR C 1 75 ? 20.388 23.540 87.072 1.00 59.67 211 TYR C CA 1
ATOM 2757 C C . TYR C 1 75 ? 19.835 24.513 86.121 1.00 64.63 211 TYR C C 1
ATOM 2758 O O . TYR C 1 75 ? 20.153 24.451 84.922 1.00 66.13 211 TYR C O 1
ATOM 2767 N N . PRO C 1 76 ? 18.951 25.379 86.618 1.00 63.88 212 PRO C N 1
ATOM 2768 C CA . PRO C 1 76 ? 18.135 26.066 85.653 1.00 67.21 212 PRO C CA 1
ATOM 2769 C C . PRO C 1 76 ? 18.911 27.086 84.869 1.00 64.90 212 PRO C C 1
ATOM 2770 O O . PRO C 1 76 ? 18.441 27.521 83.801 1.00 59.14 212 PRO C O 1
ATOM 2774 N N . TRP C 1 77 ? 20.103 27.407 85.371 1.00 59.55 213 TRP C N 1
ATOM 2775 C CA . TRP C 1 77 ? 21.015 28.319 84.696 1.00 64.08 213 TRP C CA 1
ATOM 2776 C C . TRP C 1 77 ? 21.906 27.714 83.622 1.00 67.16 213 TRP C C 1
ATOM 2777 O O . TRP C 1 77 ? 22.707 28.427 83.024 1.00 74.26 213 TRP C O 1
ATOM 2788 N N . ALA C 1 78 ? 21.815 26.406 83.409 1.00 69.63 214 ALA C N 1
ATOM 2789 C CA . ALA C 1 78 ? 22.898 25.671 82.738 1.00 71.26 214 ALA C CA 1
ATOM 2790 C C . ALA C 1 78 ? 22.977 26.081 81.275 1.00 72.04 214 ALA C C 1
ATOM 2791 O O . ALA C 1 78 ? 23.945 25.821 80.565 1.00 71.75 214 ALA C O 1
ATOM 2793 N N . TRP C 1 79 ? 21.936 26.749 80.822 1.00 74.92 215 TRP C N 1
ATOM 2794 C CA . TRP C 1 79 ? 21.838 27.017 79.416 1.00 74.70 215 TRP C CA 1
ATOM 2795 C C . TRP C 1 79 ? 22.954 27.943 79.037 1.00 73.56 215 TRP C C 1
ATOM 2796 O O . TRP C 1 79 ? 23.363 27.954 77.902 1.00 87.43 215 TRP C O 1
ATOM 2807 N N . ILE C 1 80 ? 23.466 28.706 79.988 1.00 67.58 216 ILE C N 1
ATOM 2808 C CA . ILE C 1 80 ? 24.528 29.614 79.678 1.00 68.30 216 ILE C CA 1
ATOM 2809 C C . ILE C 1 80 ? 25.691 28.793 79.246 1.00 72.37 216 ILE C C 1
ATOM 2810 O O . ILE C 1 80 ? 26.404 29.177 78.324 1.00 84.53 216 ILE C O 1
ATOM 2815 N N . TYR C 1 81 ? 25.864 27.661 79.912 1.00 65.62 217 TYR C N 1
ATOM 2816 C CA . TYR C 1 81 ? 27.024 26.835 79.708 1.00 62.92 217 TYR C CA 1
ATOM 2817 C C . TYR C 1 81 ? 26.912 26.235 78.333 1.00 70.33 217 TYR C C 1
ATOM 2818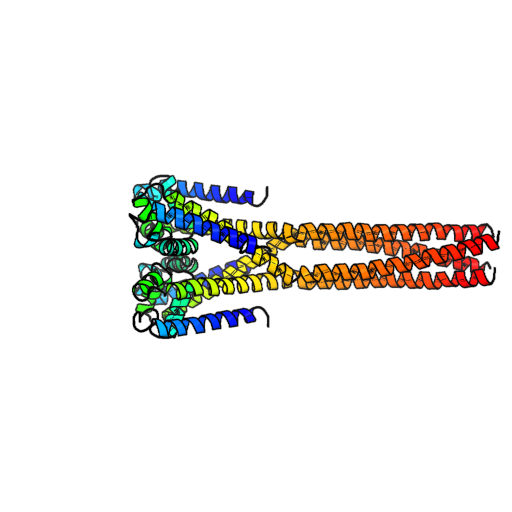 O O . TYR C 1 81 ? 27.911 26.109 77.616 1.00 70.57 217 TYR C O 1
ATOM 2827 N N . PHE C 1 82 ? 25.691 25.864 77.961 1.00 69.14 218 PHE C N 1
ATOM 2828 C CA . PHE C 1 82 ? 25.504 25.221 76.688 1.00 69.32 218 PHE C CA 1
ATOM 2829 C C . PHE C 1 82 ? 25.426 26.175 75.524 1.00 74.52 218 PHE C C 1
ATOM 2830 O O . PHE C 1 82 ? 26.014 25.938 74.492 1.00 90.12 218 PHE C O 1
ATOM 2838 N N . VAL C 1 83 ? 24.706 27.260 75.684 1.00 78.00 219 VAL C N 1
ATOM 2839 C CA . VAL C 1 83 ? 24.578 28.229 74.621 1.00 73.68 219 VAL C CA 1
ATOM 2840 C C . VAL C 1 83 ? 25.912 28.894 74.381 1.00 71.83 219 VAL C C 1
ATOM 2841 O O . VAL C 1 83 ? 26.318 29.047 73.264 1.00 75.16 219 VAL C O 1
ATOM 2845 N N . SER C 1 84 ? 26.615 29.249 75.434 1.00 66.92 220 SER C N 1
ATOM 2846 C CA . SER C 1 84 ? 27.908 29.813 75.240 1.00 70.06 220 SER C CA 1
ATOM 2847 C C . SER C 1 84 ? 28.936 28.844 74.646 1.00 74.40 220 SER C C 1
ATOM 2848 O O . SER C 1 84 ? 29.823 29.273 73.905 1.00 78.79 220 SER C O 1
ATOM 2851 N N . PHE C 1 85 ? 28.867 27.556 74.972 1.00 74.85 221 PHE C N 1
ATOM 2852 C CA . PHE C 1 85 ? 29.838 26.659 74.364 1.00 77.96 221 PHE C CA 1
ATOM 2853 C C . PHE C 1 85 ? 29.642 26.614 72.875 1.00 84.40 221 PHE C C 1
ATOM 2854 O O . PHE C 1 85 ? 30.628 26.558 72.129 1.00 82.34 221 PHE C O 1
ATOM 2862 N N . ILE C 1 86 ? 28.374 26.627 72.448 1.00 78.28 222 ILE C N 1
ATOM 2863 C CA . ILE C 1 86 ? 28.060 26.584 71.021 1.00 79.97 222 ILE C CA 1
ATOM 2864 C C . ILE C 1 86 ? 28.531 27.831 70.288 1.00 86.25 222 ILE C C 1
ATOM 2865 O O . ILE C 1 86 ? 29.077 27.732 69.194 1.00 96.30 222 ILE C O 1
ATOM 2870 N N . LEU C 1 87 ? 28.339 28.994 70.905 1.00 83.96 223 LEU C N 1
ATOM 2871 C CA . LEU C 1 87 ? 28.770 30.240 70.299 1.00 73.73 223 LEU C CA 1
ATOM 2872 C C . LEU C 1 87 ? 30.279 30.260 70.148 1.00 77.21 223 LEU C C 1
ATOM 2873 O O . LEU C 1 87 ? 30.795 30.522 69.056 1.00 93.31 223 LEU C O 1
ATOM 2878 N N . VAL C 1 88 ? 30.983 29.931 71.213 1.00 67.89 224 VAL C N 1
ATOM 2879 C CA . VAL C 1 88 ? 32.412 29.929 71.157 1.00 70.12 224 VAL C CA 1
ATOM 2880 C C . VAL C 1 88 ? 32.974 28.878 70.218 1.00 77.16 224 VAL C C 1
ATOM 2881 O O . VAL C 1 88 ? 33.887 29.164 69.453 1.00 79.67 224 VAL C O 1
ATOM 2885 N N . SER C 1 89 ? 32.449 27.665 70.250 1.00 84.20 225 SER C N 1
ATOM 2886 C CA . SER C 1 89 ? 33.081 26.630 69.439 1.00 93.69 225 SER C CA 1
ATOM 2887 C C . SER C 1 89 ? 32.674 26.759 67.963 1.00 95.16 225 SER C C 1
ATOM 2888 O O . SER C 1 89 ? 33.481 26.501 67.078 1.00 92.25 225 SER C O 1
ATOM 2891 N N . SER C 1 90 ? 31.429 27.135 67.692 1.00 90.52 226 SER C N 1
ATOM 2892 C CA . SER C 1 90 ? 31.024 27.348 66.317 1.00 88.00 226 SER C CA 1
ATOM 2893 C C . SER C 1 90 ? 31.908 28.413 65.662 1.00 96.06 226 SER C C 1
ATOM 2894 O O . SER C 1 90 ? 32.442 28.178 64.569 1.00 88.34 226 SER C O 1
ATOM 2897 N N . PHE C 1 91 ? 32.052 29.568 66.334 1.00 99.31 227 PHE C N 1
ATOM 2898 C CA . PHE C 1 91 ? 32.908 30.671 65.873 1.00 101.03 227 PHE C CA 1
ATOM 2899 C C . PHE C 1 91 ? 34.333 30.269 65.644 1.00 97.40 227 PHE C C 1
ATOM 2900 O O . PHE C 1 91 ? 34.846 30.441 64.559 1.00 106.99 227 PHE C O 1
ATOM 2908 N N . THR C 1 92 ? 34.981 29.773 66.687 1.00 81.09 228 THR C N 1
ATOM 2909 C CA . THR C 1 92 ? 36.335 29.317 66.543 1.00 86.81 228 THR C CA 1
ATOM 2910 C C . THR C 1 92 ? 36.453 28.371 65.361 1.00 89.95 228 THR C C 1
ATOM 2911 O O . THR C 1 92 ? 37.467 28.362 64.691 1.00 111.58 228 THR C O 1
ATOM 2915 N N . VAL C 1 93 ? 35.422 27.584 65.089 1.00 94.14 229 VAL C N 1
ATOM 2916 C CA . VAL C 1 93 ? 35.477 26.685 63.951 1.00 95.39 229 VAL C CA 1
ATOM 2917 C C . VAL C 1 93 ? 35.295 27.475 62.681 1.00 100.83 229 VAL C C 1
ATOM 2918 O O . VAL C 1 93 ? 35.862 27.129 61.652 1.00 104.64 229 VAL C O 1
ATOM 2922 N N . LEU C 1 94 ? 34.495 28.532 62.754 1.00 102.38 230 LEU C N 1
ATOM 2923 C CA . LEU C 1 94 ? 34.304 29.409 61.611 1.00 98.02 230 LEU C CA 1
ATOM 2924 C C . LEU C 1 94 ? 35.655 29.930 61.121 1.00 108.74 230 LEU C C 1
ATOM 2925 O O . LEU C 1 94 ? 35.986 29.801 59.955 1.00 115.04 230 LEU C O 1
ATOM 2930 N N . ASN C 1 95 ? 36.428 30.492 62.049 1.00 119.01 231 ASN C N 1
ATOM 2931 C CA . ASN C 1 95 ? 37.744 31.062 61.776 1.00 102.56 231 ASN C CA 1
ATOM 2932 C C . ASN C 1 95 ? 38.694 30.031 61.267 1.00 98.01 231 ASN C C 1
ATOM 2933 O O . ASN C 1 95 ? 39.369 30.272 60.301 1.00 115.60 231 ASN C O 1
ATOM 2938 N N . LEU C 1 96 ? 38.743 28.867 61.890 1.00 94.95 232 LEU C N 1
ATOM 2939 C CA . LEU C 1 96 ? 39.625 27.849 61.388 1.00 95.71 232 LEU C CA 1
ATOM 2940 C C . LEU C 1 96 ? 39.267 27.655 59.928 1.00 98.30 232 LEU C C 1
ATOM 2941 O O . LEU C 1 96 ? 40.137 27.349 59.115 1.00 107.05 232 LEU C O 1
ATOM 2946 N N . PHE C 1 97 ? 37.990 27.841 59.600 1.00 96.43 233 PHE C N 1
ATOM 2947 C CA . PHE C 1 97 ? 37.522 27.575 58.246 1.00 102.72 233 PHE C CA 1
ATOM 2948 C C . PHE C 1 97 ? 37.951 28.700 57.317 1.00 110.78 233 PHE C C 1
ATOM 2949 O O . PHE C 1 97 ? 38.514 28.420 56.267 1.00 117.53 233 PHE C O 1
ATOM 2957 N N . ILE C 1 98 ? 37.679 29.960 57.691 1.00 112.32 234 ILE C N 1
ATOM 2958 C CA . ILE C 1 98 ? 38.029 31.123 56.855 1.00 99.51 234 ILE C CA 1
ATOM 2959 C C . ILE C 1 98 ? 39.503 31.062 56.592 1.00 88.32 234 ILE C C 1
ATOM 2960 O O . ILE C 1 98 ? 39.969 31.005 55.457 1.00 94.23 234 ILE C O 1
ATOM 2965 N N . GLY C 1 99 ? 40.227 30.997 57.683 1.00 88.31 235 GLY C N 1
ATOM 2966 C CA . GLY C 1 99 ? 41.655 30.824 57.618 1.00 100.65 235 GLY C CA 1
ATOM 2967 C C . GLY C 1 99 ? 42.064 29.875 56.528 1.00 93.31 235 GLY C C 1
ATOM 2968 O O . GLY C 1 99 ? 43.020 30.133 55.813 1.00 111.89 235 GLY C O 1
ATOM 2969 N N . ILE C 1 100 ? 41.334 28.778 56.399 1.00 96.37 236 ILE C N 1
ATOM 2970 C CA . ILE C 1 100 ? 41.647 27.796 55.378 1.00 103.29 236 ILE C CA 1
ATOM 2971 C C . ILE C 1 100 ? 41.067 28.191 54.030 1.00 98.75 236 ILE C C 1
ATOM 2972 O O . ILE C 1 100 ? 41.695 27.900 53.016 1.00 98.54 236 ILE C O 1
ATOM 2977 N N . ILE C 1 101 ? 39.889 28.831 54.000 1.00 94.99 237 ILE C N 1
ATOM 2978 C CA . ILE C 1 101 ? 39.287 29.222 52.702 1.00 91.08 237 ILE C CA 1
ATOM 2979 C C . ILE C 1 101 ? 40.148 30.264 52.047 1.00 84.95 237 ILE C C 1
ATOM 2980 O O . ILE C 1 101 ? 40.395 30.196 50.862 1.00 91.17 237 ILE C O 1
ATOM 2985 N N . ILE C 1 102 ? 40.632 31.189 52.870 1.00 92.77 238 ILE C N 1
ATOM 2986 C CA . ILE C 1 102 ? 41.472 32.318 52.469 1.00 92.32 238 ILE C CA 1
ATOM 2987 C C . ILE C 1 102 ? 42.863 31.897 52.023 1.00 81.58 238 ILE C C 1
ATOM 2988 O O . ILE C 1 102 ? 43.254 32.213 50.931 1.00 92.95 238 ILE C O 1
ATOM 2993 N N . GLU C 1 103 ? 43.595 31.182 52.854 1.00 82.96 239 GLU C N 1
ATOM 2994 C CA . GLU C 1 103 ? 44.879 30.669 52.447 1.00 93.95 239 GLU C CA 1
ATOM 2995 C C . GLU C 1 103 ? 44.670 29.724 51.259 1.00 94.25 239 GLU C C 1
ATOM 2996 O O . GLU C 1 103 ? 45.602 29.386 50.522 1.00 98.85 239 GLU C O 1
ATOM 3002 N N . SER C 1 104 ? 43.436 29.301 51.059 1.00 88.36 240 SER C N 1
ATOM 3003 C CA . SER C 1 104 ? 43.177 28.471 49.911 1.00 99.41 240 SER C CA 1
ATOM 3004 C C . SER C 1 104 ? 43.116 29.306 48.662 1.00 99.16 240 SER C C 1
ATOM 3005 O O . SER C 1 104 ? 43.608 28.884 47.633 1.00 103.80 240 SER C O 1
ATOM 3008 N N . MET C 1 105 ? 42.515 30.493 48.750 1.00 107.92 241 MET C N 1
ATOM 3009 C CA . MET C 1 105 ? 42.438 31.398 47.596 1.00 97.85 241 MET C CA 1
ATOM 3010 C C . MET C 1 105 ? 43.833 31.848 47.216 1.00 106.47 241 MET C C 1
ATOM 3011 O O . MET C 1 105 ? 44.222 31.766 46.056 1.00 134.77 241 MET C O 1
ATOM 3016 N N . GLN C 1 106 ? 44.605 32.269 48.206 1.00 96.59 242 GLN C N 1
ATOM 3017 C CA . GLN C 1 106 ? 45.969 32.655 47.956 1.00 96.66 242 GLN C CA 1
ATOM 3018 C C . GLN C 1 106 ? 46.688 31.701 47.025 1.00 103.68 242 GLN C C 1
ATOM 3019 O O . GLN C 1 106 ? 47.124 32.093 45.931 1.00 136.28 242 GLN C O 1
ATOM 3025 N N . SER C 1 107 ? 46.847 30.461 47.450 1.00 99.54 243 SER C N 1
ATOM 3026 C CA . SER C 1 107 ? 47.609 29.571 46.631 1.00 109.20 243 SER C CA 1
ATOM 3027 C C . SER C 1 107 ? 46.933 29.317 45.271 1.00 108.52 243 SER C C 1
ATOM 3028 O O . SER C 1 107 ? 47.607 29.100 44.272 1.00 121.94 243 SER C O 1
ATOM 3031 N N . ALA C 1 108 ? 45.610 29.363 45.231 1.00 102.32 244 ALA C N 1
ATOM 3032 C CA . ALA C 1 108 ? 44.897 29.164 43.970 1.00 101.74 244 ALA C CA 1
ATOM 3033 C C . ALA C 1 108 ? 45.270 30.251 42.992 1.00 109.42 244 ALA C C 1
ATOM 3034 O O . ALA C 1 108 ? 45.736 29.969 41.913 1.00 124.52 244 ALA C O 1
ATOM 3036 N N . HIS C 1 109 ? 45.080 31.501 43.385 1.00 111.08 245 HIS C N 1
ATOM 3037 C CA . HIS C 1 109 ? 44.922 32.564 42.424 1.00 96.12 245 HIS C CA 1
ATOM 3038 C C . HIS C 1 109 ? 45.699 33.796 42.821 1.00 85.81 245 HIS C C 1
ATOM 3039 O O . HIS C 1 109 ? 46.452 34.277 42.027 1.00 95.32 245 HIS C O 1
ATOM 3046 N N . TRP C 1 110 ? 45.514 34.333 44.018 1.00 73.26 246 TRP C N 1
ATOM 3047 C CA . TRP C 1 110 ? 46.196 35.561 44.381 1.00 73.49 246 TRP C CA 1
ATOM 3048 C C . TRP C 1 110 ? 47.712 35.412 44.385 1.00 84.77 246 TRP C C 1
ATOM 3049 O O . TRP C 1 110 ? 48.445 36.381 44.313 1.00 96.80 246 TRP C O 1
ATOM 3060 N N . GLU C 1 111 ? 48.191 34.190 44.471 1.00 100.19 247 GLU C N 1
ATOM 3061 C CA . GLU C 1 111 ? 49.624 33.990 44.420 1.00 114.98 247 GLU C CA 1
ATOM 3062 C C . GLU C 1 111 ? 50.154 34.633 43.158 1.00 104.74 247 GLU C C 1
ATOM 3063 O O . GLU C 1 111 ? 50.915 35.603 43.188 1.00 104.07 247 GLU C O 1
ATOM 3069 N N . ALA C 1 112 ? 49.716 34.062 42.047 1.00 88.95 248 ALA C N 1
ATOM 3070 C CA . ALA C 1 112 ? 50.131 34.476 40.744 1.00 85.63 248 ALA C CA 1
ATOM 3071 C C . ALA C 1 112 ? 49.534 35.795 40.297 1.00 88.54 248 ALA C C 1
ATOM 3072 O O . ALA C 1 112 ? 50.248 36.586 39.718 1.00 121.40 248 ALA C O 1
ATOM 3074 N N . GLU C 1 113 ? 48.241 36.038 40.467 1.00 88.87 249 GLU C N 1
ATOM 3075 C CA . GLU C 1 113 ? 47.727 37.222 39.822 1.00 93.56 249 GLU C CA 1
ATOM 3076 C C . GLU C 1 113 ? 48.596 38.318 40.417 1.00 96.33 249 GLU C C 1
ATOM 3077 O O . GLU C 1 113 ? 49.064 39.180 39.684 1.00 125.13 249 GLU C O 1
ATOM 3083 N N . ASP C 1 114 ? 48.878 38.264 41.717 1.00 88.55 250 ASP C N 1
ATOM 3084 C CA . ASP C 1 114 ? 49.749 39.309 42.254 1.00 97.63 250 ASP C CA 1
ATOM 3085 C C . ASP C 1 114 ? 51.052 39.365 41.463 1.00 90.97 250 ASP C C 1
ATOM 3086 O O . ASP C 1 114 ? 51.330 40.339 40.776 1.00 138.40 250 ASP C O 1
ATOM 3091 N N . ALA C 1 115 ? 51.761 38.256 41.438 1.00 90.64 251 ALA C N 1
ATOM 3092 C CA . ALA C 1 115 ? 53.077 38.175 40.785 1.00 95.69 251 ALA C CA 1
ATOM 3093 C C . ALA C 1 115 ? 53.131 38.375 39.271 1.00 90.02 251 ALA C C 1
ATOM 3094 O O . ALA C 1 115 ? 54.042 39.044 38.804 1.00 103.81 251 ALA C O 1
ATOM 3096 N N . LYS C 1 116 ? 52.200 37.778 38.516 1.00 89.68 252 LYS C N 1
ATOM 3097 C CA . LYS C 1 116 ? 52.167 37.924 37.049 1.00 83.28 252 LYS C CA 1
ATOM 3098 C C . LYS C 1 116 ? 52.047 39.401 36.748 1.00 87.78 252 LYS C C 1
ATOM 3099 O O . LYS C 1 116 ? 52.661 39.876 35.805 1.00 122.20 252 LYS C O 1
ATOM 3101 N N . ARG C 1 117 ? 51.350 40.127 37.591 1.00 83.13 253 ARG C N 1
ATOM 3102 C CA . ARG C 1 117 ? 51.163 41.543 37.414 1.00 83.70 253 ARG C CA 1
ATOM 3103 C C . ARG C 1 117 ? 52.426 42.344 37.668 1.00 87.04 253 ARG C C 1
ATOM 3104 O O . ARG C 1 117 ? 52.778 43.168 36.897 1.00 109.51 253 ARG C O 1
ATOM 3112 N N . ILE C 1 118 ? 53.113 42.123 38.752 1.00 92.91 254 ILE C N 1
ATOM 3113 C CA . ILE C 1 118 ? 54.382 42.804 38.969 1.00 99.75 254 ILE C CA 1
ATOM 3114 C C . ILE C 1 118 ? 55.160 42.626 37.681 1.00 104.93 254 ILE C C 1
ATOM 3115 O O . ILE C 1 118 ? 55.634 43.601 37.090 1.00 123.15 254 ILE C O 1
ATOM 3120 N N . GLU C 1 119 ? 55.201 41.394 37.201 1.00 97.76 255 GLU C N 1
ATOM 3121 C CA . GLU C 1 119 ? 55.864 41.122 35.949 1.00 92.69 255 GLU C CA 1
ATOM 3122 C C . GLU C 1 119 ? 55.320 41.988 34.801 1.00 93.15 255 GLU C C 1
ATOM 3123 O O . GLU C 1 119 ? 56.091 42.678 34.149 1.00 100.20 255 GLU C O 1
ATOM 3129 N N . GLN C 1 120 ? 54.015 41.947 34.541 1.00 87.58 256 GLN C N 1
ATOM 3130 C CA . GLN C 1 120 ? 53.461 42.639 33.377 1.00 83.99 256 GLN C CA 1
ATOM 3131 C C . GLN C 1 120 ? 53.925 44.085 33.402 1.00 82.91 256 GLN C C 1
ATOM 3132 O O . GLN C 1 120 ? 54.428 44.631 32.432 1.00 92.52 256 GLN C O 1
ATOM 3138 N N . GLU C 1 121 ? 53.823 44.681 34.556 1.00 81.63 257 GLU C N 1
ATOM 3139 C CA . GLU C 1 121 ? 54.111 46.058 34.661 1.00 83.73 257 GLU C CA 1
ATOM 3140 C C . GLU C 1 121 ? 55.611 46.395 34.865 1.00 80.97 257 GLU C C 1
ATOM 3141 O O . GLU C 1 121 ? 55.984 47.527 34.725 1.00 91.80 257 GLU C O 1
ATOM 3147 N N . GLN C 1 122 ? 56.485 45.438 35.126 1.00 82.98 258 GLN C N 1
ATOM 3148 C CA . GLN C 1 122 ? 57.888 45.633 34.780 1.00 90.16 258 GLN C CA 1
ATOM 3149 C C . GLN C 1 122 ? 58.050 45.778 33.304 1.00 89.82 258 GLN C C 1
ATOM 3150 O O . GLN C 1 122 ? 58.824 46.609 32.864 1.00 106.06 258 GLN C O 1
ATOM 3156 N N . ARG C 1 123 ? 57.399 44.912 32.537 1.00 86.26 259 ARG C N 1
ATOM 3157 C CA . ARG C 1 123 ? 57.642 44.912 31.098 1.00 83.62 259 ARG C CA 1
ATOM 3158 C C . ARG C 1 123 ? 57.236 46.274 30.625 1.00 83.61 259 ARG C C 1
ATOM 3159 O O . ARG C 1 123 ? 58.059 46.992 30.099 1.00 96.57 259 ARG C O 1
ATOM 3167 N N . ALA C 1 124 ? 55.990 46.656 30.893 1.00 85.08 260 ALA C N 1
ATOM 3168 C CA . ALA C 1 124 ? 55.498 47.984 30.547 1.00 77.41 260 ALA C CA 1
ATOM 3169 C C . ALA C 1 124 ? 56.470 49.047 30.927 1.00 70.64 260 ALA C C 1
ATOM 3170 O O . ALA C 1 124 ? 56.815 49.830 30.095 1.00 82.76 260 ALA C O 1
ATOM 3172 N N . HIS C 1 125 ? 56.924 49.068 32.168 1.00 71.50 261 HIS C N 1
ATOM 3173 C CA . HIS C 1 125 ? 57.879 50.087 32.639 1.00 80.39 261 HIS C CA 1
ATOM 3174 C C . HIS C 1 125 ? 59.120 50.110 31.801 1.00 89.52 261 HIS C C 1
ATOM 3175 O O . HIS C 1 125 ? 59.612 51.165 31.464 1.00 110.12 261 HIS C O 1
ATOM 3182 N N . ASP C 1 126 ? 59.648 48.946 31.476 1.00 89.83 262 ASP C N 1
ATOM 3183 C CA . ASP C 1 126 ? 60.830 48.913 30.656 1.00 90.17 262 ASP C CA 1
ATOM 3184 C C . ASP C 1 126 ? 60.592 49.566 29.309 1.00 84.27 262 ASP C C 1
ATOM 3185 O O . ASP C 1 126 ? 61.385 50.398 28.897 1.00 95.01 262 ASP C O 1
ATOM 3190 N N . GLU C 1 127 ? 59.514 49.206 28.623 1.00 70.89 263 GLU C N 1
ATOM 3191 C CA . GLU C 1 127 ? 59.250 49.786 27.309 1.00 68.24 263 GLU C CA 1
ATOM 3192 C C . GLU C 1 127 ? 59.134 51.288 27.376 1.00 69.09 263 GLU C C 1
ATOM 3193 O O . GLU C 1 127 ? 59.531 51.975 26.465 1.00 86.52 263 GLU C O 1
ATOM 3199 N N . ARG C 1 128 ? 58.552 51.799 28.438 1.00 66.41 264 ARG C N 1
ATOM 3200 C CA . ARG C 1 128 ? 58.309 53.200 28.527 1.00 71.28 264 ARG C CA 1
ATOM 3201 C C . ARG C 1 128 ? 59.616 53.866 28.807 1.00 77.67 264 ARG C C 1
ATOM 3202 O O . ARG C 1 128 ? 59.847 54.978 28.392 1.00 96.22 264 ARG C O 1
ATOM 3210 N N . LEU C 1 129 ? 60.487 53.176 29.508 1.00 81.91 265 LEU C N 1
ATOM 3211 C CA . LEU C 1 129 ? 61.834 53.668 29.676 1.00 91.35 265 LEU C CA 1
ATOM 3212 C C . LEU C 1 129 ? 62.540 53.636 28.345 1.00 89.34 265 LEU C C 1
ATOM 3213 O O . LEU C 1 129 ? 63.273 54.551 28.000 1.00 93.59 265 LEU C O 1
ATOM 3218 N N . GLU C 1 130 ? 62.312 52.578 27.585 1.00 85.69 266 GLU C N 1
ATOM 3219 C CA . GLU C 1 130 ? 63.035 52.447 26.333 1.00 88.99 266 GLU C CA 1
ATOM 3220 C C . GLU C 1 130 ? 62.826 53.697 25.552 1.00 78.76 266 GLU C C 1
ATOM 3221 O O . GLU C 1 130 ? 63.762 54.263 25.059 1.00 89.78 266 GLU C O 1
ATOM 3227 N N . MET C 1 131 ? 61.601 54.152 25.450 1.00 64.23 267 MET C N 1
ATOM 3228 C CA . MET C 1 131 ? 61.415 55.228 24.581 1.00 64.12 267 MET C CA 1
ATOM 3229 C C . MET C 1 131 ? 61.615 56.571 25.255 1.00 66.13 267 MET C C 1
ATOM 3230 O O . MET C 1 131 ? 61.866 57.554 24.586 1.00 86.09 267 MET C O 1
ATOM 3235 N N . LEU C 1 132 ? 61.607 56.650 26.566 1.00 67.63 268 LEU C N 1
ATOM 3236 C CA . LEU C 1 132 ? 62.172 57.885 27.156 1.00 74.37 268 LEU C CA 1
ATOM 3237 C C . LEU C 1 132 ? 63.529 58.113 26.564 1.00 79.73 268 LEU C C 1
ATOM 3238 O O . LEU C 1 132 ? 63.868 59.226 26.163 1.00 93.32 268 LEU C O 1
ATOM 3243 N N . GLN C 1 133 ? 64.281 57.030 26.446 1.00 74.79 269 GLN C N 1
ATOM 3244 C CA . GLN C 1 133 ? 65.544 57.089 25.749 1.00 79.92 269 GLN C CA 1
ATOM 3245 C C . GLN C 1 133 ? 65.547 57.646 24.343 1.00 80.83 269 GLN C C 1
ATOM 3246 O O . GLN C 1 133 ? 66.234 58.631 24.090 1.00 96.41 269 GLN C O 1
ATOM 3252 N N . LEU C 1 134 ? 64.858 57.000 23.410 1.00 72.62 270 LEU C N 1
ATOM 3253 C CA . LEU C 1 134 ? 64.966 57.469 22.029 1.00 68.22 270 LEU C CA 1
ATOM 3254 C C . LEU C 1 134 ? 64.637 58.917 22.051 1.00 69.14 270 LEU C C 1
ATOM 3255 O O . LEU C 1 134 ? 65.376 59.685 21.477 1.00 91.70 270 LEU C O 1
ATOM 3260 N N . ILE C 1 135 ? 63.573 59.284 22.762 1.00 63.17 271 ILE C N 1
ATOM 3261 C CA . ILE C 1 135 ? 63.022 60.621 22.712 1.00 67.67 271 ILE C CA 1
ATOM 3262 C C . ILE C 1 135 ? 64.044 61.585 23.263 1.00 71.49 271 ILE C C 1
ATOM 3263 O O . ILE C 1 135 ? 64.138 62.741 22.815 1.00 70.67 271 ILE C O 1
ATOM 3268 N N . ARG C 1 136 ? 64.817 61.112 24.228 1.00 67.52 272 ARG C N 1
ATOM 3269 C CA . ARG C 1 136 ? 65.839 61.965 24.770 1.00 78.85 272 ARG C CA 1
ATOM 3270 C C . ARG C 1 136 ? 66.975 62.159 23.789 1.00 79.27 272 ARG C C 1
ATOM 3271 O O . ARG C 1 136 ? 67.543 63.235 23.709 1.00 88.87 272 ARG C O 1
ATOM 3279 N N . ASP C 1 137 ? 67.273 61.111 23.042 1.00 72.01 273 ASP C N 1
ATOM 3280 C CA . ASP C 1 137 ? 68.271 61.130 21.995 1.00 78.43 273 ASP C CA 1
ATOM 3281 C C . ASP C 1 137 ? 67.896 61.924 20.779 1.00 80.66 273 ASP C C 1
ATOM 3282 O O . ASP C 1 137 ? 68.736 62.502 20.136 1.00 94.93 273 ASP C O 1
ATOM 3287 N N . LEU C 1 138 ? 66.630 61.887 20.428 1.00 89.17 274 LEU C N 1
ATOM 3288 C CA . LEU C 1 138 ? 66.116 62.601 19.299 1.00 70.19 274 LEU C CA 1
ATOM 3289 C C . LEU C 1 138 ? 66.102 64.048 19.669 1.00 72.40 274 LEU C C 1
ATOM 3290 O O . LEU C 1 138 ? 66.285 64.900 18.833 1.00 85.82 274 LEU C O 1
ATOM 3295 N N . SER C 1 139 ? 65.871 64.331 20.935 1.00 73.79 275 SER C N 1
ATOM 3296 C CA . SER C 1 139 ? 65.973 65.689 21.385 1.00 82.16 275 SER C CA 1
ATOM 3297 C C . SER C 1 139 ? 67.409 66.196 21.312 1.00 87.53 275 SER C C 1
ATOM 3298 O O . SER C 1 139 ? 67.643 67.386 21.241 1.00 109.88 275 SER C O 1
ATOM 3301 N N . SER C 1 140 ? 68.373 65.291 21.290 1.00 87.56 276 SER C N 1
ATOM 3302 C CA . SER C 1 140 ? 69.761 65.692 21.102 1.00 88.04 276 SER C CA 1
ATOM 3303 C C . SER C 1 140 ? 70.039 66.000 19.673 1.00 79.76 276 SER C C 1
ATOM 3304 O O . SER C 1 140 ? 70.636 67.001 19.357 1.00 83.11 276 SER C O 1
ATOM 3307 N N . LYS C 1 141 ? 69.642 65.096 18.802 1.00 77.19 277 LYS C N 1
ATOM 3308 C CA . LYS C 1 141 ? 69.876 65.293 17.398 1.00 78.99 277 LYS C CA 1
ATOM 3309 C C . LYS C 1 141 ? 69.264 66.609 16.948 1.00 80.67 277 LYS C C 1
ATOM 3310 O O . LYS C 1 141 ? 69.850 67.315 16.126 1.00 93.52 277 LYS C O 1
ATOM 3316 N N . VAL C 1 142 ? 68.083 66.931 17.470 1.00 76.29 278 VAL C N 1
ATOM 3317 C CA . VAL C 1 142 ? 67.366 68.093 17.009 1.00 71.91 278 VAL C CA 1
ATOM 3318 C C . VAL C 1 142 ? 68.043 69.229 17.665 1.00 69.52 278 VAL C C 1
ATOM 3319 O O . VAL C 1 142 ? 68.090 70.295 17.120 1.00 73.79 278 VAL C O 1
ATOM 3323 N N . ASP C 1 143 ? 68.615 68.981 18.827 1.00 77.37 279 ASP C N 1
ATOM 3324 C CA . ASP C 1 143 ? 69.378 70.023 19.514 1.00 88.81 279 ASP C CA 1
ATOM 3325 C C . ASP C 1 143 ? 70.670 70.389 18.841 1.00 84.80 279 ASP C C 1
ATOM 3326 O O . ASP C 1 143 ? 71.102 71.525 18.924 1.00 91.37 279 ASP C O 1
ATOM 3331 N N . ARG C 1 144 ? 71.263 69.424 18.153 1.00 86.76 280 ARG C N 1
ATOM 3332 C CA . ARG C 1 144 ? 72.392 69.677 17.295 1.00 77.98 280 ARG C CA 1
ATOM 3333 C C . ARG C 1 144 ? 72.025 70.394 16.036 1.00 84.16 280 ARG C C 1
ATOM 3334 O O . ARG C 1 144 ? 72.678 71.356 15.719 1.00 106.61 280 ARG C O 1
ATOM 3342 N N . LEU C 1 145 ? 71.013 69.932 15.304 1.00 80.61 281 LEU C N 1
ATOM 3343 C CA . LEU C 1 145 ? 70.551 70.662 14.139 1.00 73.93 281 LEU C CA 1
ATOM 3344 C C . LEU C 1 145 ? 70.379 72.120 14.435 1.00 84.87 281 LEU C C 1
ATOM 3345 O O . LEU C 1 145 ? 70.550 72.937 13.528 1.00 99.96 281 LEU C O 1
ATOM 3350 N N . GLU C 1 146 ? 70.038 72.458 15.681 1.00 82.53 282 GLU C N 1
ATOM 3351 C CA . GLU C 1 146 ? 69.745 73.841 16.000 1.00 93.36 282 GLU C CA 1
ATOM 3352 C C . GLU C 1 146 ? 70.974 74.679 16.170 1.00 101.86 282 GLU C C 1
ATOM 3353 O O . GLU C 1 146 ? 71.065 75.762 15.596 1.00 126.97 282 GLU C O 1
ATOM 3359 N N . ARG C 1 147 ? 71.919 74.184 16.954 1.00 106.15 283 ARG C N 1
ATOM 3360 C CA . ARG C 1 147 ? 73.207 74.848 17.079 1.00 114.34 283 ARG C CA 1
ATOM 3361 C C . ARG C 1 147 ? 74.024 74.780 15.778 1.00 120.92 283 ARG C C 1
ATOM 3362 O O . ARG C 1 147 ? 74.607 75.790 15.373 1.00 124.61 283 ARG C O 1
ATOM 3370 N N . ARG C 1 148 ? 74.079 73.599 15.140 1.00 123.70 284 ARG C N 1
ATOM 3371 C CA . ARG C 1 148 ? 74.821 73.451 13.871 1.00 121.85 284 ARG C CA 1
ATOM 3372 C C . ARG C 1 148 ? 74.205 74.480 12.929 1.00 132.22 284 ARG C C 1
ATOM 3373 O O . ARG C 1 148 ? 74.902 75.005 12.070 1.00 170.71 284 ARG C O 1
ATOM 3375 N N . SER C 1 149 ? 72.944 74.846 13.209 1.00 136.10 285 SER C N 1
ATOM 3376 C CA . SER C 1 149 ? 72.073 75.696 12.355 1.00 130.74 285 SER C CA 1
ATOM 3377 C C . SER C 1 149 ? 72.176 75.453 10.858 1.00 126.62 285 SER C C 1
ATOM 3378 O O . SER C 1 149 ? 71.215 75.027 10.240 1.00 136.31 285 SER C O 1
ATOM 3381 N N . PRO D 1 12 ? 41.871 15.439 38.027 1.00 156.71 148 PRO D N 1
ATOM 3382 C CA . PRO D 1 12 ? 40.790 16.302 37.532 1.00 148.60 148 PRO D CA 1
ATOM 3383 C C . PRO D 1 12 ? 40.225 17.208 38.646 1.00 137.01 148 PRO D C 1
ATOM 3384 O O . PRO D 1 12 ? 39.116 17.745 38.515 1.00 126.55 148 PRO D O 1
ATOM 3388 N N . GLY D 1 13 ? 40.995 17.376 39.724 1.00 126.90 149 GLY D N 1
ATOM 3389 C CA . GLY D 1 13 ? 40.784 18.485 40.670 1.00 126.86 149 GLY D CA 1
ATOM 3390 C C . GLY D 1 13 ? 40.262 18.146 42.079 1.00 138.18 149 GLY D C 1
ATOM 3391 O O . GLY D 1 13 ? 40.990 17.573 42.889 1.00 125.07 149 GLY D O 1
ATOM 3392 N N . ILE D 1 14 ? 39.019 18.536 42.381 1.00 136.65 150 ILE D N 1
ATOM 3393 C CA . ILE D 1 14 ? 38.324 18.165 43.623 1.00 106.01 150 ILE D CA 1
ATOM 3394 C C . ILE D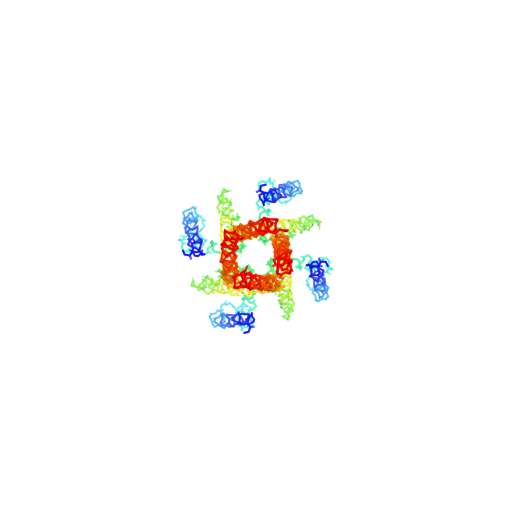 1 14 ? 38.027 16.672 43.641 1.00 116.99 150 ILE D C 1
ATOM 3395 O O . ILE D 1 14 ? 38.257 15.986 44.630 1.00 130.52 150 ILE D O 1
ATOM 3400 N N . ALA D 1 15 ? 37.518 16.182 42.516 1.00 116.49 151 ALA D N 1
ATOM 3401 C CA . ALA D 1 15 ? 37.194 14.787 42.343 1.00 107.54 151 ALA D CA 1
ATOM 3402 C C . ALA D 1 15 ? 38.401 13.894 42.660 1.00 105.99 151 ALA D C 1
ATOM 3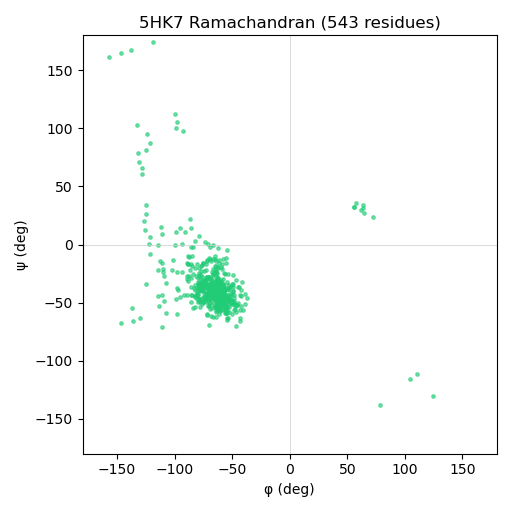403 O O . ALA D 1 15 ? 38.293 12.671 42.698 1.00 113.06 151 ALA D O 1
ATOM 3405 N N . TRP D 1 16 ? 39.541 14.504 42.938 1.00 104.00 152 TRP D N 1
ATOM 3406 C CA . TRP D 1 16 ? 40.580 13.790 43.649 1.00 112.06 152 TRP D CA 1
ATOM 3407 C C . TRP D 1 16 ? 40.157 13.397 45.060 1.00 102.64 152 TRP D C 1
ATOM 3408 O O . TRP D 1 16 ? 40.208 12.230 45.386 1.00 105.16 152 TRP D O 1
ATOM 3419 N N . ILE D 1 17 ? 39.705 14.341 45.881 1.00 110.14 153 ILE D N 1
ATOM 3420 C CA . ILE D 1 17 ? 39.196 13.981 47.226 1.00 110.79 153 ILE D CA 1
ATOM 3421 C C . ILE D 1 17 ? 37.880 13.237 47.214 1.00 109.87 153 ILE D C 1
ATOM 3422 O O . ILE D 1 17 ? 37.728 12.251 47.921 1.00 114.68 153 ILE D O 1
ATOM 3427 N N . ALA D 1 18 ? 36.927 13.717 46.424 1.00 93.27 154 ALA D N 1
ATOM 3428 C CA . ALA D 1 18 ? 35.717 12.968 46.221 1.00 90.70 154 ALA D CA 1
ATOM 3429 C C . ALA D 1 18 ? 36.032 11.458 46.167 1.00 95.86 154 ALA D C 1
ATOM 3430 O O . ALA D 1 18 ? 35.380 10.660 46.840 1.00 101.12 154 ALA D O 1
ATOM 3432 N N . LEU D 1 19 ? 37.064 11.076 45.417 1.00 103.92 155 LEU D N 1
ATOM 3433 C CA . LEU D 1 19 ? 37.526 9.689 45.438 1.00 104.73 155 LEU D CA 1
ATOM 3434 C C . LEU D 1 19 ? 38.050 9.299 46.822 1.00 102.19 155 LEU D C 1
ATOM 3435 O O . LEU D 1 19 ? 37.860 8.156 47.251 1.00 107.81 155 LEU D O 1
ATOM 3440 N N . LEU D 1 20 ? 38.749 10.219 47.487 1.00 85.60 156 LEU D N 1
ATOM 3441 C CA . LEU D 1 20 ? 39.348 9.886 48.771 1.00 90.15 156 LEU D CA 1
ATOM 3442 C C . LEU D 1 20 ? 38.226 9.648 49.787 1.00 105.81 156 LEU D C 1
ATOM 3443 O O . LEU D 1 20 ? 38.238 8.647 50.513 1.00 113.90 156 LEU D O 1
ATOM 3448 N N . LEU D 1 21 ? 37.278 10.589 49.840 1.00 111.88 157 LEU D N 1
ATOM 3449 C CA . LEU D 1 21 ? 36.191 10.558 50.806 1.00 102.45 157 LEU D CA 1
ATOM 3450 C C . LEU D 1 21 ? 35.588 9.160 50.721 1.00 104.25 157 LEU D C 1
ATOM 3451 O O . LEU D 1 21 ? 35.600 8.405 51.699 1.00 108.46 157 LEU D O 1
ATOM 3456 N N . LEU D 1 22 ? 35.112 8.820 49.528 1.00 86.85 158 LEU D N 1
ATOM 3457 C CA . LEU D 1 22 ? 34.707 7.475 49.217 1.00 83.25 158 LEU D CA 1
ATOM 3458 C C . LEU D 1 22 ? 35.611 6.348 49.728 1.00 83.96 158 LEU D C 1
ATOM 3459 O O . LEU D 1 22 ? 35.148 5.261 50.000 1.00 88.67 158 LEU D O 1
ATOM 3464 N N . VAL D 1 23 ? 36.900 6.577 49.820 1.00 86.20 159 VAL D N 1
ATOM 3465 C CA . VAL D 1 23 ? 37.778 5.508 50.273 1.00 91.27 159 VAL D CA 1
ATOM 3466 C C . VAL D 1 23 ? 37.713 5.417 51.791 1.00 96.16 159 VAL D C 1
ATOM 3467 O O . VAL D 1 23 ? 37.634 4.327 52.363 1.00 92.12 159 VAL D O 1
ATOM 3471 N N . ILE D 1 24 ? 37.703 6.576 52.431 1.00 94.65 160 ILE D N 1
ATOM 3472 C CA . ILE D 1 24 ? 37.610 6.626 53.865 1.00 96.55 160 ILE D CA 1
ATOM 3473 C C . ILE D 1 24 ? 36.275 6.014 54.256 1.00 95.97 160 ILE D C 1
ATOM 3474 O O . ILE D 1 24 ? 36.147 5.330 55.269 1.00 94.29 160 ILE D O 1
ATOM 3479 N N . PHE D 1 25 ? 35.261 6.313 53.468 1.00 86.86 161 PHE D N 1
ATOM 3480 C CA . PHE D 1 25 ? 33.961 5.886 53.827 1.00 77.35 161 PHE D CA 1
ATOM 3481 C C . PHE D 1 25 ? 33.989 4.380 53.830 1.00 80.64 161 PHE D C 1
ATOM 3482 O O . PHE D 1 25 ? 33.726 3.741 54.828 1.00 82.91 161 PHE D O 1
ATOM 3490 N N . TYR D 1 26 ? 34.374 3.806 52.713 1.00 79.65 162 TYR D N 1
ATOM 3491 C CA . TYR D 1 26 ? 34.371 2.382 52.613 1.00 77.92 162 TYR D CA 1
ATOM 3492 C C . TYR D 1 26 ? 35.325 1.688 53.633 1.00 82.72 162 TYR D C 1
ATOM 3493 O O . TYR D 1 26 ? 34.966 0.681 54.233 1.00 88.19 162 TYR D O 1
ATOM 3502 N N . VAL D 1 27 ? 36.517 2.214 53.857 1.00 74.27 163 VAL D N 1
ATOM 3503 C CA . VAL D 1 27 ? 37.393 1.602 54.852 1.00 76.81 163 VAL D CA 1
ATOM 3504 C C . VAL D 1 27 ? 36.739 1.502 56.253 1.00 87.69 163 VAL D C 1
ATOM 3505 O O . VAL D 1 27 ? 36.924 0.537 56.976 1.00 86.41 163 VAL D O 1
ATOM 3509 N N . PHE D 1 28 ? 35.983 2.523 56.636 1.00 93.44 164 PHE D N 1
ATOM 3510 C CA . PHE D 1 28 ? 35.258 2.513 57.906 1.00 84.37 164 PHE D CA 1
ATOM 3511 C C . PHE D 1 28 ? 34.065 1.584 57.853 1.00 79.86 164 PHE D C 1
ATOM 3512 O O . PHE D 1 28 ? 33.739 0.958 58.834 1.00 83.65 164 PHE D O 1
ATOM 3520 N N . ALA D 1 29 ? 33.389 1.502 56.714 1.00 81.08 165 ALA D N 1
ATOM 3521 C CA . ALA D 1 29 ? 32.211 0.634 56.642 1.00 86.11 165 ALA D CA 1
ATOM 3522 C C . ALA D 1 29 ? 32.687 -0.795 56.824 1.00 90.22 165 ALA D C 1
ATOM 3523 O O . ALA D 1 29 ? 32.015 -1.594 57.461 1.00 94.43 165 ALA D O 1
ATOM 3525 N N . VAL D 1 30 ? 33.881 -1.094 56.319 1.00 84.06 166 VAL D N 1
ATOM 3526 C CA . VAL D 1 30 ? 34.488 -2.368 56.613 1.00 77.36 166 VAL D CA 1
ATOM 3527 C C . VAL D 1 30 ? 35.110 -2.431 57.969 1.00 83.02 166 VAL D C 1
ATOM 3528 O O . VAL D 1 30 ? 34.907 -3.412 58.651 1.00 87.15 166 VAL D O 1
ATOM 3532 N N . MET D 1 31 ? 35.895 -1.436 58.369 1.00 84.76 167 MET D N 1
ATOM 3533 C CA . MET D 1 31 ? 36.467 -1.519 59.715 1.00 90.61 167 MET D CA 1
ATOM 3534 C C . MET D 1 31 ? 35.286 -1.750 60.736 1.00 96.25 167 MET D C 1
ATOM 3535 O O . MET D 1 31 ? 35.457 -2.343 61.805 1.00 87.80 167 MET D O 1
ATOM 3540 N N . GLY D 1 32 ? 34.076 -1.327 60.362 1.00 85.89 168 GLY D N 1
ATOM 3541 C CA . GLY D 1 32 ? 32.956 -1.257 61.286 1.00 72.38 168 GLY D CA 1
ATOM 3542 C C . GLY D 1 32 ? 32.170 -2.536 61.261 1.00 75.00 168 GLY D C 1
ATOM 3543 O O . GLY D 1 32 ? 31.811 -3.043 62.288 1.00 81.01 168 GLY D O 1
ATOM 3544 N N . THR D 1 33 ? 31.901 -3.086 60.092 1.00 80.59 169 THR D N 1
ATOM 3545 C CA . THR D 1 33 ? 31.241 -4.384 60.038 1.00 77.74 169 THR D CA 1
ATOM 3546 C C . THR D 1 33 ? 32.067 -5.480 60.680 1.00 81.15 169 THR D C 1
ATOM 3547 O O . THR D 1 33 ? 31.515 -6.463 61.164 1.00 94.14 169 THR D O 1
ATOM 3551 N N . LYS D 1 34 ? 33.389 -5.343 60.661 1.00 76.67 170 LYS D N 1
ATOM 3552 C CA . LYS D 1 34 ? 34.210 -6.333 61.336 1.00 71.44 170 LYS D CA 1
ATOM 3553 C C . LYS D 1 34 ? 34.126 -6.186 62.846 1.00 72.50 170 LYS D C 1
ATOM 3554 O O . LYS D 1 34 ? 34.002 -7.194 63.517 1.00 83.32 170 LYS D O 1
ATOM 3556 N N . LEU D 1 35 ? 34.137 -4.963 63.382 1.00 68.86 171 LEU D N 1
ATOM 3557 C CA . LEU D 1 35 ? 34.112 -4.800 64.853 1.00 69.79 171 LEU D CA 1
ATOM 3558 C C . LEU D 1 35 ? 32.726 -4.985 65.513 1.00 73.75 171 LEU D C 1
ATOM 3559 O O . LEU D 1 35 ? 32.590 -5.558 66.581 1.00 88.50 171 LEU D O 1
ATOM 3564 N N . PHE D 1 36 ? 31.687 -4.491 64.874 1.00 80.40 172 PHE D N 1
ATOM 3565 C CA . PHE D 1 36 ? 30.432 -4.270 65.560 1.00 78.33 172 PHE D CA 1
ATOM 3566 C C . PHE D 1 36 ? 29.288 -5.115 65.106 1.00 83.54 172 PHE D C 1
ATOM 3567 O O . PHE D 1 36 ? 28.178 -4.928 65.586 1.00 81.83 172 PHE D O 1
ATOM 3575 N N . ALA D 1 37 ? 29.495 -5.975 64.126 1.00 83.42 173 ALA D N 1
ATOM 3576 C CA . ALA D 1 37 ? 28.322 -6.524 63.463 1.00 74.97 173 ALA D CA 1
ATOM 3577 C C . ALA D 1 37 ? 27.784 -7.658 64.262 1.00 78.32 173 ALA D C 1
ATOM 3578 O O . ALA D 1 37 ? 26.602 -8.040 64.118 1.00 71.80 173 ALA D O 1
ATOM 3580 N N . GLN D 1 38 ? 28.654 -8.193 65.115 1.00 78.42 174 GLN D N 1
ATOM 3581 C CA . GLN D 1 38 ? 28.221 -9.263 65.973 1.00 85.60 174 GLN D CA 1
ATOM 3582 C C . GLN D 1 38 ? 27.139 -8.791 66.902 1.00 75.59 174 GLN D C 1
ATOM 3583 O O . GLN D 1 38 ? 26.087 -9.396 67.005 1.00 73.87 174 GLN D O 1
ATOM 3589 N N . SER D 1 39 ? 27.399 -7.677 67.554 1.00 72.58 175 SER D N 1
ATOM 3590 C CA . SER D 1 39 ? 26.605 -7.273 68.699 1.00 69.70 175 SER D CA 1
ATOM 3591 C C . SER D 1 39 ? 25.533 -6.253 68.289 1.00 66.00 175 SER D C 1
ATOM 3592 O O . SER D 1 39 ? 24.500 -6.130 68.947 1.00 73.49 175 SER D O 1
ATOM 3595 N N . PHE D 1 40 ? 25.773 -5.556 67.178 1.00 68.29 176 PHE D N 1
ATOM 3596 C CA . PHE D 1 40 ? 24.875 -4.511 66.678 1.00 67.70 176 PHE D CA 1
ATOM 3597 C C . PHE D 1 40 ? 24.518 -4.715 65.244 1.00 69.15 176 PHE D C 1
ATOM 3598 O O . PHE D 1 40 ? 24.832 -3.854 64.440 1.00 79.76 176 PHE D O 1
ATOM 3606 N N . PRO D 1 41 ? 23.871 -5.853 64.912 1.00 64.29 177 PRO D N 1
ATOM 3607 C CA . PRO D 1 41 ? 23.587 -6.213 63.542 1.00 60.05 177 PRO D CA 1
ATOM 3608 C C . PRO D 1 41 ? 22.726 -5.229 62.736 1.00 64.61 177 PRO D C 1
ATOM 3609 O O . PRO D 1 41 ? 22.865 -5.167 61.521 1.00 75.41 177 PRO D O 1
ATOM 3613 N N . GLU D 1 42 ? 21.814 -4.503 63.350 1.00 68.95 178 GLU D N 1
ATOM 3614 C CA . GLU D 1 42 ? 20.934 -3.700 62.518 1.00 77.78 178 GLU D CA 1
ATOM 3615 C C . GLU D 1 42 ? 21.765 -2.539 61.958 1.00 77.23 178 GLU D C 1
ATOM 3616 O O . GLU D 1 42 ? 21.598 -2.088 60.818 1.00 84.43 178 GLU D O 1
ATOM 3622 N N . TRP D 1 43 ? 22.659 -2.042 62.794 1.00 73.97 179 TRP D N 1
ATOM 3623 C CA . TRP D 1 43 ? 23.489 -0.958 62.383 1.00 66.55 179 TRP D CA 1
ATOM 3624 C C . TRP D 1 43 ? 24.637 -1.419 61.541 1.00 71.91 179 TRP D C 1
ATOM 3625 O O . TRP D 1 43 ? 24.844 -0.798 60.531 1.00 84.27 179 TRP D O 1
ATOM 3636 N N . PHE D 1 44 ? 25.330 -2.515 61.905 1.00 65.61 180 PHE D N 1
ATOM 3637 C CA . PHE D 1 44 ? 26.620 -2.894 61.270 1.00 69.06 180 PHE D CA 1
ATOM 3638 C C . PHE D 1 44 ? 26.656 -4.288 60.719 1.00 75.29 180 PHE D C 1
ATOM 3639 O O . PHE D 1 44 ? 27.736 -4.783 60.374 1.00 88.59 180 PHE D O 1
ATOM 3647 N N . GLY D 1 45 ? 25.508 -4.941 60.616 1.00 65.91 181 GLY D N 1
ATOM 3648 C CA . GLY D 1 45 ? 25.530 -6.380 60.322 1.00 68.43 181 GLY D CA 1
ATOM 3649 C C . GLY D 1 45 ? 26.150 -6.835 59.001 1.00 81.22 181 GLY D C 1
ATOM 3650 O O . GLY D 1 45 ? 26.893 -7.802 58.914 1.00 94.04 181 GLY D O 1
ATOM 3651 N N . THR D 1 46 ? 25.845 -6.131 57.941 1.00 86.98 182 THR D N 1
ATOM 3652 C CA . THR D 1 46 ? 26.319 -6.496 56.638 1.00 77.50 182 THR D CA 1
ATOM 3653 C C . THR D 1 46 ? 27.169 -5.274 56.204 1.00 80.85 182 THR D C 1
ATOM 3654 O O . THR D 1 46 ? 27.216 -4.273 56.893 1.00 84.44 182 THR D O 1
ATOM 3658 N N . LEU D 1 47 ? 27.865 -5.308 55.094 1.00 83.84 183 LEU D N 1
ATOM 3659 C CA . LEU D 1 47 ? 28.551 -4.080 54.714 1.00 70.61 183 LEU D CA 1
ATOM 3660 C C . LEU D 1 47 ? 27.600 -2.964 54.363 1.00 68.45 183 LEU D C 1
ATOM 3661 O O . LEU D 1 47 ? 27.808 -1.842 54.770 1.00 85.43 183 LEU D O 1
ATOM 3666 N N . GLY D 1 48 ? 26.569 -3.260 53.591 1.00 70.08 184 GLY D N 1
ATOM 3667 C CA . GLY D 1 48 ? 25.623 -2.2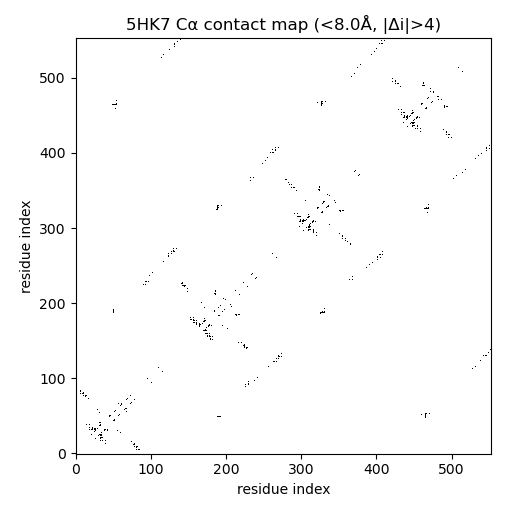19 53.166 1.00 75.44 184 GLY D CA 1
ATOM 3668 C C . GLY D 1 48 ? 24.966 -1.597 54.370 1.00 75.33 184 GLY D C 1
ATOM 3669 O O . GLY D 1 48 ? 24.667 -0.395 54.409 1.00 69.64 184 GLY D O 1
ATOM 3670 N N . ALA D 1 49 ? 24.796 -2.438 55.381 1.00 73.64 185 ALA D N 1
ATOM 3671 C CA . ALA D 1 49 ? 24.168 -2.034 56.601 1.00 73.23 185 ALA D CA 1
ATOM 3672 C C . ALA D 1 49 ? 24.937 -0.909 57.247 1.00 75.84 185 ALA D C 1
ATOM 3673 O O . ALA D 1 49 ? 24.296 0.039 57.748 1.00 78.17 185 ALA D O 1
ATOM 3675 N N . SER D 1 50 ? 26.279 -1.055 57.259 1.00 66.11 186 SER D N 1
ATOM 3676 C CA . SER D 1 50 ? 27.180 -0.138 57.952 1.00 67.41 186 SER D CA 1
ATOM 3677 C C . SER D 1 50 ? 27.287 1.092 57.130 1.00 71.07 186 SER D C 1
ATOM 3678 O O . SER D 1 50 ? 27.524 2.185 57.655 1.00 78.19 186 SER D O 1
ATOM 3681 N N . MET D 1 51 ? 27.114 0.934 55.833 1.00 65.32 187 MET D N 1
ATOM 3682 C CA . MET D 1 51 ? 27.344 2.065 54.985 1.00 69.26 187 MET D CA 1
ATOM 3683 C C . MET D 1 51 ? 26.245 3.013 55.271 1.00 69.30 187 MET D C 1
ATOM 3684 O O . MET D 1 51 ? 26.513 4.185 55.485 1.00 72.99 187 MET D O 1
ATOM 3689 N N . TYR D 1 52 ? 25.019 2.494 55.314 1.00 67.87 188 TYR D N 1
ATOM 3690 C CA . TYR D 1 52 ? 23.868 3.349 55.462 1.00 64.39 188 TYR D CA 1
ATOM 3691 C C . TYR D 1 52 ? 23.991 4.068 56.797 1.00 61.64 188 TYR D C 1
ATOM 3692 O O . TYR D 1 52 ? 23.785 5.257 56.874 1.00 71.53 188 TYR D O 1
ATOM 3701 N N . THR D 1 53 ? 24.347 3.333 57.835 1.00 63.28 189 THR D N 1
ATOM 3702 C CA . THR D 1 53 ? 24.590 3.868 59.167 1.00 62.06 189 THR D CA 1
ATOM 3703 C C . THR D 1 53 ? 25.758 4.843 59.194 1.00 66.99 189 THR D C 1
ATOM 3704 O O . THR D 1 53 ? 25.745 5.740 60.012 1.00 71.85 189 THR D O 1
ATOM 3708 N N . LEU D 1 54 ? 26.759 4.683 58.319 1.00 66.30 190 LEU D N 1
ATOM 3709 C CA . LEU D 1 54 ? 27.872 5.641 58.301 1.00 70.78 190 LEU D CA 1
ATOM 3710 C C . LEU D 1 54 ? 27.559 6.824 57.481 1.00 74.88 190 LEU D C 1
ATOM 3711 O O . LEU D 1 54 ? 28.229 7.821 57.575 1.00 87.39 190 LEU D O 1
ATOM 3716 N N . PHE D 1 55 ? 26.567 6.703 56.627 1.00 76.49 191 PHE D N 1
ATOM 3717 C CA . PHE D 1 55 ? 26.070 7.862 55.948 1.00 74.20 191 PHE D CA 1
ATOM 3718 C C . PHE D 1 55 ? 25.328 8.673 56.976 1.00 80.16 191 PHE D C 1
ATOM 3719 O O . PHE D 1 55 ? 25.360 9.887 56.945 1.00 92.55 191 PHE D O 1
ATOM 3727 N N . GLN D 1 56 ? 24.661 7.990 57.894 1.00 70.21 192 GLN D N 1
ATOM 3728 C CA . GLN D 1 56 ? 23.781 8.647 58.810 1.00 61.68 192 GLN D CA 1
ATOM 3729 C C . GLN D 1 56 ? 24.624 9.360 59.824 1.00 64.72 192 GLN D C 1
ATOM 3730 O O . GLN D 1 56 ? 24.219 10.447 60.304 1.00 60.47 192 GLN D O 1
ATOM 3736 N N . VAL D 1 57 ? 25.757 8.722 60.176 1.00 58.18 193 VAL D N 1
ATOM 3737 C CA . VAL D 1 57 ? 26.754 9.303 61.073 1.00 53.45 193 VAL D CA 1
ATOM 3738 C C . VAL D 1 57 ? 27.435 10.464 60.409 1.00 58.59 193 VAL D C 1
ATOM 3739 O O . VAL D 1 57 ? 27.816 11.417 61.079 1.00 65.90 193 VAL D O 1
ATOM 3743 N N . MET D 1 58 ? 27.606 10.400 59.096 1.00 60.87 194 MET D N 1
ATOM 3744 C CA . MET D 1 58 ? 28.269 11.508 58.404 1.00 68.63 194 MET D CA 1
ATOM 3745 C C . MET D 1 58 ? 27.420 12.775 58.388 1.00 71.56 194 MET D C 1
ATOM 3746 O O . MET D 1 58 ? 27.941 13.864 58.643 1.00 75.38 194 MET D O 1
ATOM 3751 N N . THR D 1 59 ? 26.126 12.617 58.094 1.00 65.13 195 THR D N 1
ATOM 3752 C CA . THR D 1 59 ? 25.152 13.698 58.194 1.00 63.77 195 THR D CA 1
ATOM 3753 C C . THR D 1 59 ? 24.943 14.124 59.642 1.00 70.54 195 THR D C 1
ATOM 3754 O O . THR D 1 59 ? 24.156 15.069 59.927 1.00 74.66 195 THR D O 1
ATOM 3758 N N . LEU D 1 60 ? 25.657 13.441 60.542 1.00 58.44 196 LEU D N 1
ATOM 3759 C CA . LEU D 1 60 ? 25.758 13.860 61.924 1.00 61.40 196 LEU D CA 1
ATOM 3760 C C . LEU D 1 60 ? 24.464 13.637 62.685 1.00 69.40 196 LEU D C 1
ATOM 3761 O O . LEU D 1 60 ? 24.185 14.328 63.669 1.00 72.97 196 LEU D O 1
ATOM 3766 N N . GLU D 1 61 ? 23.657 12.701 62.201 1.00 69.25 197 GLU D N 1
ATOM 3767 C CA . GLU D 1 61 ? 22.280 12.650 62.596 1.00 63.84 197 GLU D CA 1
ATOM 3768 C C . GLU D 1 61 ? 22.122 11.593 63.649 1.00 61.52 197 GLU D C 1
ATOM 3769 O O . GLU D 1 61 ? 22.268 10.433 63.353 1.00 67.49 197 GLU D O 1
ATOM 3775 N N . SER D 1 62 ? 21.817 11.966 64.883 1.00 62.76 198 SER D N 1
ATOM 3776 C CA . SER D 1 62 ? 21.723 10.945 65.906 1.00 65.35 198 SER D CA 1
ATOM 3777 C C . SER D 1 62 ? 22.995 10.109 66.021 1.00 60.76 198 SER D C 1
ATOM 3778 O O . SER D 1 62 ? 22.929 8.925 66.304 1.00 54.76 198 SER D O 1
ATOM 3781 N N . TRP D 1 63 ? 24.151 10.706 65.769 1.00 61.55 199 TRP D N 1
ATOM 3782 C CA . TRP D 1 63 ? 25.352 9.903 65.656 1.00 57.29 199 TRP D CA 1
ATOM 3783 C C . TRP D 1 63 ? 25.747 9.359 67.021 1.00 60.99 199 TRP D C 1
ATOM 3784 O O . TRP D 1 63 ? 26.314 8.292 67.106 1.00 67.72 199 TRP D O 1
ATOM 3795 N N . SER D 1 64 ? 25.386 10.069 68.080 1.00 59.81 200 SER D N 1
ATOM 3796 C CA . SER D 1 64 ? 25.841 9.758 69.408 1.00 59.55 200 SER D CA 1
ATOM 3797 C C . SER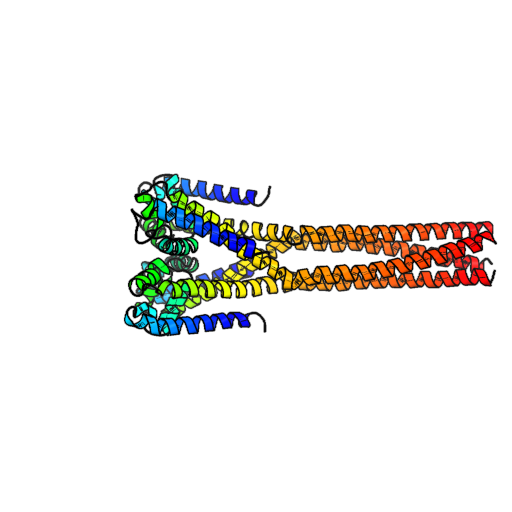 D 1 64 ? 24.733 9.161 70.272 1.00 71.41 200 SER D C 1
ATOM 3798 O O . SER D 1 64 ? 24.872 8.056 70.848 1.00 67.81 200 SER D O 1
ATOM 3801 N N . MET D 1 65 ? 23.650 9.923 70.428 1.00 73.92 201 MET D N 1
ATOM 3802 C CA . MET D 1 65 ? 22.590 9.496 71.331 1.00 65.00 201 MET D CA 1
ATOM 3803 C C . MET D 1 65 ? 21.998 8.296 70.684 1.00 63.20 201 MET D C 1
ATOM 3804 O O . MET D 1 65 ? 21.558 7.434 71.400 1.00 62.80 201 MET D O 1
ATOM 3809 N N . GLY D 1 66 ? 22.028 8.243 69.340 1.00 55.32 202 GLY D N 1
ATOM 3810 C CA . GLY D 1 66 ? 21.404 7.179 68.566 1.00 57.28 202 GLY D CA 1
ATOM 3811 C C . GLY D 1 66 ? 22.240 5.917 68.393 1.00 66.49 202 GLY D C 1
ATOM 3812 O O . GLY D 1 66 ? 21.790 4.813 68.712 1.00 69.41 202 GLY D O 1
ATOM 3813 N N . ILE D 1 67 ? 23.456 6.082 67.876 1.00 69.32 203 ILE D N 1
ATOM 3814 C CA . ILE D 1 67 ? 24.282 4.980 67.409 1.00 61.49 203 ILE D CA 1
ATOM 3815 C C . ILE D 1 67 ? 25.504 4.827 68.276 1.00 65.53 203 ILE D C 1
ATOM 3816 O O . ILE D 1 67 ? 25.810 3.748 68.729 1.00 75.88 203 ILE D O 1
ATOM 3821 N N . ALA D 1 68 ? 26.254 5.898 68.464 1.00 70.17 204 ALA D N 1
ATOM 3822 C CA . ALA D 1 68 ? 27.603 5.776 69.054 1.00 59.81 204 ALA D CA 1
ATOM 3823 C C . ALA D 1 68 ? 27.508 5.394 70.485 1.00 55.01 204 ALA D C 1
ATOM 3824 O O . ALA D 1 68 ? 28.138 4.493 70.872 1.00 55.00 204 ALA D O 1
ATOM 3826 N N . ARG D 1 69 ? 26.715 6.087 71.276 1.00 63.26 205 ARG D N 1
ATOM 3827 C CA . ARG D 1 69 ? 26.700 5.850 72.711 1.00 66.37 205 ARG D CA 1
ATOM 3828 C C . ARG D 1 69 ? 26.421 4.363 73.059 1.00 6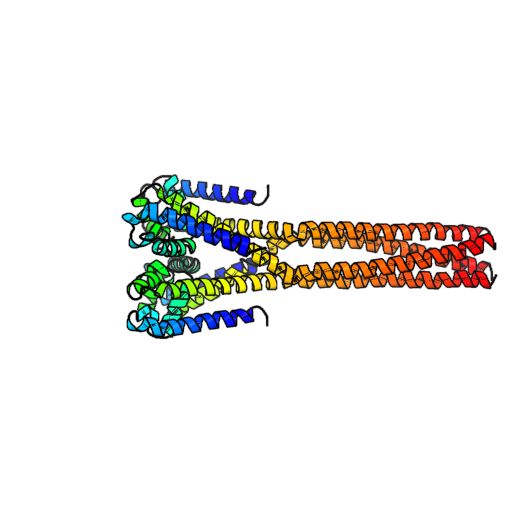9.15 205 ARG D C 1
ATOM 3829 O O . ARG D 1 69 ? 27.267 3.714 73.703 1.00 64.69 205 ARG D O 1
ATOM 3837 N N . PRO D 1 70 ? 25.256 3.823 72.621 1.00 64.83 206 PRO D N 1
ATOM 3838 C CA . PRO D 1 70 ? 24.931 2.406 72.744 1.00 60.99 206 PRO D CA 1
ATOM 3839 C C . PRO D 1 70 ? 25.980 1.409 72.272 1.00 60.13 206 PRO D C 1
ATOM 3840 O O . PRO D 1 70 ? 26.110 0.325 72.884 1.00 57.52 206 PRO D O 1
ATOM 3844 N N . VAL D 1 71 ? 26.719 1.758 71.226 1.00 54.43 207 VAL D N 1
ATOM 3845 C CA . VAL D 1 71 ? 27.845 0.919 70.815 1.00 54.75 207 VAL D CA 1
ATOM 3846 C C . VAL D 1 71 ? 29.070 1.025 71.738 1.00 60.92 207 VAL D C 1
ATOM 3847 O O . VAL D 1 71 ? 29.874 0.111 71.779 1.00 64.25 207 VAL D O 1
ATOM 3851 N N . ILE D 1 72 ? 29.182 2.128 72.482 1.00 57.93 208 ILE D N 1
ATOM 3852 C CA . ILE D 1 72 ? 30.342 2.435 73.288 1.00 56.85 208 ILE D CA 1
ATOM 3853 C C . ILE D 1 72 ? 30.118 1.798 74.607 1.00 61.13 208 ILE D C 1
ATOM 3854 O O . ILE D 1 72 ? 30.998 1.735 75.448 1.00 72.62 208 ILE D O 1
ATOM 3859 N N . GLU D 1 73 ? 28.916 1.327 74.828 1.00 71.69 209 GLU D N 1
ATOM 3860 C CA . GLU D 1 73 ? 28.694 0.722 76.103 1.00 81.73 209 GLU D CA 1
ATOM 3861 C C . GLU D 1 73 ? 28.775 -0.776 76.011 1.00 84.40 209 GLU D C 1
ATOM 3862 O O . GLU D 1 73 ? 28.614 -1.451 76.991 1.00 108.34 209 GLU D O 1
ATOM 3868 N N . ALA D 1 74 ? 29.014 -1.297 74.827 1.00 84.08 210 ALA D N 1
ATOM 3869 C CA . ALA D 1 74 ? 29.457 -2.642 74.679 1.00 70.14 210 ALA D CA 1
ATOM 3870 C C . ALA D 1 74 ? 30.964 -2.527 74.586 1.00 78.61 210 ALA D C 1
ATOM 3871 O O . ALA D 1 74 ? 31.715 -3.262 75.213 1.00 91.71 210 ALA D O 1
ATOM 3873 N N . TYR D 1 75 ? 31.396 -1.567 73.792 1.00 73.89 211 TYR D N 1
ATOM 3874 C CA . TYR D 1 75 ? 32.752 -1.479 73.358 1.00 65.42 211 TYR D CA 1
ATOM 3875 C C . TYR D 1 75 ? 33.303 -0.132 73.713 1.00 66.68 211 TYR D C 1
ATOM 3876 O O . TYR D 1 75 ? 33.406 0.752 72.856 1.00 57.21 211 TYR D O 1
ATOM 3885 N N . PRO D 1 76 ? 33.723 0.015 74.968 1.00 66.42 212 PRO D N 1
ATOM 3886 C CA . PRO D 1 76 ? 33.956 1.273 75.582 1.00 65.67 212 PRO D CA 1
ATOM 3887 C C . PRO D 1 76 ? 34.890 2.095 74.743 1.00 70.50 212 PRO D C 1
ATOM 3888 O O . PRO D 1 76 ? 34.749 3.330 74.718 1.00 82.15 212 PRO D O 1
ATOM 3892 N N . TRP D 1 77 ? 35.839 1.418 74.090 1.00 66.97 213 TRP D N 1
ATOM 3893 C CA . TRP D 1 77 ? 36.866 2.059 73.268 1.00 67.61 213 TRP D CA 1
ATOM 3894 C C . TRP D 1 77 ? 36.373 2.591 71.934 1.00 67.82 213 TRP D C 1
ATOM 3895 O O . TRP D 1 77 ? 37.161 3.064 71.148 1.00 64.13 213 TRP D O 1
ATOM 3906 N N . ALA D 1 78 ? 35.080 2.478 71.662 1.00 72.69 214 ALA D N 1
ATOM 3907 C CA . ALA D 1 78 ? 34.582 2.589 70.308 1.00 68.03 214 ALA D CA 1
ATOM 3908 C C . ALA D 1 78 ? 34.347 4.020 69.957 1.00 65.55 214 ALA D C 1
ATOM 3909 O O . ALA D 1 78 ? 33.900 4.321 68.864 1.00 71.38 214 ALA D O 1
ATOM 3911 N N . TRP D 1 79 ? 34.577 4.913 70.898 1.00 64.64 215 TRP D N 1
ATOM 3912 C CA . TRP D 1 79 ? 34.428 6.294 70.581 1.00 67.36 215 TRP D CA 1
ATOM 3913 C C . TRP D 1 79 ? 35.503 6.693 69.578 1.00 71.71 215 TRP D C 1
ATOM 3914 O O . TRP D 1 79 ? 35.284 7.622 68.807 1.00 76.54 215 TRP D O 1
ATOM 3925 N N . ILE D 1 80 ? 36.645 5.997 69.581 1.00 63.89 216 ILE D N 1
ATOM 3926 C CA . ILE D 1 80 ? 37.730 6.336 68.704 1.00 61.63 216 ILE D CA 1
ATOM 3927 C C . ILE D 1 80 ? 37.226 6.249 67.308 1.00 64.47 216 ILE D C 1
ATOM 3928 O O . ILE D 1 80 ? 37.626 7.041 66.448 1.00 66.77 216 ILE D O 1
ATOM 3933 N N . TYR D 1 81 ? 36.390 5.238 67.095 1.00 60.96 217 TYR D N 1
ATOM 3934 C CA . TYR D 1 81 ? 35.832 4.937 65.797 1.00 60.17 217 TYR D CA 1
ATOM 3935 C C . TYR D 1 81 ? 34.942 6.104 65.370 1.00 61.71 217 TYR D C 1
ATOM 3936 O O . TYR D 1 81 ? 35.112 6.659 64.295 1.00 60.81 217 TYR D O 1
ATOM 3945 N N . PHE D 1 82 ? 33.986 6.488 66.203 1.00 64.74 218 PHE D N 1
ATOM 3946 C CA . PHE D 1 82 ? 32.995 7.450 65.730 1.00 66.27 218 PHE D CA 1
ATOM 3947 C C . PHE D 1 82 ? 33.566 8.844 65.729 1.00 63.99 218 PHE D C 1
ATOM 3948 O O . PHE D 1 82 ? 33.254 9.616 64.852 1.00 64.01 218 PHE D O 1
ATOM 3956 N N . VAL D 1 83 ? 34.397 9.166 66.711 1.00 62.86 219 VAL D N 1
ATOM 3957 C CA . VAL D 1 83 ? 35.048 10.473 66.731 1.00 66.26 219 VAL D CA 1
ATOM 3958 C C . VAL D 1 83 ? 36.049 10.605 65.579 1.00 68.67 219 VAL D C 1
ATOM 3959 O O . VAL D 1 83 ? 36.113 11.641 64.893 1.00 67.04 219 VAL D O 1
ATOM 3963 N N . SER D 1 84 ? 36.824 9.557 65.345 1.00 62.39 220 SER D N 1
ATOM 3964 C CA . SER D 1 84 ? 37.796 9.667 64.303 1.00 68.68 220 SER D CA 1
ATOM 3965 C C . SER D 1 84 ? 37.062 9.761 62.954 1.00 65.06 220 SER D C 1
ATOM 3966 O O . SER D 1 84 ? 37.513 10.414 62.043 1.00 66.51 220 SER D O 1
ATOM 3969 N N . PHE D 1 85 ? 35.923 9.110 62.823 1.00 66.82 221 PHE D N 1
ATOM 3970 C CA . PHE D 1 85 ? 35.308 9.048 61.525 1.00 65.05 221 PHE D CA 1
ATOM 3971 C C . PHE D 1 85 ? 34.705 10.385 61.207 1.00 72.59 221 PHE D C 1
ATOM 3972 O O . PHE D 1 85 ? 34.812 10.866 60.087 1.00 89.04 221 PHE D O 1
ATOM 3980 N N . ILE D 1 86 ? 34.069 10.989 62.196 1.00 71.04 222 ILE D N 1
ATOM 3981 C CA . ILE D 1 86 ? 33.505 12.298 62.007 1.00 68.88 222 ILE D CA 1
ATOM 3982 C C . ILE D 1 86 ? 34.617 13.271 61.752 1.00 75.84 222 ILE D C 1
ATOM 3983 O O . ILE D 1 86 ? 34.498 14.045 60.824 1.00 88.05 222 ILE D O 1
ATOM 3988 N N . LEU D 1 87 ? 35.699 13.231 62.536 1.00 67.56 223 LEU D N 1
ATOM 3989 C CA . LEU D 1 87 ? 36.748 14.235 62.363 1.00 62.24 223 LEU D CA 1
ATOM 3990 C C . LEU D 1 87 ? 37.325 14.196 60.987 1.00 75.60 223 LEU D C 1
ATOM 3991 O O . LEU D 1 87 ? 37.447 15.207 60.300 1.00 96.41 223 LEU D O 1
ATOM 3996 N N . VAL D 1 88 ? 37.702 13.001 60.596 1.00 80.87 224 VAL D N 1
ATOM 3997 C CA . VAL D 1 88 ? 38.340 12.806 59.333 1.00 74.66 224 VAL D CA 1
ATOM 3998 C C . VAL D 1 88 ? 37.378 13.068 58.200 1.00 76.11 224 VAL D C 1
ATOM 3999 O O . VAL D 1 88 ? 37.773 13.636 57.203 1.00 84.76 224 VAL D O 1
ATOM 4003 N N . SER D 1 89 ? 36.132 12.639 58.321 1.00 80.97 225 SER D N 1
ATOM 4004 C CA . SER D 1 89 ? 35.233 12.786 57.178 1.00 93.41 225 SER D CA 1
ATOM 4005 C C . SER D 1 89 ? 34.710 14.233 57.076 1.00 96.55 225 SER D C 1
ATOM 4006 O O . SER D 1 89 ? 34.386 14.718 55.992 1.00 91.21 225 SER D O 1
ATOM 4009 N N . SER D 1 90 ? 34.666 14.940 58.195 1.00 95.98 226 SER D N 1
ATOM 4010 C CA . SER D 1 90 ? 34.341 16.350 58.142 1.00 91.15 226 SER D CA 1
ATOM 4011 C C . SER D 1 90 ? 35.465 17.130 57.516 1.00 91.27 226 SER D C 1
ATOM 4012 O O . SER D 1 90 ? 35.208 17.955 56.647 1.00 94.78 226 SER D O 1
ATOM 4015 N N . PHE D 1 91 ? 36.705 16.879 57.938 1.00 90.46 227 PHE D N 1
ATOM 4016 C CA . PHE D 1 91 ? 37.822 17.515 57.260 1.00 90.05 227 PHE D CA 1
ATOM 4017 C C . PHE D 1 91 ? 37.811 17.331 55.751 1.00 84.87 227 PHE D C 1
ATOM 4018 O O . PHE D 1 91 ? 37.995 18.265 54.984 1.00 92.05 227 PHE D O 1
ATOM 4026 N N . THR D 1 92 ? 37.549 16.113 55.332 1.00 78.54 228 THR D N 1
ATOM 4027 C CA . THR D 1 92 ? 37.462 15.823 53.941 1.00 70.21 228 THR D CA 1
ATOM 4028 C C . THR D 1 92 ? 36.290 16.488 53.273 1.00 79.44 228 THR D C 1
ATOM 4029 O O . THR D 1 92 ? 36.418 16.886 52.131 1.00 94.09 228 THR D O 1
ATOM 4033 N N . VAL D 1 93 ? 35.145 16.611 53.943 1.00 87.27 229 VAL D N 1
ATOM 4034 C CA . VAL D 1 93 ? 34.010 17.274 53.281 1.00 90.35 229 VAL D CA 1
ATOM 4035 C C . VAL D 1 93 ? 34.226 18.762 53.338 1.00 95.52 229 VAL D C 1
ATOM 4036 O O . VAL D 1 93 ? 33.678 19.504 52.523 1.00 92.39 229 VAL D O 1
ATOM 4040 N N . LEU D 1 94 ? 35.007 19.196 54.323 1.00 92.88 230 LEU D N 1
ATOM 4041 C CA . LEU D 1 94 ? 35.284 20.600 54.448 1.00 98.90 230 LEU D CA 1
ATOM 4042 C C . LEU D 1 94 ? 35.988 21.010 53.196 1.00 99.91 230 LEU D C 1
ATOM 4043 O O . LEU D 1 94 ? 35.577 21.954 52.542 1.00 105.80 230 LEU D O 1
ATOM 4048 N N . ASN D 1 95 ? 37.047 20.273 52.864 1.00 96.73 231 ASN D N 1
ATOM 4049 C CA . ASN D 1 95 ? 37.879 20.582 51.707 1.00 91.57 231 ASN D CA 1
ATOM 4050 C C . ASN D 1 95 ? 37.197 20.410 50.395 1.00 89.92 231 ASN D C 1
ATOM 4051 O O . ASN D 1 95 ? 37.408 21.206 49.501 1.00 116.13 231 ASN D O 1
ATOM 4056 N N . LEU D 1 96 ? 36.396 19.369 50.250 1.00 80.85 232 LEU D N 1
ATOM 4057 C CA . LEU D 1 96 ? 35.665 19.209 49.017 1.00 81.09 232 LEU D CA 1
ATOM 4058 C C . LEU D 1 96 ? 34.823 20.454 48.819 1.00 82.15 232 LEU D C 1
ATOM 4059 O O . LEU D 1 96 ? 34.529 20.864 47.710 1.00 85.93 232 LEU D O 1
ATOM 4064 N N . PHE D 1 97 ? 34.428 21.057 49.917 1.00 81.33 233 PHE D N 1
ATOM 4065 C CA . PHE D 1 97 ? 33.538 22.176 49.835 1.00 91.89 233 PHE D CA 1
ATOM 4066 C C . PHE D 1 97 ? 34.356 23.366 49.337 1.00 93.99 233 PHE D C 1
ATOM 4067 O O . PHE D 1 97 ? 33.935 24.033 48.394 1.00 96.72 233 PHE D O 1
ATOM 4075 N N . ILE D 1 98 ? 35.522 23.610 49.951 1.00 91.51 234 ILE D N 1
ATOM 4076 C CA . ILE D 1 98 ? 36.376 24.746 49.608 1.00 87.32 234 ILE D CA 1
ATOM 4077 C C . ILE D 1 98 ? 36.754 24.581 48.165 1.00 97.36 234 ILE D C 1
ATOM 4078 O O . ILE D 1 98 ? 36.507 25.469 47.354 1.00 108.63 234 ILE D O 1
ATOM 4083 N N . GLY D 1 99 ? 37.362 23.440 47.851 1.00 85.54 235 GLY D N 1
ATOM 4084 C CA . GLY D 1 99 ? 37.755 23.151 46.501 1.00 82.24 235 GLY D CA 1
ATOM 4085 C C . GLY D 1 99 ? 36.653 23.515 45.518 1.00 88.37 235 GLY D C 1
ATOM 4086 O O . GLY D 1 99 ? 36.922 23.994 44.430 1.00 105.70 235 GLY D O 1
ATOM 4087 N N . ILE D 1 100 ? 35.400 23.309 45.884 1.00 88.58 236 ILE D N 1
ATOM 4088 C CA . ILE D 1 100 ? 34.350 23.692 44.963 1.00 85.44 236 ILE D CA 1
ATOM 4089 C C . ILE D 1 100 ? 34.124 25.181 44.946 1.00 91.07 236 ILE D C 1
ATOM 4090 O O . ILE D 1 100 ? 33.920 25.732 43.875 1.00 101.40 236 ILE D O 1
ATOM 4095 N N . ILE D 1 101 ? 34.179 25.850 46.090 1.00 87.16 237 ILE D N 1
ATOM 4096 C CA . ILE D 1 101 ? 34.180 27.311 46.021 1.00 97.47 237 ILE D CA 1
ATOM 4097 C C . ILE D 1 101 ? 35.314 27.895 45.155 1.00 93.87 237 ILE D C 1
ATOM 4098 O O . ILE D 1 101 ? 35.028 28.637 44.216 1.00 100.89 237 ILE D O 1
ATOM 4103 N N . ILE D 1 102 ? 36.575 27.566 45.471 1.00 81.16 238 ILE D N 1
ATOM 4104 C CA . ILE D 1 102 ? 37.717 27.956 44.633 1.00 74.07 238 ILE D CA 1
ATOM 4105 C C . ILE D 1 102 ? 37.346 27.722 43.161 1.00 80.05 238 ILE D C 1
ATOM 4106 O O . ILE D 1 102 ? 37.207 28.655 42.375 1.00 87.78 238 ILE D O 1
ATOM 4111 N N . GLU D 1 103 ? 37.156 26.465 42.808 1.00 78.94 239 GLU D N 1
ATOM 4112 C CA . GLU D 1 103 ? 36.849 26.091 41.449 1.00 80.89 239 GLU D CA 1
ATOM 4113 C C . GLU D 1 103 ? 35.662 26.856 40.893 1.00 80.39 239 GLU D C 1
ATOM 4114 O O . GLU D 1 103 ? 35.645 27.220 39.734 1.00 83.73 239 GLU D O 1
ATOM 4120 N N . SER D 1 104 ? 34.649 27.070 41.713 1.00 87.08 240 SER D N 1
ATOM 4121 C CA . SER D 1 104 ? 33.501 27.821 41.262 1.00 97.31 240 SER D CA 1
ATOM 4122 C C . SER D 1 104 ? 33.899 29.260 40.918 1.00 103.01 240 SER D C 1
ATOM 4123 O O . SER D 1 104 ? 33.621 29.751 39.824 1.00 104.20 240 SER D O 1
ATOM 4126 N N . MET D 1 105 ? 34.592 29.923 41.830 1.00 105.10 241 MET D N 1
ATOM 4127 C CA . MET D 1 105 ? 35.009 31.285 41.577 1.00 96.28 241 MET D CA 1
ATOM 4128 C C . MET D 1 105 ? 36.196 31.432 40.591 1.00 95.53 241 MET D C 1
ATOM 4129 O O . MET D 1 105 ? 36.426 32.513 40.054 1.00 102.54 241 MET D O 1
ATOM 4134 N N . GLN D 1 106 ? 36.920 30.352 40.316 1.00 93.02 242 GLN D N 1
ATOM 4135 C CA . GLN D 1 106 ? 37.858 30.357 39.188 1.00 90.23 242 GLN D CA 1
ATOM 4136 C C . GLN D 1 106 ? 37.129 30.511 37.897 1.00 83.46 242 GLN D C 1
ATOM 4137 O O . GLN D 1 106 ? 37.719 30.851 36.905 1.00 110.11 242 GLN D O 1
ATOM 4143 N N . SER D 1 107 ? 35.843 30.250 37.892 1.00 83.45 243 SER D N 1
ATOM 4144 C CA . SER D 1 107 ? 35.132 30.323 36.655 1.00 86.55 243 SER D CA 1
ATOM 4145 C C . SER D 1 107 ? 34.419 31.649 36.558 1.00 94.82 243 SER D C 1
ATOM 4146 O O . SER D 1 107 ? 34.502 32.325 35.531 1.00 124.16 243 SER D O 1
ATOM 4149 N N . ALA D 1 108 ? 33.741 32.020 37.637 1.00 92.73 244 ALA D N 1
ATOM 4150 C CA . ALA D 1 108 ? 32.906 33.203 37.664 1.00 100.10 244 ALA D CA 1
ATOM 4151 C C . ALA D 1 108 ? 33.728 34.394 37.220 1.00 105.91 244 ALA D C 1
ATOM 4152 O O . ALA D 1 108 ? 33.299 35.226 36.420 1.00 120.71 244 ALA D O 1
ATOM 4154 N N . HIS D 1 109 ? 34.941 34.442 37.734 1.00 102.61 245 HIS D N 1
ATOM 4155 C CA . HIS D 1 109 ? 35.704 35.632 37.672 1.00 95.06 245 HIS D CA 1
ATOM 4156 C C . HIS D 1 109 ? 37.066 35.361 37.148 1.00 94.86 245 HIS D C 1
ATOM 4157 O O . HIS D 1 109 ? 37.451 35.936 36.144 1.00 133.57 245 HIS D O 1
ATOM 4164 N N . TRP D 1 110 ? 37.833 34.562 37.877 1.00 78.08 246 TRP D N 1
ATOM 4165 C CA . TRP D 1 110 ? 39.265 34.631 37.739 1.00 82.60 246 TRP D CA 1
ATOM 4166 C C . TRP D 1 110 ? 39.687 34.247 36.343 1.00 92.51 246 TRP D C 1
ATOM 4167 O O . TRP D 1 110 ? 40.657 34.770 35.832 1.00 100.29 246 TRP D O 1
ATOM 4178 N N . GLU D 1 111 ? 38.978 33.324 35.716 1.00 102.44 247 GLU D N 1
ATOM 4179 C CA . GLU D 1 111 ? 39.452 32.858 34.435 1.00 108.49 247 GLU D CA 1
ATOM 4180 C C . GLU D 1 111 ? 39.266 33.938 33.433 1.00 107.13 247 GLU D C 1
ATOM 4181 O O . GLU D 1 111 ? 40.174 34.217 32.640 1.00 89.26 247 GLU D O 1
ATOM 4187 N N . ALA D 1 112 ? 38.064 34.514 33.494 1.00 111.62 248 ALA D N 1
ATOM 4188 C CA . ALA D 1 112 ? 37.648 35.620 32.655 1.00 110.01 248 ALA D CA 1
ATOM 4189 C C . ALA D 1 112 ? 38.471 36.900 32.888 1.00 100.17 248 ALA D C 1
ATOM 4190 O O . ALA D 1 112 ? 38.867 37.528 31.928 1.00 113.99 248 ALA D O 1
ATOM 4192 N N . GLU D 1 113 ? 38.732 37.268 34.147 1.00 93.45 249 GLU D N 1
ATOM 4193 C CA . GLU D 1 113 ? 39.640 38.385 34.491 1.00 90.03 249 GLU D CA 1
ATOM 4194 C C . GLU D 1 113 ? 41.034 38.277 33.878 1.00 89.21 249 GLU D C 1
ATOM 4195 O O . GLU D 1 113 ? 41.457 39.190 33.192 1.00 120.70 249 GLU D O 1
ATOM 4201 N N . ASP D 1 114 ? 41.733 37.168 34.078 1.00 92.21 250 ASP D N 1
ATOM 4202 C CA . ASP D 1 114 ? 43.075 36.981 33.490 1.00 97.80 250 ASP D CA 1
ATOM 4203 C C . ASP D 1 114 ? 43.058 37.014 31.973 1.00 102.42 250 ASP D C 1
ATOM 4204 O O . ASP D 1 114 ? 44.088 37.089 31.332 1.00 122.61 250 ASP D O 1
ATOM 4209 N N . ALA D 1 115 ? 41.878 36.923 31.394 1.00 101.70 251 ALA D N 1
ATOM 4210 C CA . ALA D 1 115 ? 41.766 36.860 29.963 1.00 95.98 251 ALA D CA 1
ATOM 4211 C C . ALA D 1 115 ? 41.730 38.256 29.438 1.00 95.72 251 ALA D C 1
ATOM 4212 O O . ALA D 1 115 ? 41.984 38.497 28.258 1.00 139.14 251 ALA D O 1
ATOM 4214 N N . LYS D 1 116 ? 41.348 39.184 30.295 1.00 91.39 252 LYS D N 1
ATOM 4215 C CA . LYS D 1 116 ? 41.211 40.548 29.866 1.00 92.67 252 LYS D CA 1
ATOM 4216 C C . LYS D 1 116 ? 42.481 41.245 30.246 1.00 91.86 252 LYS D C 1
ATOM 4217 O O . LYS D 1 116 ? 42.939 42.057 29.470 1.00 122.91 252 LYS D O 1
ATOM 4223 N N . ARG D 1 117 ? 43.016 40.941 31.395 1.00 83.45 253 ARG D N 1
ATOM 4224 C CA . ARG D 1 117 ? 44.174 41.606 31.851 1.00 91.90 253 ARG D CA 1
ATOM 4225 C C . ARG D 1 117 ? 45.260 41.389 30.862 1.00 87.11 253 ARG D C 1
ATOM 4226 O O . ARG D 1 117 ? 46.039 42.242 30.611 1.00 117.71 253 ARG D O 1
ATOM 4234 N N . ILE D 1 118 ? 45.321 40.211 30.330 1.00 81.29 254 ILE D N 1
ATOM 4235 C CA . ILE D 1 118 ? 46.328 39.801 29.342 1.00 90.75 254 ILE D CA 1
ATOM 4236 C C . ILE D 1 118 ? 46.105 40.447 27.974 1.00 88.86 254 ILE D C 1
ATOM 4237 O O . ILE D 1 118 ? 46.952 41.203 27.472 1.00 106.98 254 ILE D O 1
ATOM 4242 N N . GLU D 1 119 ? 44.949 40.167 27.402 1.00 93.13 255 GLU D N 1
ATOM 4243 C CA . GLU D 1 119 ? 44.585 40.683 26.105 1.00 104.21 255 GLU D CA 1
ATOM 4244 C C . GLU D 1 119 ? 44.609 42.211 26.133 1.00 92.71 255 GLU D C 1
ATOM 4245 O O . GLU D 1 119 ? 45.166 42.845 25.255 1.00 107.88 255 GLU D O 1
ATOM 4251 N N . GLN D 1 120 ? 44.085 42.814 27.177 1.00 84.69 256 GLN D N 1
ATOM 4252 C CA . GLN D 1 120 ? 44.174 44.275 27.296 1.00 88.58 256 GLN D CA 1
ATOM 4253 C C . GLN D 1 120 ? 45.583 44.835 27.605 1.00 77.87 256 GLN D C 1
ATOM 4254 O O . GLN D 1 120 ? 45.786 46.032 27.742 1.00 83.29 256 GLN D O 1
ATOM 4260 N N . GLU D 1 121 ? 46.561 43.978 27.721 1.00 75.07 257 GLU D N 1
ATOM 4261 C CA . GLU D 1 121 ? 47.889 44.472 27.816 1.00 75.77 257 GLU D CA 1
ATOM 4262 C C . GLU D 1 121 ? 48.679 44.044 26.593 1.00 83.78 257 GLU D C 1
ATOM 4263 O O . GLU D 1 121 ? 49.641 44.709 26.215 1.00 94.37 257 GLU D O 1
ATOM 4269 N N . GLN D 1 122 ? 48.246 42.986 25.916 1.00 89.12 258 GLN D N 1
ATOM 4270 C CA . GLN D 1 122 ? 48.618 42.883 24.514 1.00 88.74 258 GLN D CA 1
ATOM 4271 C C . GLN D 1 122 ? 48.338 44.195 23.833 1.00 87.60 258 GLN D C 1
ATOM 4272 O O . GLN D 1 122 ? 49.191 44.701 23.122 1.00 100.95 258 GLN D O 1
ATOM 4278 N N . ARG D 1 123 ? 47.167 44.762 24.086 1.00 75.91 259 ARG D N 1
ATOM 4279 C CA . ARG D 1 123 ? 46.791 45.962 23.412 1.00 78.15 259 ARG D CA 1
ATOM 4280 C C . ARG D 1 123 ? 47.711 47.067 23.750 1.00 77.69 259 ARG D C 1
ATOM 4281 O O . ARG D 1 123 ? 48.166 47.785 22.871 1.00 92.01 259 ARG D O 1
ATOM 4289 N N . ALA D 1 124 ? 47.978 47.229 25.028 1.00 78.51 260 ALA D N 1
ATOM 4290 C CA . ALA D 1 124 ? 48.804 48.349 25.438 1.00 80.88 260 ALA D CA 1
ATOM 4291 C C . ALA D 1 124 ? 50.232 48.192 24.990 1.00 75.05 260 ALA D C 1
ATOM 4292 O O . ALA D 1 124 ? 50.905 49.176 24.789 1.00 82.37 260 ALA D O 1
ATOM 4294 N N . HIS D 1 125 ? 50.689 46.955 24.860 1.00 75.16 261 HIS D N 1
ATOM 4295 C CA . HIS D 1 125 ? 52.060 46.676 24.494 1.00 76.84 261 HIS D CA 1
ATOM 4296 C C . HIS D 1 125 ? 52.200 47.044 23.070 1.00 81.59 261 HIS D C 1
ATOM 4297 O O . HIS D 1 125 ? 53.201 47.626 22.694 1.00 83.19 261 HIS D O 1
ATOM 4304 N N . ASP D 1 126 ? 51.203 46.654 22.278 1.00 79.57 262 ASP D N 1
ATOM 4305 C CA . ASP D 1 126 ? 51.238 46.836 20.850 1.00 77.17 262 ASP D CA 1
ATOM 4306 C C . ASP D 1 126 ? 51.263 48.288 20.587 1.00 76.64 262 ASP D C 1
ATOM 4307 O O . ASP D 1 126 ? 52.026 48.759 19.758 1.00 85.18 262 ASP D O 1
ATOM 4312 N N . GLU D 1 127 ? 50.447 49.007 21.336 1.00 80.47 263 GLU D N 1
ATOM 4313 C CA . GLU D 1 127 ? 50.380 50.452 21.212 1.00 82.30 263 GLU D CA 1
ATOM 4314 C C . GLU D 1 127 ? 51.720 51.122 21.444 1.00 72.73 263 GLU D C 1
ATOM 4315 O O . GLU D 1 127 ? 52.045 52.065 20.779 1.00 79.26 263 GLU D O 1
ATOM 4321 N N . ARG D 1 128 ? 52.468 50.639 22.417 1.00 68.26 264 ARG D N 1
ATOM 4322 C CA . ARG D 1 128 ? 53.770 51.170 22.757 1.00 72.35 264 ARG D CA 1
ATOM 4323 C C . ARG D 1 128 ? 54.835 50.821 21.729 1.00 81.60 264 ARG D C 1
ATOM 4324 O O . ARG D 1 128 ? 55.905 51.455 21.670 1.00 84.40 264 ARG D O 1
ATOM 4332 N N . LEU D 1 129 ? 54.565 49.760 20.976 1.00 79.36 265 LEU D N 1
ATOM 4333 C CA . LEU D 1 129 ? 55.516 49.232 20.035 1.00 80.43 265 LEU D CA 1
ATOM 4334 C C . LEU D 1 129 ? 55.441 50.048 18.801 1.00 82.20 265 LEU D C 1
ATOM 4335 O O . LEU D 1 129 ? 56.406 50.129 18.043 1.00 95.58 265 LEU D O 1
ATOM 4340 N N . GLU D 1 130 ? 54.265 50.616 18.584 1.00 71.28 266 GLU D N 1
ATOM 4341 C CA . GLU D 1 130 ? 54.001 51.387 17.409 1.00 71.25 266 GLU D CA 1
ATOM 4342 C C . GLU D 1 130 ? 54.604 52.748 17.608 1.00 74.45 266 GLU D C 1
ATOM 4343 O O . GLU D 1 130 ? 55.076 53.382 16.689 1.00 87.64 266 GLU D O 1
ATOM 4349 N N . MET D 1 131 ? 54.559 53.205 18.834 1.00 68.82 267 MET D N 1
ATOM 4350 C CA . MET D 1 131 ? 55.163 54.434 19.156 1.00 70.08 267 MET D CA 1
ATOM 4351 C C . MET D 1 131 ? 56.650 54.293 19.240 1.00 75.28 267 MET D C 1
ATOM 4352 O O . MET D 1 131 ? 57.333 55.294 19.245 1.00 92.79 267 MET D O 1
ATOM 4357 N N . LEU D 1 132 ? 57.160 53.076 19.379 1.00 75.56 268 LEU D N 1
ATOM 4358 C CA . LEU D 1 132 ? 58.588 52.884 19.384 1.00 75.36 268 LEU D CA 1
ATOM 4359 C C . LEU D 1 132 ? 59.055 53.008 17.972 1.00 81.25 268 LEU D C 1
ATOM 4360 O O . LEU D 1 132 ? 60.139 53.526 17.728 1.00 87.43 268 LEU D O 1
ATOM 4365 N N . GLN D 1 133 ? 58.251 52.535 17.025 1.00 78.16 269 GLN D N 1
ATOM 4366 C CA . GLN D 1 133 ? 58.755 52.511 15.667 1.00 83.00 269 GLN D CA 1
ATOM 4367 C C . GLN D 1 133 ? 58.700 53.913 15.173 1.00 79.64 269 GLN D C 1
ATOM 4368 O O . GLN D 1 133 ? 59.583 54.367 14.472 1.00 87.64 269 GLN D O 1
ATOM 4374 N N . LEU D 1 134 ? 57.654 54.613 15.562 1.00 71.96 270 LEU D N 1
ATOM 4375 C CA . LEU D 1 134 ? 57.482 55.902 15.031 1.00 63.74 270 LEU D CA 1
ATOM 4376 C C . LEU D 1 134 ? 58.658 56.708 15.473 1.00 58.24 270 LEU D C 1
ATOM 4377 O O . LEU D 1 134 ? 59.230 57.393 14.676 1.00 68.72 270 LEU D O 1
ATOM 4382 N N . ILE D 1 135 ? 59.047 56.609 16.725 1.00 53.79 271 ILE D N 1
ATOM 4383 C CA . ILE D 1 135 ? 60.148 57.403 17.213 1.00 61.90 271 ILE D CA 1
ATOM 4384 C C . ILE D 1 135 ? 61.421 56.964 16.544 1.00 65.55 271 ILE D C 1
ATOM 4385 O O . ILE D 1 135 ? 62.364 57.701 16.438 1.00 72.74 271 ILE D O 1
ATOM 4390 N N . ARG D 1 136 ? 61.458 55.732 16.106 1.00 70.14 272 ARG D N 1
ATOM 4391 C CA . ARG D 1 136 ? 62.655 55.257 15.529 1.00 66.47 272 ARG D CA 1
ATOM 4392 C C . ARG D 1 136 ? 62.722 55.730 14.118 1.00 75.64 272 ARG D C 1
ATOM 4393 O O . ARG D 1 136 ? 63.731 56.236 13.704 1.00 93.38 272 ARG D O 1
ATOM 4401 N N . ASP D 1 137 ? 61.641 55.596 13.372 1.00 84.35 273 ASP D N 1
ATOM 4402 C CA . ASP D 1 137 ? 61.626 56.122 12.014 1.00 85.66 273 ASP D CA 1
ATOM 4403 C C . ASP D 1 137 ? 61.945 57.594 12.000 1.00 76.51 273 ASP D C 1
ATOM 4404 O O . ASP D 1 137 ? 62.780 58.036 11.253 1.00 80.46 273 ASP D O 1
ATOM 4409 N N . LEU D 1 138 ? 61.293 58.343 12.863 1.00 75.08 274 LEU D N 1
ATOM 4410 C CA . LEU D 1 138 ? 61.543 59.754 12.997 1.00 67.31 274 LEU D CA 1
ATOM 4411 C C . LEU D 1 138 ? 63.005 60.003 13.302 1.00 72.21 274 LEU D C 1
ATOM 4412 O O . LEU D 1 138 ? 63.581 60.953 12.807 1.00 78.92 274 LEU D O 1
ATOM 4417 N N . SER D 1 139 ? 63.601 59.147 14.129 1.00 75.61 275 SER D N 1
ATOM 4418 C CA . SER D 1 139 ? 64.898 59.448 14.722 1.00 81.35 275 SER D CA 1
ATOM 4419 C C . SER D 1 139 ? 65.955 59.398 13.665 1.00 85.17 275 SER D C 1
ATOM 4420 O O . SER D 1 139 ? 67.077 59.818 13.887 1.00 96.95 275 SER D O 1
ATOM 4423 N N . SER D 1 140 ? 65.582 58.874 12.513 1.00 80.48 276 SER D N 1
ATOM 4424 C CA . SER D 1 140 ? 66.540 58.596 11.484 1.00 83.16 276 SER D CA 1
ATOM 4425 C C . SER D 1 140 ? 66.317 59.510 10.283 1.00 81.27 276 SER D C 1
ATOM 4426 O O . SER D 1 140 ? 67.161 59.582 9.407 1.00 92.33 276 SER D O 1
ATOM 4429 N N . LYS D 1 141 ? 65.173 60.178 10.218 1.00 76.53 277 LYS D N 1
ATOM 4430 C CA . LYS D 1 141 ? 65.000 61.239 9.245 1.00 69.78 277 LYS D CA 1
ATOM 4431 C C . LYS D 1 141 ? 65.690 62.408 9.817 1.00 67.36 277 LYS D C 1
ATOM 4432 O O . LYS D 1 141 ? 66.299 63.166 9.101 1.00 77.86 277 LYS D O 1
ATOM 4438 N N . VAL D 1 142 ? 65.582 62.562 11.127 1.00 71.66 278 VAL D N 1
ATOM 4439 C CA . VAL D 1 142 ? 66.145 63.709 11.776 1.00 77.39 278 VAL D CA 1
ATOM 4440 C C . VAL D 1 142 ? 67.613 63.609 11.661 1.00 80.48 278 VAL D C 1
ATOM 4441 O O . VAL D 1 142 ? 68.291 64.580 11.940 1.00 92.98 278 VAL D O 1
ATOM 4445 N N . ASP D 1 143 ? 68.125 62.460 11.256 1.00 80.20 279 ASP D N 1
ATOM 4446 C CA . ASP D 1 143 ? 69.550 62.446 11.094 1.00 96.08 279 ASP D CA 1
ATOM 4447 C C . ASP D 1 143 ? 70.007 62.095 9.707 1.00 90.95 279 ASP D C 1
ATOM 4448 O O . ASP D 1 143 ? 71.187 61.979 9.455 1.00 98.27 279 ASP D O 1
ATOM 4453 N N . ARG D 1 144 ? 69.074 61.983 8.785 1.00 89.02 280 ARG D N 1
ATOM 4454 C CA . ARG D 1 144 ? 69.455 62.185 7.417 1.00 85.03 280 ARG D CA 1
ATOM 4455 C C . ARG D 1 144 ? 69.323 63.657 7.027 1.00 82.76 280 ARG D C 1
ATOM 4456 O O . ARG D 1 144 ? 69.918 64.046 6.062 1.00 102.39 280 ARG D O 1
ATOM 4464 N N . LEU D 1 145 ? 68.606 64.478 7.794 1.00 83.87 281 LEU D N 1
ATOM 4465 C CA . LEU D 1 145 ? 68.815 65.938 7.747 1.00 84.69 281 LEU D CA 1
ATOM 4466 C C . LEU D 1 145 ? 70.202 66.263 8.229 1.00 97.91 281 LEU D C 1
ATOM 4467 O O . LEU D 1 145 ? 70.875 67.085 7.642 1.00 115.17 281 LEU D O 1
ATOM 4472 N N . GLU D 1 146 ? 70.630 65.640 9.320 1.00 96.69 282 GLU D N 1
ATOM 4473 C CA . GLU D 1 146 ? 71.922 65.964 9.886 1.00 96.31 282 GLU D CA 1
ATOM 4474 C C . GLU D 1 146 ? 73.026 65.654 8.910 1.00 117.52 282 GLU D C 1
ATOM 4475 O O . GLU D 1 146 ? 74.136 66.169 9.045 1.00 156.56 282 GLU D O 1
ATOM 4481 N N . ARG D 1 147 ? 72.731 64.814 7.926 1.00 116.14 283 ARG D N 1
ATOM 4482 C CA . ARG D 1 147 ? 73.730 64.481 6.925 1.00 124.47 283 ARG D CA 1
ATOM 4483 C C . ARG D 1 147 ? 73.479 65.088 5.564 1.00 129.41 283 ARG D C 1
ATOM 4484 O O . ARG D 1 147 ? 74.420 65.346 4.841 1.00 167.32 283 ARG D O 1
ATOM 4492 N N . ARG D 1 148 ? 72.222 65.253 5.184 1.00 139.57 284 ARG D N 1
ATOM 4493 C CA . ARG D 1 148 ? 71.920 65.811 3.876 1.00 129.69 284 ARG D CA 1
ATOM 4494 C C . ARG D 1 148 ? 71.927 67.323 4.093 1.00 130.37 284 ARG D C 1
ATOM 4495 O O . ARG D 1 148 ? 71.303 68.100 3.346 1.00 129.49 284 ARG D O 1
ATOM 4503 N N . SER D 1 149 ? 72.623 67.703 5.172 1.00 126.77 285 SER D N 1
ATOM 4504 C CA . SER D 1 149 ? 73.069 69.061 5.445 1.00 133.76 285 SER D CA 1
ATOM 4505 C C . SER D 1 149 ? 74.220 69.011 6.444 1.00 131.30 285 SER D C 1
ATOM 4506 O O . SER D 1 149 ? 75.296 69.556 6.208 1.00 138.63 285 SER D O 1
#

B-factor: mean 92.15, std 26.42, range [43.2, 223.48]

Nearest PDB structures (foldseek):
  4ltp-assembly1_B  TM=9.832E-01  e=7.427E-17  Alkalilimnicola ehrlichii
  5hk7-assembly1_C  TM=9.508E-01  e=1.405E-16  Alkalilimnicola ehrlichii
  5iwo-assembly1_C  TM=9.411E-01  e=3.165E-16  Alkalilimnicola ehrlichii
  5iwn-assembly1_A  TM=9.714E-01  e=6.347E-16  Alkalilimnicola ehrlichii
  4lto-assembly1_C  TM=9.650E-01  e=1.701E-15  Alkalilimnicola ehrlichii

CATH classification: 1.10.287.70

Sequence (553 aa):
PGIAWIALLLLVIFYVFAVMGTKLFAQSFPEWFGTLGASMYTLFQVMTLESWSMGIARPVIEAYPWAWIYFVSFILVSSFTVLNLFFIGIIIESMQSAHWEAEDAKRIEQEQRAHDERLEMLQLIRDLSSKVDRLERRSGPGIAWIALLLLVIFYVFAVMGTKLFAQSFPEEWFGTLGASMYTLFQVMTLESWSMGIARPVIEAYPWAWIYFVSFILVSSFTVLNLFIGIIIESMQSAHWEAEDAKRIEQEQRAHDERLEMLQLIRDLSSKVDRLERRSPGIAWIALLLLVIFYVFAVMGTKLFAQSFPEWFGTLGASMYTLFQVMTLESWSMGIARPVIEAYPWAWIYFVSFILVSSFTVLNLFIGIIIESMQSAHWEAEDAKRIEQEQRAHDERLEMLQLIRDLSSKVDRLERRSPGIAWIALLLLVIFYVFAVMGTKLFAQSFPEWFGTLGASMYTLFQVMTLESWSMGIARPVIEAYPWAWIYFVSFILVSSFTVLNLFIGIIIESMQSAHWEAEDAKRIEQEQRAHDERLEMLQLIRDLSSKVDRLERRS

Organism: Alkalilimnicola ehrlichii (strain ATCC BAA-1101 / DSM 17681 / MLHE-1) (NCBI:txid187272)

Foldseek 3Di:
DFCVVLVVVLVVLLQVLLVVQLVPPCVPPVQQNVDSVSVSVNLVCVQVVPCVDVNPDVVVCVPVVVCVCSSVVCNCVNVVSVVCVVVRCVVVVCCVVPVVPVVVVVVVVVCVVVVVVVVVVVVVVVVVVVVVVVVVVVD/DFLVVLVVVLVVLLQVLLVVCLVVPCPVPPQCNVDSVSVSVLLVCVLVVHCNCVPPNVVRCVVVVVCVCSSVVSNVVNVVSVVVSVVSVVVVVCCVVPVVVVVVVVVVVVVVVVVVVVVVVVVCVVVVCVVVVVVVVD/DFQVVLVVVLVVLLQVLLVVQCVPPLPVCVQQNVDSVSVSVNVVCLLVVNCNDVNPVVVVCVVVVPCVCSSVVSNVVNVVSVVRSVVSCVVVVVCVVPVVVVVVVVVVVVVVVVVVVVVVVVVVVVVVVVVVCVVVVD/DFLVVLVVVLVVLLQVLLVVQLVPPCVPVVCCNVDSVSVSVNVVCLQVVHCVDVNPNVVSCVVVVPCVCSSVVSNVVSVVSVVVSVVRVVVVVCCVVPVVVPVVCVVVVVVVVVVVVVVVVVVCVVVVVVVCVVVVVD

GO terms:
  GO:0042802 identical protein binding (F, IPI)

InterPro domains:
  IPR005821 Ion transport domain [PF00520] (35-244)
  IPR027359 Voltage-dependent channel domain superfamily [G3DSA:1.20.120.350] (23-134)
  IPR043203 Voltage-gated cation channel calcium and sodium [PTHR10037] (180-274)

Radius of gyration: 34.3 Å; Cα contacts (8 Å, |Δi|>4): 481; chains: 4; bounding box: 77×89×90 Å